Protein 5Z94 (pdb70)

Secondary structure (DSSP, 8-state):
---HHHHHHHHHTTS---EEEEE-GGGTGGGT---TTSTTSHHHHHHHTS--SSGGGGGBHHHHHH--HHHHHHHHHT-TTSS---HHHHHHHHHHHTT-EEEEEE---S-HHHHTT--GGGEEETTEEEEEEEETTT--EEEGGGGHHHHHTT---B-TTT-PBEEEEEPPBTSPPPGGGGGHHHHHHH-SEEEEES----BTTTGGGGGGS-TTS-EEEEESS--THHHHS--TTEEEEES-HHHHHHHHHHHHT-HHHHHHHHHHHHHH-/---HHHHHHHHHTTS---EEEEE-GGGTGGGT---TTSTTSHHHHHHHTS--SSGGGGGBHHHHHH--HHHHHHHHHT-TTSS---HHHHHHHHHHHTT-EEEEEE---S-HHHHTT--GGGEEETTEEEEEEEETTT--EEEGGGGHHHHHTT---B-TTT-PBEEEEE--BTSPPPGGGGGHHHHHHH-SEEEEES----BTTTGGGGGGS-TTS-EEEEESS--THHHHS--TTEEEEES-HHHHHHHHHHHHT-HHHHHHHHHHHHHH-/----B-/----B-

B-factor: mean 34.72, std 18.79, range [11.34, 119.49]

GO terms:
  GO:0008053 mitochondrial fusion (P, IDA)
  GO:0005759 mitochondrial matrix (C, IDA)
  GO:1901671 positive regulation of superoxide dismutase activity (P, IDA)
  GO:1902553 positive regulation of catalase activity (P, IDA)
  GO:0005739 mitochondrion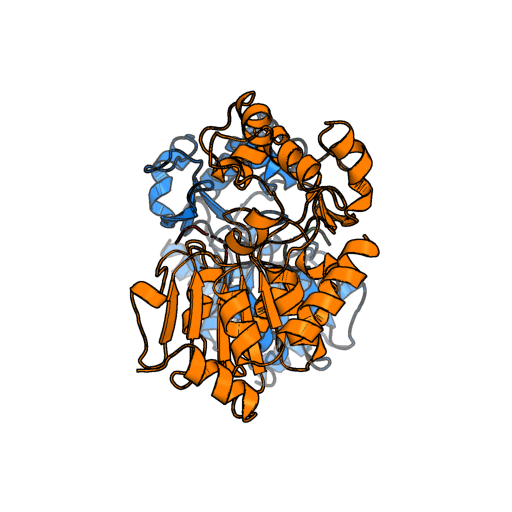 (C, IDA)
  GO:0008270 zinc ion binding (F, IDA)
  GO:0006476 protein deacetylation (P, IDA)
  GO:0141208 NAD-dependent protein lysine delactylase activity (F, IDA)
  GO:0034979 NAD-dependent protein lysine deacetylase activity (F, EXP)
  GO:0034983 peptidyl-lysine deacetylation (P, IMP)
  GO:0009060 aerobic respiration (P, IMP)
  GO:0005515 protein binding (F, IPI)
  GO:0005739 mitochondrion (C, IMP)
  GO:0034979 NAD-dependent protein lysine deacetylase activity (F, IMP)
  GO:1903862 positive regulation of oxidative phosphorylation (P, IMP)
  GO:0005739 mitochondrion (C, HTP)
  GO:0005654 nucleoplasm (C, TAS)
  GO:0005759 mitochondrial matrix (C, TAS)
  GO:0033558 protein lysine deacetylase activity (F, TAS)
  GO:0034979 NAD-dependent protein lysine deacetylase activity (F, TAS)

Solvent-accessible surface area: 24477 Å² total

Radius of gyration: 27.51 Å; Cα contacts (8 Å, |Δi|>4): 1022; chains: 4; bounding box: 69×67×74 Å

InterPro domains:
  IPR003000 Sirtuin family [PF02146] (145-326)
  IPR026590 Sirtuin family, catalytic core domain [PS50305] (118-380)
  IPR026591 Sirtuin, catalytic core small domain superfamily [G3DSA:3.30.1600.10] (151-299)
  IPR029035 DHS-like NAD/FAD-binding domain superfamily [SSF52467] (124-394)
  IPR050134 NAD-dependent sirtuin protein deacylases [PTHR11085] (122-383)

CATH classification: 3.40.50.1220 (+1 more: 3.30.1600.10)

Structure (mmCIF, N/CA/C/O backbone):
data_5Z94
#
_entry.id   5Z94
#
_cell.length_a   75.472
_cell.length_b   76.260
_cell.length_c   75.425
_cell.angle_alpha   90.00
_cell.angle_beta   115.77
_cell.angle_gamma   90.00
#
_symmetry.space_group_name_H-M   'P 1 21 1'
#
loop_
_entity.id
_entity.type
_entity.pdbx_description
1 polymer 'NAD-dependent protein deacetylase sirtuin-3, mitochondrial'
2 polymer 'Gene for histone H3 (germline gene)'
3 non-polymer 'ZINC ION'
4 non-polymer GLYCEROL
5 non-polymer 'SULFATE ION'
6 non-polymer 'CITRIC ACID'
7 water water
#
loop_
_atom_site.group_PDB
_atom_site.id
_atom_site.type_symbol
_atom_site.label_atom_id
_atom_site.label_alt_id
_atom_site.label_comp_id
_atom_site.label_asym_id
_atom_site.label_entity_id
_atom_site.label_seq_id
_atom_site.pdbx_PDB_ins_code
_atom_site.Cartn_x
_atom_site.Cartn_y
_atom_site.Cartn_z
_atom_site.occupancy
_atom_site.B_iso_or_equiv
_atom_site.auth_seq_id
_atom_site.auth_comp_id
_atom_site.auth_asym_id
_atom_site.auth_atom_id
_atom_site.pdbx_PDB_model_num
ATOM 1 N N . LYS A 1 6 ? -13.504 10.786 27.160 1.00 72.34 122 LYS A N 1
ATOM 2 C CA . LYS A 1 6 ? -14.607 10.233 27.938 1.00 77.44 122 LYS A CA 1
ATOM 3 C C . LYS A 1 6 ? -14.742 8.718 27.750 1.00 75.14 122 LYS A C 1
ATOM 4 O O . LYS A 1 6 ? -14.688 7.965 28.722 1.00 78.29 122 LYS A O 1
ATOM 10 N N . LEU A 1 7 ? -14.917 8.273 26.504 1.00 62.48 123 LEU A N 1
ATOM 11 C CA . LEU A 1 7 ? -15.111 6.858 26.215 1.00 43.40 123 LEU A CA 1
ATOM 12 C C . LEU A 1 7 ? -13.780 6.146 26.027 1.00 42.03 123 LEU A C 1
ATOM 13 O O . LEU A 1 7 ? -12.832 6.705 25.466 1.00 41.54 123 LEU A O 1
ATOM 18 N N . SER A 1 8 ? -13.723 4.900 26.489 1.00 39.07 124 SER A N 1
ATOM 19 C CA . SER A 1 8 ? -12.560 4.037 26.345 1.00 38.16 124 SER A CA 1
ATOM 20 C C . SER A 1 8 ? -12.840 2.937 25.329 1.00 35.40 124 SER A C 1
ATOM 21 O O . SER A 1 8 ? -13.983 2.701 24.924 1.00 29.08 124 SER A O 1
ATOM 24 N N . LEU A 1 9 ? -11.769 2.250 24.926 1.00 31.37 125 LEU A N 1
ATOM 25 C CA . LEU A 1 9 ? -11.940 1.042 24.125 1.00 37.25 125 LEU A CA 1
ATOM 26 C C . LEU A 1 9 ? -12.849 0.046 24.833 1.00 32.60 125 LEU A C 1
ATOM 27 O O . LEU A 1 9 ? -13.727 -0.563 24.209 1.00 29.04 125 LEU A O 1
ATOM 32 N N . GLN A 1 10 ? -12.681 -0.110 26.148 1.00 27.53 126 GLN A N 1
ATOM 33 C CA . GLN A 1 10 ? -13.549 -1.029 26.875 1.00 23.07 126 GLN A CA 1
ATOM 34 C C . GLN A 1 10 ? -15.003 -0.560 26.856 1.00 31.01 126 GLN A C 1
ATOM 35 O O . GLN A 1 10 ? -15.922 -1.385 26.779 1.00 29.97 126 GLN A O 1
ATOM 41 N N . ASP A 1 11 ? -15.233 0.753 26.945 1.00 33.61 127 ASP A N 1
ATOM 42 C CA . ASP A 1 11 ? -16.593 1.273 26.822 1.00 33.71 127 ASP A CA 1
ATOM 43 C C . ASP A 1 11 ? -17.231 0.832 25.508 1.00 32.08 127 ASP A C 1
ATOM 44 O O . ASP A 1 11 ? -18.397 0.411 25.477 1.00 32.05 127 ASP A O 1
ATOM 49 N N . VAL A 1 12 ? -16.486 0.948 24.404 1.00 25.91 128 VAL A N 1
ATOM 50 C CA . VAL A 1 12 ? -17.028 0.571 23.098 1.00 26.96 128 VAL A CA 1
ATOM 51 C C . VAL A 1 12 ? -17.322 -0.920 23.061 1.00 28.04 128 VAL A C 1
ATOM 52 O O . VAL A 1 12 ? -18.376 -1.352 22.570 1.00 26.28 128 VAL A O 1
ATOM 56 N N . ALA A 1 13 ? -16.406 -1.733 23.590 1.00 24.04 129 ALA A N 1
ATOM 57 C CA . ALA A 1 13 ? -16.657 -3.170 23.652 1.00 30.73 129 ALA A CA 1
ATOM 58 C C . ALA A 1 13 ? -17.931 -3.486 24.439 1.00 27.45 129 ALA A C 1
ATOM 59 O O . ALA A 1 13 ? -18.707 -4.367 24.046 1.00 25.31 129 ALA A O 1
ATOM 61 N N . GLU A 1 14 ? -18.168 -2.785 25.555 1.00 22.50 130 GLU A N 1
ATOM 62 C CA . GLU A 1 14 ? -19.368 -3.080 26.338 1.00 27.49 130 GLU A CA 1
ATOM 63 C C . GLU A 1 14 ? -20.638 -2.653 25.608 1.00 30.09 130 GLU A C 1
ATOM 64 O O . GLU A 1 14 ? -21.683 -3.299 25.759 1.00 29.57 130 GLU A O 1
ATOM 70 N N . LEU A 1 15 ? -20.578 -1.581 24.811 1.00 26.62 131 LEU A N 1
ATOM 71 C CA . LEU A 1 15 ? -21.732 -1.225 23.985 1.00 23.61 131 LEU A CA 1
ATOM 72 C C . LEU A 1 15 ? -22.110 -2.369 23.050 1.00 30.33 131 LEU A C 1
ATOM 73 O O . LEU A 1 15 ? -23.298 -2.670 22.867 1.00 28.43 131 LEU A O 1
ATOM 78 N N . ILE A 1 16 ? -21.112 -3.025 22.449 1.00 25.76 132 ILE A N 1
ATOM 79 C CA . ILE A 1 16 ? -21.395 -4.153 21.562 1.00 21.12 132 ILE A CA 1
ATOM 80 C C . ILE A 1 16 ? -21.892 -5.350 22.369 1.00 20.30 132 ILE A C 1
ATOM 81 O O . ILE A 1 16 ? -22.890 -5.994 22.017 1.00 27.99 132 ILE A O 1
ATOM 86 N N . ARG A 1 17 ? -21.212 -5.655 23.474 1.00 20.16 133 ARG A N 1
ATOM 87 C CA . ARG A 1 17 ? -21.577 -6.828 24.265 1.00 27.51 133 ARG A CA 1
ATOM 88 C C . ARG A 1 17 ? -22.983 -6.704 24.837 1.00 32.31 133 ARG A C 1
ATOM 89 O O . ARG A 1 17 ? -23.709 -7.703 24.928 1.00 27.20 133 ARG A O 1
ATOM 97 N N . ALA A 1 18 ? -23.388 -5.491 25.222 1.00 26.42 134 ALA A N 1
ATOM 98 C CA . ALA A 1 18 ? -24.736 -5.262 25.743 1.00 23.41 134 ALA A CA 1
ATOM 99 C C . ALA A 1 18 ? -25.779 -5.087 24.642 1.00 26.32 134 ALA A C 1
ATOM 100 O O . ALA A 1 18 ? -26.936 -4.786 24.957 1.00 30.47 134 ALA A O 1
ATOM 102 N N . ARG A 1 19 ? -25.392 -5.264 23.369 1.00 26.03 135 ARG A N 1
ATOM 103 C CA . ARG A 1 19 ? -26.260 -5.035 22.200 1.00 27.68 135 ARG A CA 1
ATOM 104 C C . ARG A 1 19 ? -26.832 -3.619 22.190 1.00 34.71 135 ARG A C 1
ATOM 105 O O . ARG A 1 19 ? -27.959 -3.391 21.745 1.00 31.84 135 ARG A O 1
ATOM 113 N N . ALA A 1 20 ? -26.068 -2.650 22.693 1.00 29.58 136 ALA A N 1
ATOM 114 C CA . ALA A 1 20 ? -26.446 -1.253 22.533 1.00 27.96 136 ALA A CA 1
ATOM 115 C C . ALA A 1 20 ? -26.059 -0.711 21.166 1.00 38.17 136 ALA A C 1
ATOM 116 O O . ALA A 1 20 ? -26.660 0.265 20.708 1.00 40.48 136 ALA A O 1
ATOM 118 N N . CYS A 1 21 ? -25.076 -1.325 20.509 1.00 35.92 137 CYS A N 1
ATOM 119 C CA . CYS A 1 21 ? -24.724 -1.032 19.125 1.00 36.01 137 CYS A CA 1
ATOM 120 C C . CYS A 1 21 ? -25.010 -2.277 18.294 1.00 39.23 137 CYS A C 1
ATOM 121 O O . CYS A 1 21 ? -24.532 -3.369 18.622 1.00 48.38 137 CYS A O 1
ATOM 124 N N . GLN A 1 22 ? -25.803 -2.114 17.232 1.00 32.62 138 GLN A N 1
ATOM 125 C CA . GLN A 1 22 ? -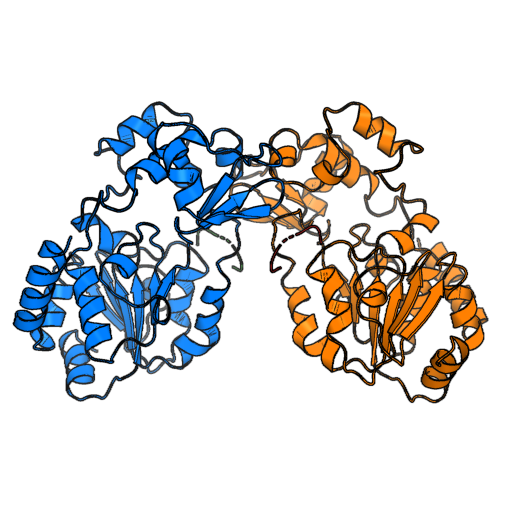26.201 -3.216 16.364 1.00 26.57 138 GLN A CA 1
ATOM 126 C C . GLN A 1 22 ? -25.754 -3.073 14.922 1.00 25.68 138 GLN A C 1
ATOM 127 O O . GLN A 1 22 ? -25.798 -4.066 14.184 1.00 29.89 138 GLN A O 1
ATOM 133 N N . ARG A 1 23 ? -25.371 -1.877 14.485 1.00 25.18 139 ARG A N 1
ATOM 134 C CA . ARG A 1 23 ? -25.176 -1.586 13.059 1.00 26.72 139 ARG A CA 1
ATOM 135 C C . ARG A 1 23 ? -23.849 -0.852 12.922 1.00 25.88 139 ARG A C 1
ATOM 136 O O . ARG A 1 23 ? -23.788 0.375 13.022 1.00 28.99 139 ARG A O 1
ATOM 144 N N . VAL A 1 24 ? -22.784 -1.612 12.685 1.00 22.59 140 VAL A N 1
ATOM 145 C CA . VAL A 1 24 ? -21.434 -1.074 12.638 1.00 21.34 140 VAL A CA 1
ATOM 146 C C . VAL A 1 24 ? -21.078 -0.796 11.185 1.00 21.74 140 VAL A C 1
ATOM 147 O O . VAL A 1 24 ? -21.206 -1.679 10.325 1.00 23.06 140 VAL A O 1
ATOM 151 N N . VAL A 1 25 ? -20.639 0.426 10.908 1.00 17.64 141 VAL A N 1
ATOM 152 C CA . VAL A 1 25 ? -20.033 0.761 9.618 1.00 19.18 141 VAL A CA 1
ATOM 153 C C . VAL A 1 25 ? -18.530 0.864 9.822 1.00 19.86 141 VAL A C 1
ATOM 154 O O . VAL A 1 25 ? -18.066 1.414 10.829 1.00 20.29 141 VAL A O 1
ATOM 158 N N . VAL A 1 26 ? -17.762 0.299 8.891 1.00 17.88 142 VAL A N 1
ATOM 159 C CA . VAL A 1 26 ? -16.310 0.238 9.006 1.00 18.19 142 VAL A CA 1
ATOM 160 C C . VAL A 1 26 ? -15.691 0.930 7.797 1.00 22.73 142 VAL A C 1
ATOM 161 O O . VAL A 1 26 ? -16.176 0.778 6.670 1.00 21.12 142 VAL A O 1
ATOM 165 N N . MET A 1 27 ? -14.620 1.688 8.038 1.00 18.23 143 MET A N 1
ATOM 166 C CA . MET A 1 27 ? -13.798 2.280 6.991 1.00 17.14 143 MET A CA 1
ATOM 167 C C . MET A 1 27 ? -12.366 1.789 7.156 1.00 17.32 143 MET A C 1
ATOM 168 O O . MET A 1 27 ? -11.813 1.858 8.258 1.00 21.75 143 MET A O 1
ATOM 173 N N . VAL A 1 28 ? -11.759 1.288 6.073 1.00 18.98 144 VAL A N 1
ATOM 174 C CA . VAL A 1 28 ? -10.397 0.775 6.171 1.00 19.78 144 VAL A CA 1
ATOM 175 C C . VAL A 1 28 ? -9.544 1.294 5.021 1.00 21.17 144 VAL A C 1
ATOM 176 O O . VAL A 1 28 ? -10.044 1.680 3.959 1.00 20.18 144 VAL A O 1
ATOM 180 N N . GLY A 1 29 ? -8.227 1.261 5.238 1.00 21.65 145 GLY A N 1
ATOM 181 C CA . GLY A 1 29 ? -7.262 1.675 4.234 1.00 21.33 145 GLY A CA 1
ATOM 182 C C . GLY A 1 29 ? -6.000 0.827 4.198 1.00 20.95 145 GLY A C 1
ATOM 183 O O . GLY A 1 29 ? -5.978 -0.290 4.726 1.00 19.99 145 GLY A O 1
ATOM 184 N N . ALA A 1 30 ? -4.933 1.366 3.594 1.00 19.22 146 ALA A N 1
ATOM 185 C CA . ALA A 1 30 ? -3.743 0.568 3.293 1.00 21.31 146 ALA A CA 1
ATOM 186 C C . ALA A 1 30 ? -3.120 -0.019 4.550 1.00 19.66 146 ALA A C 1
ATOM 187 O O . ALA A 1 30 ? -2.478 -1.075 4.488 1.00 22.82 146 ALA A O 1
ATOM 189 N N . GLY A 1 31 ? -3.314 0.633 5.698 1.00 22.32 147 GLY A N 1
ATOM 190 C CA . GLY A 1 31 ? -2.729 0.154 6.938 1.00 25.36 147 GLY A CA 1
ATOM 191 C C . GLY A 1 31 ? -3.198 -1.224 7.365 1.00 29.79 147 GLY A C 1
ATOM 192 O O . GLY A 1 31 ? -2.475 -1.923 8.080 1.00 27.83 147 GLY A O 1
ATOM 193 N N . ILE A 1 32 ? -4.390 -1.650 6.945 1.00 22.63 148 ILE A N 1
ATOM 194 C CA . ILE A 1 32 ? -4.824 -2.972 7.388 1.00 20.73 148 ILE A CA 1
ATOM 195 C C . ILE A 1 32 ? -4.192 -4.094 6.588 1.00 24.44 148 ILE A C 1
ATOM 196 O O . ILE A 1 32 ? -4.314 -5.263 6.984 1.00 20.29 148 ILE A O 1
ATOM 201 N N . SER A 1 33 ? -3.517 -3.785 5.473 1.00 18.96 149 SER A N 1
ATOM 202 C CA . SER A 1 33 ? -2.985 -4.829 4.615 1.00 21.19 149 SER A CA 1
ATOM 203 C C . SER A 1 33 ? -1.474 -4.928 4.645 1.00 22.06 149 SER A C 1
ATOM 204 O O . SER A 1 33 ? -0.927 -5.907 4.130 1.00 21.00 149 SER A O 1
ATOM 207 N N . THR A 1 34 ? -0.789 -3.960 5.244 1.00 21.06 150 THR A N 1
ATOM 208 C CA . THR A 1 34 ? 0.657 -4.088 5.383 1.00 24.69 150 THR A CA 1
ATOM 209 C C . THR A 1 34 ? 1.089 -5.350 6.137 1.00 23.57 150 THR A C 1
ATOM 210 O O . THR A 1 34 ? 2.105 -5.939 5.733 1.00 22.39 150 THR A O 1
ATOM 214 N N . PRO A 1 35 ? 0.364 -5.855 7.152 1.00 26.17 151 PRO A N 1
ATOM 215 C CA . PRO A 1 35 ? 0.780 -7.134 7.752 1.00 26.17 151 PRO A CA 1
ATOM 216 C C . PRO A 1 35 ? 0.696 -8.324 6.802 1.00 24.43 151 PRO A C 1
ATOM 217 O O . PRO A 1 35 ? 1.384 -9.328 7.035 1.00 29.15 151 PRO A O 1
ATOM 221 N N . SER A 1 36 ? -0.116 -8.257 5.745 1.00 20.11 152 SER A N 1
ATOM 222 C CA . SER A 1 36 ? -0.127 -9.349 4.775 1.00 22.76 152 SER A CA 1
ATOM 223 C C . SER A 1 36 ? 1.129 -9.372 3.913 1.00 27.21 152 SER A C 1
ATOM 224 O O . SER A 1 36 ? 1.312 -10.313 3.130 1.00 28.00 152 SER A O 1
ATOM 227 N N . GLY A 1 37 ? 1.998 -8.378 4.050 1.00 33.04 153 GLY A N 1
ATOM 228 C CA . GLY A 1 37 ? 3.202 -8.310 3.256 1.00 34.87 153 GLY A CA 1
ATOM 229 C C . GLY A 1 37 ? 3.071 -7.470 2.016 1.00 38.24 153 GLY A C 1
ATOM 230 O O . GLY A 1 37 ? 4.003 -7.445 1.201 1.00 43.08 153 GLY A O 1
ATOM 231 N N . ILE A 1 38 ? 1.937 -6.804 1.830 1.00 37.33 154 ILE A N 1
ATOM 232 C CA . ILE A 1 38 ? 1.760 -5.905 0.696 1.00 37.37 154 ILE A CA 1
ATOM 233 C C . ILE A 1 38 ? 2.623 -4.682 0.962 1.00 50.60 154 ILE A C 1
ATOM 234 O O . ILE A 1 38 ? 2.335 -3.906 1.885 1.00 51.31 154 ILE A O 1
ATOM 239 N N . PRO A 1 39 ? 3.696 -4.485 0.197 1.00 71.96 155 PRO A N 1
ATOM 240 C CA . PRO A 1 39 ? 4.592 -3.349 0.450 1.00 77.81 155 PRO A CA 1
ATOM 241 C C . PRO A 1 39 ? 3.877 -2.053 0.112 1.00 77.46 155 PRO A C 1
ATOM 242 O O . PRO A 1 39 ? 3.424 -1.864 -1.019 1.00 72.44 155 PRO A O 1
ATOM 246 N N . ASP A 1 40 ? 3.747 -1.176 1.100 1.00 89.47 156 ASP A N 1
ATOM 247 C CA . ASP A 1 40 ? 3.187 0.145 0.838 1.00 100.08 156 ASP A CA 1
ATOM 248 C C . ASP A 1 40 ? 4.197 0.899 -0.020 1.00 107.63 156 ASP A C 1
ATOM 249 O O . ASP A 1 40 ? 5.174 1.460 0.482 1.00 109.25 156 ASP A O 1
ATOM 254 N N . PHE A 1 41 ? 3.940 0.907 -1.331 1.00 107.47 157 PHE A N 1
ATOM 255 C CA . PHE A 1 41 ? 4.926 1.178 -2.375 1.00 109.11 157 PHE A CA 1
ATOM 256 C C . PHE A 1 41 ? 5.564 2.561 -2.295 1.00 108.77 157 PHE A C 1
ATOM 257 O O . PHE A 1 41 ? 6.545 2.805 -3.007 1.00 108.01 157 PHE A O 1
ATOM 265 N N . ARG A 1 42 ? 5.043 3.469 -1.467 1.00 106.49 158 ARG A N 1
ATOM 266 C CA . ARG A 1 42 ? 5.611 4.813 -1.413 1.00 98.23 158 ARG A CA 1
ATOM 267 C C . ARG A 1 42 ? 7.021 4.807 -0.828 1.00 99.44 158 ARG A C 1
ATOM 268 O O . ARG A 1 42 ? 7.820 5.700 -1.136 1.00 95.98 158 ARG A O 1
ATOM 276 N N . SER A 1 43 ? 7.347 3.811 0.002 1.00 102.80 159 SER A N 1
ATOM 277 C CA . SER A 1 43 ? 8.608 3.640 0.717 1.00 105.63 159 SER A CA 1
ATOM 278 C C . SER A 1 43 ? 9.563 2.740 -0.063 1.00 109.70 159 SER A C 1
ATOM 279 O O . SER A 1 43 ? 9.136 1.735 -0.643 1.00 113.69 159 SER A O 1
ATOM 282 N N . PRO A 1 44 ? 10.854 3.076 -0.075 1.00 106.66 160 PRO A N 1
ATOM 283 C CA . PRO A 1 44 ? 11.796 2.452 -1.016 1.00 109.06 160 PRO A CA 1
ATOM 284 C C . PRO A 1 44 ? 12.328 1.084 -0.612 1.00 113.02 160 PRO A C 1
ATOM 285 O O . PRO A 1 44 ? 13.305 0.629 -1.215 1.00 119.49 160 PRO A O 1
ATOM 289 N N . GLY A 1 45 ? 11.733 0.394 0.356 1.00 108.29 161 GLY A N 1
ATOM 290 C CA . GLY A 1 45 ? 12.322 -0.839 0.851 1.00 103.26 161 GLY A CA 1
ATOM 291 C C . GLY A 1 45 ? 12.191 -2.080 -0.020 1.00 97.33 161 GLY A C 1
ATOM 292 O O . GLY A 1 45 ? 13.142 -2.858 -0.134 1.00 95.18 161 GLY A O 1
ATOM 293 N N . SER A 1 46 ? 11.035 -2.274 -0.652 1.00 90.14 162 SER A N 1
ATOM 294 C CA . SER A 1 46 ? 10.647 -3.574 -1.186 1.00 81.87 162 SER A CA 1
ATOM 295 C C . SER A 1 46 ? 11.234 -3.835 -2.573 1.00 84.85 162 SER A C 1
ATOM 296 O O . SER A 1 46 ? 11.904 -2.992 -3.177 1.00 88.92 162 SER A O 1
ATOM 299 N N . GLY A 1 47 ? 10.950 -5.036 -3.090 1.00 80.29 163 GLY A N 1
ATOM 300 C CA . GLY A 1 47 ? 11.344 -5.379 -4.444 1.00 79.96 163 GLY A CA 1
ATOM 301 C C . GLY A 1 47 ? 10.398 -4.858 -5.505 1.00 83.37 163 GLY A C 1
ATOM 302 O O . GLY A 1 47 ? 10.808 -4.654 -6.652 1.00 79.86 163 GLY A O 1
ATOM 303 N N . LEU A 1 48 ? 9.124 -4.650 -5.155 1.00 83.22 164 LEU A N 1
ATOM 304 C CA . LEU A 1 48 ? 8.216 -3.964 -6.070 1.00 77.77 164 LEU A CA 1
ATOM 305 C C . LEU A 1 48 ? 8.693 -2.542 -6.344 1.00 81.26 164 LEU A C 1
ATOM 306 O O . LEU A 1 48 ? 8.591 -2.050 -7.474 1.00 78.92 164 LEU A O 1
ATOM 311 N N . TYR A 1 49 ? 9.225 -1.872 -5.317 1.00 79.60 165 TYR A N 1
ATOM 312 C CA . TYR A 1 49 ? 9.787 -0.538 -5.502 1.00 85.34 165 TYR A CA 1
ATOM 313 C C . TYR A 1 49 ? 10.890 -0.546 -6.555 1.00 92.78 165 TYR A C 1
ATOM 314 O O . TYR A 1 49 ? 10.961 0.358 -7.396 1.00 89.63 165 TYR A O 1
ATOM 323 N N . SER A 1 50 ? 11.752 -1.568 -6.530 1.00 100.05 166 SER A N 1
ATOM 324 C CA . SER A 1 50 ? 12.841 -1.654 -7.500 1.00 100.06 166 SER A CA 1
ATOM 325 C C . SER A 1 50 ? 12.313 -1.884 -8.911 1.00 95.93 166 SER A C 1
ATOM 326 O O . SER A 1 50 ? 12.866 -1.348 -9.880 1.00 92.46 166 SER A O 1
ATOM 329 N N . ASN A 1 51 ? 11.249 -2.682 -9.050 1.00 94.10 167 ASN A N 1
ATOM 330 C CA . ASN A 1 51 ? 10.638 -2.878 -10.361 1.00 89.67 167 ASN A CA 1
ATOM 331 C C . ASN A 1 51 ? 10.041 -1.586 -10.901 1.00 84.26 167 ASN A C 1
ATOM 332 O O . ASN A 1 51 ? 9.973 -1.397 -12.122 1.00 87.66 167 ASN A O 1
ATOM 337 N N . LEU A 1 52 ? 9.605 -0.689 -10.013 1.00 71.06 168 LEU A N 1
ATOM 338 C CA . LEU A 1 52 ? 9.086 0.606 -10.433 1.00 67.42 168 LEU A CA 1
ATOM 339 C C . LEU A 1 52 ? 10.188 1.639 -10.636 1.00 71.72 168 LEU A C 1
ATOM 340 O O . LEU A 1 52 ? 9.991 2.595 -11.395 1.00 68.15 168 LEU A O 1
ATOM 345 N N . GLN A 1 53 ? 11.345 1.459 -9.990 1.00 78.67 169 GLN A N 1
ATOM 346 C CA . GLN A 1 53 ? 12.437 2.417 -10.129 1.00 80.51 169 GLN A CA 1
ATOM 347 C C . GLN A 1 53 ? 13.051 2.409 -11.517 1.00 73.94 169 GLN A C 1
ATOM 348 O O . GLN A 1 53 ? 13.713 3.383 -11.889 1.00 73.40 169 GLN A O 1
ATOM 354 N N . GLN A 1 54 ? 12.855 1.340 -12.287 1.00 52.48 170 GLN A N 1
ATOM 355 C CA . GLN A 1 54 ? 13.324 1.339 -13.665 1.00 62.50 170 GLN A CA 1
ATOM 356 C C . GLN A 1 54 ? 12.513 2.269 -14.558 1.00 67.93 170 GLN A C 1
ATOM 357 O O . GLN A 1 54 ? 12.943 2.550 -15.682 1.00 68.44 170 GLN A O 1
ATOM 363 N N . TYR A 1 55 ? 11.368 2.756 -14.088 1.00 61.29 171 TYR A N 1
ATOM 364 C CA . TYR A 1 55 ? 10.412 3.443 -14.937 1.00 61.92 171 TYR A CA 1
ATOM 365 C C . TYR A 1 55 ? 10.470 4.956 -14.746 1.00 66.01 171 TYR A C 1
ATOM 366 O O . TYR A 1 55 ? 11.309 5.501 -14.025 1.00 57.15 171 TYR A O 1
ATOM 375 N N . ASP A 1 56 ? 9.519 5.627 -15.394 1.00 75.78 172 ASP A N 1
ATOM 376 C CA . ASP A 1 56 ? 9.433 7.074 -15.531 1.00 76.68 172 ASP A CA 1
ATOM 377 C C . ASP A 1 56 ? 8.863 7.769 -14.298 1.00 63.86 172 ASP A C 1
ATOM 378 O O . ASP A 1 56 ? 8.704 8.996 -14.332 1.00 57.87 172 ASP A O 1
ATOM 383 N N . LEU A 1 57 ? 8.563 7.024 -13.211 1.00 55.93 173 LEU A N 1
ATOM 384 C CA . LEU A 1 57 ? 7.759 7.509 -12.083 1.00 51.54 173 LEU A CA 1
ATOM 385 C C . LEU A 1 57 ? 8.344 8.744 -11.405 1.00 46.58 173 LEU A C 1
ATOM 386 O O . LEU A 1 57 ? 9.357 8.651 -10.698 1.00 42.98 173 LEU A O 1
ATOM 391 N N . PRO A 1 58 ? 7.715 9.910 -11.569 1.00 36.93 174 PRO A N 1
ATOM 392 C CA . PRO A 1 58 ? 8.210 11.105 -10.865 1.00 33.83 174 PRO A CA 1
ATOM 393 C C . PRO A 1 58 ? 7.972 11.053 -9.370 1.00 30.10 174 PRO A C 1
ATOM 394 O O . PRO A 1 58 ? 8.734 11.664 -8.613 1.00 31.13 174 PRO A O 1
ATOM 398 N N . TYR A 1 59 ? 6.933 10.347 -8.934 1.00 29.78 175 TYR A N 1
ATOM 399 C CA . TYR A 1 59 ? 6.559 10.189 -7.531 1.00 26.55 175 TYR A CA 1
ATOM 400 C C . TYR A 1 59 ? 5.589 9.018 -7.461 1.00 32.71 175 TYR A C 1
ATOM 401 O O . TYR A 1 59 ? 5.021 8.632 -8.483 1.00 26.84 175 TYR A O 1
ATOM 410 N N . PRO A 1 60 ? 5.389 8.434 -6.266 1.00 36.89 176 PRO A N 1
ATOM 411 C CA . PRO A 1 60 ? 4.577 7.201 -6.191 1.00 41.62 176 PRO A CA 1
ATOM 412 C C . PRO A 1 60 ? 3.138 7.344 -6.662 1.00 33.35 176 PRO A C 1
ATOM 413 O O . PRO A 1 60 ? 2.642 6.449 -7.355 1.00 28.97 176 PRO A O 1
ATOM 417 N N . GLU A 1 61 ? 2.444 8.423 -6.295 1.00 24.61 177 GLU A N 1
ATOM 418 C CA . GLU A 1 61 ? 1.026 8.562 -6.618 1.00 30.06 177 GLU A CA 1
ATOM 419 C C . GLU A 1 61 ? 0.761 8.699 -8.113 1.00 28.25 177 GLU A C 1
ATOM 420 O O . GLU A 1 61 ? -0.403 8.615 -8.529 1.00 20.76 177 GLU A O 1
ATOM 426 N N . ALA A 1 62 ? 1.798 8.922 -8.924 1.00 22.45 178 ALA A N 1
ATOM 427 C CA . ALA A 1 62 ? 1.609 8.980 -10.368 1.00 17.91 178 ALA A CA 1
ATOM 428 C C . ALA A 1 62 ? 1.099 7.661 -10.923 1.00 19.34 178 ALA A C 1
ATOM 429 O O . ALA A 1 62 ? 0.508 7.637 -12.004 1.00 16.70 178 ALA A O 1
ATOM 431 N N . ILE A 1 63 ? 1.301 6.560 -10.195 1.00 19.60 179 ILE A N 1
ATOM 432 C CA . ILE A 1 63 ? 0.790 5.276 -10.649 1.00 15.50 179 ILE A CA 1
ATOM 433 C C . ILE A 1 63 ? -0.733 5.269 -10.698 1.00 19.26 179 ILE A C 1
ATOM 434 O O . ILE A 1 63 ? -1.326 4.453 -11.421 1.00 18.49 179 ILE A O 1
ATOM 439 N N . PHE A 1 64 ? -1.386 6.173 -9.953 1.00 18.44 180 PHE A N 1
ATOM 440 C CA . PHE A 1 64 ? -2.840 6.315 -9.946 1.00 17.90 180 PHE A CA 1
ATOM 441 C C . PHE A 1 64 ? -3.315 7.624 -10.577 1.00 19.29 180 PHE A C 1
ATOM 442 O O . PHE A 1 64 ? -4.383 8.133 -10.228 1.00 20.38 180 PHE A O 1
ATOM 450 N N . GLU A 1 65 ? -2.535 8.197 -11.485 1.00 18.96 181 GLU A N 1
ATOM 451 C CA . GLU A 1 65 ? -2.922 9.419 -12.184 1.00 18.34 181 GLU A CA 1
ATOM 452 C C . GLU A 1 65 ? -3.052 9.125 -13.666 1.00 21.38 181 GLU A C 1
ATOM 453 O O . GLU A 1 65 ? -2.212 8.429 -14.243 1.00 16.51 181 GLU A O 1
ATOM 459 N N . LEU A 1 66 ? -4.107 9.654 -14.280 1.00 14.79 182 LEU A N 1
ATOM 460 C CA . LEU A 1 66 ? -4.388 9.329 -15.672 1.00 18.61 182 LEU A CA 1
ATOM 461 C C . LEU A 1 66 ? -3.361 9.891 -16.658 1.00 17.77 182 LEU A C 1
ATOM 462 O O . LEU A 1 66 ? -2.993 9.186 -17.609 1.00 17.07 182 LEU A O 1
ATOM 467 N N . PRO A 1 67 ? -2.895 11.144 -16.528 1.00 17.49 183 PRO A N 1
ATOM 468 C CA . PRO A 1 67 ? -1.921 11.614 -17.528 1.00 16.84 183 PRO A CA 1
ATOM 469 C C . PRO A 1 67 ? -0.649 10.780 -17.521 1.00 18.47 183 PRO A C 1
ATOM 470 O O . PRO A 1 67 ? -0.124 10.443 -18.596 1.00 15.84 183 PRO A O 1
ATOM 474 N N . PHE A 1 68 ? -0.154 10.401 -16.344 1.00 17.89 184 PHE A N 1
ATOM 475 C CA . PHE A 1 68 ? 1.018 9.536 -16.324 1.00 16.73 184 PHE A CA 1
ATOM 476 C C . PHE A 1 68 ? 0.695 8.161 -16.903 1.00 20.42 184 PHE A C 1
ATOM 477 O O . PHE A 1 68 ? 1.506 7.580 -17.645 1.00 18.33 184 PHE A O 1
ATOM 485 N N . PHE A 1 69 ? -0.476 7.624 -16.562 1.00 17.04 185 PHE A N 1
ATOM 486 C CA . PHE A 1 69 ? -0.880 6.310 -17.060 1.00 16.85 185 PHE A CA 1
ATOM 487 C C . PHE A 1 69 ? -0.832 6.251 -18.582 1.00 18.07 185 PHE A C 1
ATOM 488 O O . PHE A 1 69 ? -0.312 5.287 -19.162 1.00 17.93 185 PHE A O 1
ATOM 496 N N . PHE A 1 70 ? -1.415 7.252 -19.257 1.00 15.69 186 PHE A N 1
ATOM 497 C CA . PHE A 1 70 ? -1.432 7.195 -20.716 1.00 20.00 186 PHE A CA 1
ATOM 498 C C . PHE A 1 70 ? -0.053 7.460 -21.300 1.00 22.54 186 PHE A C 1
ATOM 499 O O . PHE A 1 70 ? 0.279 6.926 -22.365 1.00 20.12 186 PHE A O 1
ATOM 507 N N . HIS A 1 71 ? 0.772 8.243 -20.604 1.00 14.65 187 HIS A N 1
ATOM 508 C CA . HIS A 1 71 ? 2.177 8.398 -21.002 1.00 15.84 187 HIS A CA 1
ATOM 509 C C . HIS A 1 71 ? 2.937 7.082 -20.892 1.00 22.19 187 HIS A C 1
ATOM 510 O O . HIS A 1 71 ? 3.715 6.720 -21.788 1.00 18.16 187 HIS A O 1
ATOM 517 N N . ASN A 1 72 ? 2.728 6.349 -19.808 1.00 15.87 188 ASN A N 1
ATOM 518 C CA . ASN A 1 72 ? 3.432 5.094 -19.579 1.00 18.72 188 ASN A CA 1
ATOM 519 C C . ASN A 1 72 ? 2.633 4.193 -18.640 1.00 18.92 188 ASN A C 1
ATOM 520 O O . ASN A 1 72 ? 2.703 4.354 -17.415 1.00 20.47 188 ASN A O 1
ATOM 525 N N . PRO A 1 73 ? 1.862 3.239 -19.169 1.00 20.87 189 PRO A N 1
ATOM 526 C CA . PRO A 1 73 ? 1.042 2.390 -18.293 1.00 21.22 189 PRO A CA 1
ATOM 527 C C . PRO A 1 73 ? 1.822 1.287 -17.599 1.00 20.83 189 PRO A C 1
ATOM 528 O O . PRO A 1 73 ? 1.254 0.620 -16.729 1.00 16.90 189 PRO A O 1
ATOM 532 N N . LYS A 1 74 ? 3.086 1.059 -17.957 1.00 19.99 190 LYS A N 1
ATOM 533 C CA . LYS A 1 74 ? 3.800 -0.091 -17.405 1.00 18.51 190 LYS A CA 1
ATOM 534 C C . LYS A 1 74 ? 3.986 -0.054 -15.889 1.00 19.63 190 LYS A C 1
ATOM 535 O O . LYS A 1 74 ? 3.860 -1.120 -15.264 1.00 19.76 190 LYS A O 1
ATOM 541 N N . PRO A 1 75 ? 4.267 1.081 -15.238 1.00 19.69 191 PRO A N 1
ATOM 542 C CA . PRO A 1 75 ? 4.323 1.049 -13.762 1.00 18.28 191 PRO A CA 1
ATOM 543 C C . PRO A 1 75 ? 3.026 0.584 -13.113 1.00 20.92 191 PRO A C 1
ATOM 544 O O . PRO A 1 75 ? 3.059 -0.269 -12.212 1.00 19.73 191 PRO A O 1
ATOM 548 N N . PHE A 1 76 ? 1.874 1.099 -13.557 1.00 18.33 192 PHE A N 1
ATOM 549 C CA . PHE A 1 76 ? 0.618 0.633 -12.985 1.00 15.70 192 PHE A CA 1
ATOM 550 C C . PHE A 1 76 ? 0.435 -0.865 -13.182 1.00 15.30 192 PHE A C 1
ATOM 551 O O . PHE A 1 76 ? -0.014 -1.562 -12.269 1.00 17.51 192 PHE A O 1
ATOM 559 N N . PHE A 1 77 ? 0.730 -1.382 -14.378 1.00 17.11 193 PHE A N 1
ATOM 560 C CA . PHE A 1 77 ? 0.500 -2.809 -14.583 1.00 17.15 193 PHE A CA 1
ATOM 561 C C . PHE A 1 77 ? 1.537 -3.669 -13.869 1.00 18.95 193 PHE A C 1
ATOM 562 O O . PHE A 1 77 ? 1.274 -4.854 -13.631 1.00 20.44 193 PHE A O 1
ATOM 570 N N . THR A 1 78 ? 2.695 -3.106 -13.507 1.00 20.07 194 THR A N 1
ATOM 571 C CA . THR A 1 78 ? 3.605 -3.804 -12.603 1.00 20.00 194 THR A CA 1
ATOM 572 C C . THR A 1 78 ? 2.963 -4.010 -11.236 1.00 20.37 194 THR A C 1
ATOM 573 O O . THR A 1 78 ? 3.060 -5.099 -10.655 1.00 20.17 194 THR A O 1
ATOM 577 N N . LEU A 1 79 ? 2.302 -2.972 -10.710 1.00 18.94 195 LEU A N 1
ATOM 578 C CA . LEU A 1 79 ? 1.548 -3.112 -9.466 1.00 20.89 195 LEU A CA 1
ATOM 579 C C . LEU A 1 79 ? 0.386 -4.085 -9.629 1.00 21.52 195 LEU A C 1
ATOM 580 O O . LEU A 1 79 ? 0.138 -4.919 -8.748 1.00 23.49 195 LEU A O 1
ATOM 585 N N . ALA A 1 80 ? -0.346 -3.988 -10.745 1.00 18.63 196 ALA A N 1
ATOM 586 C CA . ALA A 1 80 ? -1.446 -4.918 -10.990 1.00 22.47 196 ALA A CA 1
ATOM 587 C C . ALA A 1 80 ? -0.962 -6.355 -10.963 1.00 23.27 196 ALA A C 1
ATOM 588 O O . ALA A 1 80 ? -1.624 -7.234 -10.398 1.00 20.14 196 ALA A O 1
ATOM 590 N N . LYS A 1 81 ? 0.186 -6.619 -11.591 1.00 18.08 197 LYS A N 1
ATOM 591 C CA . LYS A 1 81 ? 0.739 -7.967 -11.581 1.00 19.72 197 LYS A CA 1
ATOM 592 C C . LYS A 1 81 ? 1.073 -8.417 -10.159 1.00 25.00 197 LYS A C 1
ATOM 593 O O . LYS A 1 81 ? 0.853 -9.581 -9.796 1.00 25.34 197 LYS A O 1
ATOM 599 N N . GLU A 1 82 ? 1.597 -7.510 -9.335 1.00 21.74 198 GLU A N 1
ATOM 600 C CA . GLU A 1 82 ? 1.960 -7.887 -7.970 1.00 23.21 198 GLU A CA 1
ATOM 601 C C . GLU A 1 82 ? 0.729 -8.193 -7.113 1.00 26.75 198 GLU A C 1
ATOM 602 O O . GLU A 1 82 ? 0.794 -9.058 -6.231 1.00 25.49 198 GLU A O 1
ATOM 608 N N . LEU A 1 83 ? -0.389 -7.497 -7.335 1.00 19.63 199 LEU A N 1
ATOM 609 C CA . LEU A 1 83 ? -1.595 -7.721 -6.534 1.00 21.48 199 LEU A CA 1
ATOM 610 C C . LEU A 1 83 ? -2.467 -8.850 -7.068 1.00 37.05 199 LEU A C 1
ATOM 611 O O . LEU A 1 83 ? -3.618 -8.982 -6.639 1.00 33.35 199 LEU A O 1
ATOM 616 N N . TYR A 1 84 ? -1.934 -9.678 -7.958 1.00 39.41 200 TYR A N 1
ATOM 617 C CA . TYR A 1 84 ? -2.701 -10.762 -8.555 1.00 43.96 200 TYR A CA 1
ATOM 618 C C . TYR A 1 84 ? -3.261 -11.688 -7.476 1.00 35.19 200 TYR A C 1
ATOM 619 O O . TYR A 1 84 ? -2.541 -12.049 -6.534 1.00 33.98 200 TYR A O 1
ATOM 628 N N . PRO A 1 85 ? -4.527 -12.107 -7.587 1.00 39.81 201 PRO A N 1
ATOM 629 C CA . PRO A 1 85 ? -5.130 -12.942 -6.538 1.00 37.57 201 PRO A CA 1
ATOM 630 C C . PRO A 1 85 ? -4.310 -14.196 -6.275 1.00 41.57 201 PRO A C 1
ATOM 631 O O . PRO A 1 85 ? -3.882 -14.892 -7.199 1.00 46.39 201 PRO A O 1
ATOM 635 N N 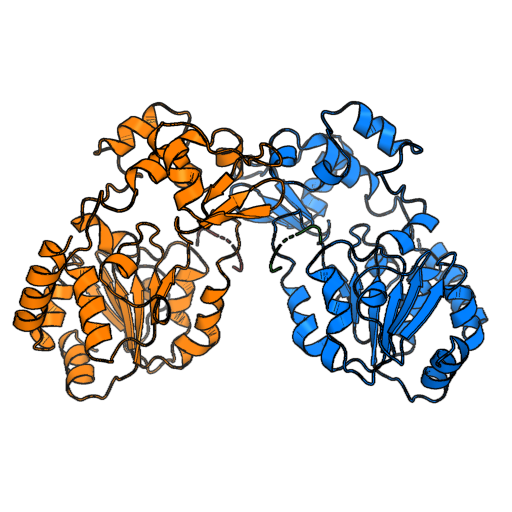. GLY A 1 86 ? -4.081 -14.468 -5.000 1.00 40.14 202 GLY A N 1
ATOM 636 C CA . GLY A 1 86 ? -3.277 -15.584 -4.566 1.00 44.62 202 GLY A CA 1
ATOM 637 C C . GLY A 1 86 ? -1.895 -15.193 -4.111 1.00 43.47 202 GLY A C 1
ATOM 638 O O . GLY A 1 86 ? -1.290 -15.927 -3.314 1.00 41.82 202 GLY A O 1
ATOM 639 N N . ASN A 1 87 ? -1.373 -14.059 -4.588 1.00 28.90 203 ASN A N 1
ATOM 640 C CA . ASN A 1 87 ? -0.059 -13.620 -4.132 1.00 32.33 203 ASN A CA 1
ATOM 641 C C . ASN A 1 87 ? -0.080 -13.286 -2.649 1.00 32.92 203 ASN A C 1
ATOM 642 O O . ASN A 1 87 ? 0.903 -13.518 -1.936 1.00 28.26 203 ASN A O 1
ATOM 647 N N . TYR A 1 88 ? -1.188 -12.732 -2.173 1.00 25.54 204 TYR A N 1
ATOM 648 C CA . TYR A 1 88 ? -1.318 -12.271 -0.797 1.00 26.95 204 TYR A CA 1
ATOM 649 C C . TYR A 1 88 ? -2.590 -12.836 -0.194 1.00 29.06 204 TYR A C 1
ATOM 650 O O . TYR A 1 88 ? -3.557 -13.130 -0.905 1.00 27.73 204 TYR A O 1
ATOM 659 N N . LYS A 1 89 ? -2.584 -12.967 1.133 1.00 24.40 205 LYS A N 1
ATOM 660 C CA . LYS A 1 89 ? -3.676 -13.522 1.902 1.00 21.18 205 LYS A CA 1
ATOM 661 C C . LYS A 1 89 ? -4.170 -12.497 2.918 1.00 16.98 205 LYS A C 1
ATOM 662 O O . LYS A 1 89 ? -3.408 -11.622 3.330 1.00 21.82 205 LYS A O 1
ATOM 668 N N . PRO A 1 90 ? -5.439 -12.567 3.329 1.00 18.03 206 PRO A N 1
ATOM 669 C CA . PRO A 1 90 ? -5.926 -11.655 4.378 1.00 16.32 206 PRO A CA 1
ATOM 670 C C . PRO A 1 90 ? -5.201 -11.927 5.688 1.00 21.08 206 PRO A C 1
ATOM 671 O O . PRO A 1 90 ? -4.660 -13.011 5.904 1.00 23.12 206 PRO A O 1
ATOM 675 N N . ASN A 1 91 ? -5.197 -10.938 6.578 1.00 18.60 207 ASN A N 1
ATOM 676 C CA . ASN A 1 91 ? -4.551 -11.116 7.879 1.00 20.64 207 ASN A CA 1
ATOM 677 C C . ASN A 1 91 ? -5.600 -10.974 8.988 1.00 23.05 207 ASN A C 1
ATOM 678 O O . ASN A 1 91 ? -6.807 -10.921 8.729 1.00 18.69 207 ASN A O 1
ATOM 683 N N . VAL A 1 92 ? -5.132 -10.930 10.239 1.00 19.40 208 VAL A N 1
ATOM 684 C CA . VAL A 1 92 ? -6.051 -10.961 11.382 1.00 18.48 208 VAL A CA 1
ATOM 685 C C . VAL A 1 92 ? -7.059 -9.815 11.322 1.00 21.56 208 VAL A C 1
ATOM 686 O O . VAL A 1 92 ? -8.235 -9.981 11.683 1.00 23.28 208 VAL A O 1
ATOM 690 N N . THR A 1 93 ? -6.630 -8.638 10.863 1.00 20.55 209 THR A N 1
ATOM 691 C CA . THR A 1 93 ? -7.570 -7.523 10.760 1.00 18.13 209 THR A CA 1
ATOM 692 C C . THR A 1 93 ? -8.712 -7.841 9.797 1.00 17.11 209 THR A C 1
ATOM 693 O O . THR A 1 93 ? -9.877 -7.556 10.098 1.00 16.84 209 THR A O 1
ATOM 697 N N . HIS A 1 94 ? -8.405 -8.418 8.624 1.00 19.61 210 HIS A N 1
ATOM 698 C CA . HIS A 1 94 ? -9.480 -8.827 7.716 1.00 20.98 210 HIS A CA 1
ATOM 699 C C . HIS A 1 94 ? -10.416 -9.840 8.366 1.00 22.21 210 HIS A C 1
ATOM 700 O O . HIS A 1 94 ? -11.641 -9.760 8.197 1.00 18.41 210 HIS A O 1
ATOM 707 N N . TYR A 1 95 ? -9.863 -10.841 9.064 1.00 16.47 211 TYR A N 1
ATOM 708 C CA . TYR A 1 95 ? -10.739 -11.864 9.641 1.00 18.03 211 TYR A CA 1
ATOM 709 C C . TYR A 1 95 ? -11.511 -11.344 10.840 1.00 17.05 211 TYR A C 1
ATOM 710 O O . TYR A 1 95 ? -12.599 -11.859 11.139 1.00 17.69 211 TYR A O 1
ATOM 719 N N . PHE A 1 96 ? -10.984 -10.341 11.545 1.00 18.61 212 PHE A N 1
ATOM 720 C CA . PHE A 1 96 ? -11.809 -9.663 12.543 1.00 21.84 212 PHE A CA 1
ATOM 721 C C . PHE A 1 96 ? -13.052 -9.070 11.892 1.00 21.34 212 PHE A C 1
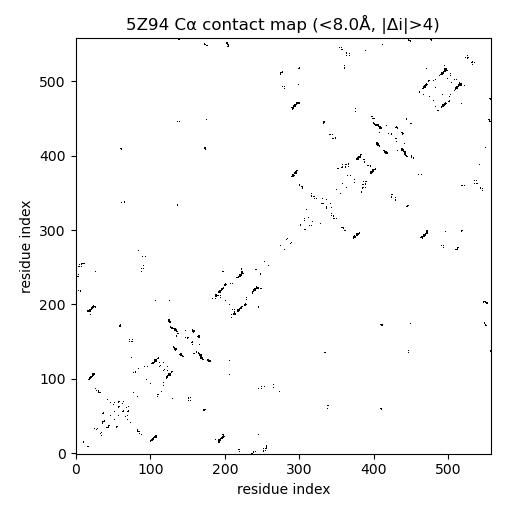ATOM 722 O O . PHE A 1 96 ? -14.157 -9.185 12.429 1.00 18.72 212 PHE A O 1
ATOM 730 N N . LEU A 1 97 ? -12.895 -8.442 10.720 1.00 19.07 213 LEU A N 1
ATOM 731 C CA . LEU A 1 97 ? -14.057 -7.876 10.038 1.00 18.74 213 LEU A CA 1
ATOM 732 C C . LEU A 1 97 ? -14.980 -8.974 9.514 1.00 19.16 213 LEU A C 1
ATOM 733 O O . LEU A 1 97 ? -16.208 -8.818 9.511 1.00 20.09 213 LEU A O 1
ATOM 738 N N . ARG A 1 98 ? -14.409 -10.090 9.065 1.00 19.06 214 ARG A N 1
ATOM 739 C CA . ARG A 1 98 ? -15.229 -11.228 8.657 1.00 18.02 214 ARG A CA 1
ATOM 740 C C . ARG A 1 98 ? -16.056 -11.752 9.832 1.00 21.64 214 ARG A C 1
ATOM 741 O O . ARG A 1 98 ? -17.260 -12.014 9.702 1.00 22.41 214 ARG A O 1
ATOM 749 N N . LEU A 1 99 ? -15.426 -11.890 10.996 1.00 18.75 215 LEU A N 1
ATOM 750 C CA . LEU A 1 99 ? -16.135 -12.394 12.173 1.00 21.31 215 LEU A CA 1
ATOM 751 C C . LEU A 1 99 ? -17.196 -11.400 12.634 1.00 25.85 215 LEU A C 1
ATOM 752 O O . LEU A 1 99 ? -18.286 -11.788 13.075 1.00 23.58 215 LEU A O 1
ATOM 757 N N . LEU A 1 100 ? -16.887 -10.111 12.526 1.00 21.77 216 LEU A N 1
ATOM 758 C CA . LEU A 1 100 ? -17.865 -9.056 12.753 1.00 23.47 216 LEU A CA 1
ATOM 759 C C . LEU A 1 100 ? -19.096 -9.251 11.866 1.00 25.12 216 LEU A C 1
ATOM 760 O O . LEU A 1 100 ? -20.239 -9.165 12.335 1.00 26.00 216 LEU A O 1
ATOM 765 N N . HIS A 1 101 ? -18.882 -9.573 10.587 1.00 20.22 217 HIS A N 1
ATOM 766 C CA . HIS A 1 101 ? -20.005 -9.877 9.708 1.00 18.28 217 HIS A CA 1
ATOM 767 C C . HIS A 1 101 ? -20.713 -11.170 10.110 1.00 23.17 217 HIS A C 1
ATOM 768 O O . HIS A 1 101 ? -21.951 -11.229 10.114 1.00 24.98 217 HIS A O 1
ATOM 775 N N . ASP A 1 102 ? -19.955 -12.230 10.417 1.00 16.87 218 ASP A N 1
ATOM 776 C CA . ASP A 1 102 ? -20.592 -13.494 10.796 1.00 22.60 218 ASP A CA 1
ATOM 777 C C . ASP A 1 102 ? -21.456 -13.339 12.043 1.00 24.22 218 ASP A C 1
ATOM 778 O O . ASP A 1 102 ? -22.455 -14.053 12.206 1.00 27.00 218 ASP A O 1
ATOM 783 N N . LYS A 1 103 ? -21.091 -12.429 12.936 1.00 20.45 219 LYS A N 1
ATOM 784 C CA . LYS A 1 103 ? -21.847 -12.217 14.165 1.00 20.64 219 LYS A CA 1
ATOM 785 C C . LYS A 1 103 ? -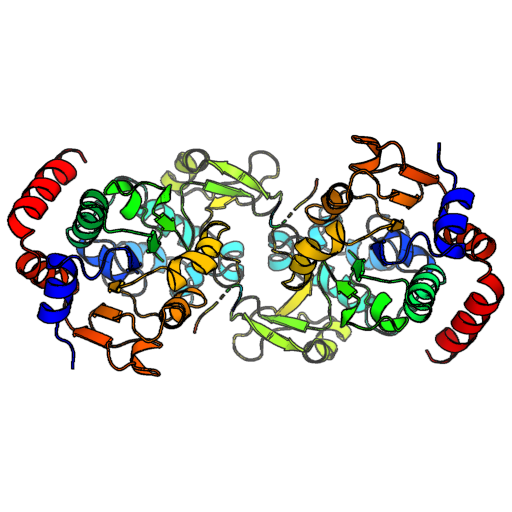23.001 -11.235 13.994 1.00 31.22 219 LYS A C 1
ATOM 786 O O . LYS A 1 103 ? -23.629 -10.854 14.991 1.00 30.86 219 LYS A O 1
ATOM 792 N N . GLY A 1 104 ? -23.300 -10.832 12.761 1.00 22.93 220 GLY A N 1
ATOM 793 C CA . GLY A 1 104 ? -24.466 -10.017 12.488 1.00 28.45 220 GLY A CA 1
ATOM 794 C C . GLY A 1 104 ? -24.306 -8.548 12.789 1.00 27.85 220 GLY A C 1
ATOM 795 O O . GLY A 1 104 ? -25.309 -7.832 12.853 1.00 28.60 220 GLY A O 1
ATOM 796 N N . LEU A 1 105 ? -23.074 -8.065 12.961 1.00 21.93 221 LEU A N 1
ATOM 797 C CA . LEU A 1 105 ? -22.828 -6.681 13.345 1.00 20.14 221 LEU A CA 1
ATOM 798 C C . LEU A 1 105 ? -22.496 -5.743 12.190 1.00 28.00 221 LEU A C 1
ATOM 799 O O . LEU A 1 105 ? -22.513 -4.526 12.390 1.00 23.30 221 LEU A O 1
ATOM 804 N N . LEU A 1 106 ? -22.160 -6.254 11.008 1.00 23.66 222 LEU A N 1
ATOM 805 C CA . LEU A 1 106 ? -21.609 -5.409 9.945 1.00 21.53 222 LEU A CA 1
ATOM 806 C C . LEU A 1 106 ? -22.738 -4.852 9.087 1.00 23.69 222 LEU A C 1
ATOM 807 O O . LEU A 1 106 ? -23.399 -5.594 8.350 1.00 24.76 222 LEU A O 1
ATOM 812 N N . LEU A 1 107 ? -22.942 -3.538 9.156 1.00 19.28 223 LEU A N 1
ATOM 813 C CA . LEU A 1 107 ? -23.847 -2.907 8.203 1.00 21.24 223 LEU A CA 1
ATOM 814 C C . LEU A 1 107 ? -23.189 -2.792 6.834 1.00 23.67 223 LEU A C 1
ATOM 815 O O . LEU A 1 107 ? -23.790 -3.159 5.816 1.00 20.72 223 LEU A O 1
ATOM 820 N N . ARG A 1 108 ? -21.939 -2.322 6.796 1.00 21.04 224 ARG A N 1
ATOM 821 C CA . ARG A 1 108 ? -21.216 -2.171 5.538 1.00 21.40 224 ARG A CA 1
ATOM 822 C C . ARG A 1 108 ? -19.752 -1.898 5.843 1.00 21.11 224 ARG A C 1
ATOM 823 O O . ARG A 1 108 ? -19.433 -1.202 6.817 1.00 20.48 224 ARG A O 1
ATOM 831 N N . LEU A 1 109 ? -18.871 -2.462 5.019 1.00 17.78 225 LEU A N 1
ATOM 832 C CA . LEU A 1 109 ? -17.434 -2.211 5.091 1.00 16.36 225 LEU A CA 1
ATOM 833 C C . LEU A 1 109 ? -17.025 -1.398 3.867 1.00 20.68 225 LEU A C 1
ATOM 834 O O . LEU A 1 109 ? -17.209 -1.849 2.732 1.00 20.56 225 LEU A O 1
ATOM 839 N N . TYR A 1 110 ? -16.502 -0.192 4.098 1.00 16.54 226 TYR A N 1
ATOM 840 C CA . TYR A 1 110 ? -16.001 0.676 3.041 1.00 19.00 226 TYR A CA 1
ATOM 841 C C . TYR A 1 110 ? -14.481 0.583 3.005 1.00 16.26 226 TYR A C 1
ATOM 842 O O . TYR A 1 110 ? -13.825 0.808 4.025 1.00 18.62 226 TYR A O 1
ATOM 851 N N . THR A 1 111 ? -13.914 0.270 1.838 1.00 16.86 227 THR A N 1
ATOM 852 C CA . THR A 1 111 ? -12.468 0.103 1.778 1.00 20.14 227 THR A CA 1
ATOM 853 C C . THR A 1 111 ? -11.865 0.957 0.669 1.00 17.99 227 THR A C 1
ATOM 854 O O . THR A 1 111 ? -12.446 1.100 -0.406 1.00 20.13 227 THR A O 1
ATOM 858 N N . GLN A 1 112 ? -10.699 1.539 0.953 1.00 17.41 228 GLN A N 1
ATOM 859 C CA . GLN A 1 112 ? -9.887 2.179 -0.079 1.00 20.71 228 GLN A CA 1
ATOM 860 C C . GLN A 1 112 ? -8.927 1.218 -0.769 1.00 20.31 228 GLN A C 1
ATOM 861 O O . GLN A 1 112 ? -8.264 1.620 -1.736 1.00 21.49 228 GLN A O 1
ATOM 867 N N . ASN A 1 113 ? -8.805 -0.013 -0.277 1.00 19.08 229 ASN A N 1
ATOM 868 C CA . ASN A 1 113 ? -7.796 -0.929 -0.785 1.00 19.05 229 ASN A CA 1
ATOM 869 C C . ASN A 1 113 ? -8.272 -1.575 -2.071 1.00 23.86 229 ASN A C 1
ATOM 870 O O . ASN A 1 113 ? -9.477 -1.708 -2.321 1.00 18.48 229 ASN A O 1
ATOM 875 N N . ILE A 1 114 ? -7.308 -1.963 -2.900 1.00 19.69 230 ILE A N 1
ATOM 876 C CA . ILE A 1 114 ? -7.604 -2.636 -4.152 1.00 17.86 230 ILE A CA 1
ATOM 877 C C . ILE A 1 114 ? -6.970 -4.026 -4.196 1.00 20.94 230 ILE A C 1
ATOM 878 O O . ILE A 1 114 ? -6.873 -4.619 -5.262 1.00 20.12 230 ILE A O 1
ATOM 883 N N . ASP A 1 115 ? -6.563 -4.563 -3.034 1.00 19.49 231 ASP A N 1
ATOM 884 C CA . ASP A 1 115 ? -5.950 -5.891 -2.973 1.00 21.55 231 ASP A CA 1
ATOM 885 C C . ASP A 1 115 ? -6.969 -7.030 -2.952 1.00 21.33 231 ASP A C 1
ATOM 886 O O . ASP A 1 115 ? -6.564 -8.200 -2.985 1.00 21.49 231 ASP A O 1
ATOM 891 N N . GLY A 1 116 ? -8.268 -6.725 -2.907 1.00 18.41 232 GLY A N 1
ATOM 892 C CA . GLY A 1 116 ? -9.308 -7.740 -2.917 1.00 21.54 232 GLY A CA 1
ATOM 893 C C . GLY A 1 116 ? -9.373 -8.620 -1.686 1.00 20.00 232 GLY A C 1
ATOM 894 O O . GLY A 1 116 ? -10.091 -9.622 -1.695 1.00 20.23 232 GLY A O 1
ATOM 895 N N . LEU A 1 117 ? -8.659 -8.276 -0.615 1.00 18.64 233 LEU A N 1
ATOM 896 C CA . LEU A 1 117 ? -8.560 -9.201 0.511 1.00 19.91 233 LEU A CA 1
ATOM 897 C C . LEU A 1 117 ? -9.826 -9.230 1.358 1.00 18.80 233 LEU A C 1
ATOM 898 O O . LEU A 1 117 ? -10.064 -10.224 2.060 1.00 18.10 233 LEU A O 1
ATOM 903 N N . GLU A 1 118 ? -10.647 -8.173 1.319 1.00 19.72 234 GLU A N 1
ATOM 904 C CA . GLU A 1 118 ? -11.927 -8.223 2.029 1.00 20.37 234 GLU A CA 1
ATOM 905 C C . GLU A 1 118 ? -12.817 -9.333 1.469 1.00 23.51 234 GLU A C 1
ATOM 906 O O . GLU A 1 118 ? -13.383 -10.131 2.227 1.00 20.79 234 GLU A O 1
ATOM 912 N N . ARG A 1 119 ? -12.933 -9.416 0.138 1.00 20.67 235 ARG A N 1
ATOM 913 C CA . ARG A 1 119 ? -13.693 -10.507 -0.476 1.00 20.76 235 ARG A CA 1
ATOM 914 C C . ARG A 1 119 ? -13.046 -11.863 -0.211 1.00 20.17 235 ARG A C 1
ATOM 915 O O . ARG A 1 119 ? -13.749 -12.845 0.055 1.00 24.64 235 ARG A O 1
ATOM 923 N N . VAL A 1 120 ? -11.712 -11.937 -0.285 1.00 17.70 236 VAL A N 1
ATOM 924 C CA . VAL A 1 120 ? -11.008 -13.201 -0.038 1.00 18.59 236 VAL A CA 1
ATOM 925 C C . VAL A 1 120 ? -11.271 -13.696 1.378 1.00 21.43 236 VAL A C 1
ATOM 926 O O . VAL A 1 120 ? -11.366 -14.907 1.621 1.00 21.26 236 VAL A O 1
ATOM 930 N N . SER A 1 121 ? -11.389 -12.777 2.338 1.00 18.61 237 SER A N 1
ATOM 931 C CA . SER A 1 121 ? -11.636 -13.196 3.709 1.00 17.58 237 SER A CA 1
ATOM 932 C C . SER A 1 121 ? -13.048 -13.734 3.912 1.00 22.62 237 SER A C 1
ATOM 933 O O . SER A 1 121 ? -13.353 -14.227 5.002 1.00 22.83 237 SER A O 1
ATOM 936 N N . GLY A 1 122 ? -13.911 -13.640 2.909 1.00 22.09 238 GLY A N 1
ATOM 937 C CA . GLY A 1 122 ? -15.250 -14.179 3.001 1.00 23.78 238 GLY A CA 1
ATOM 938 C C . GLY A 1 122 ? -16.346 -13.176 3.275 1.00 28.16 238 GLY A C 1
ATOM 939 O O . GLY A 1 122 ? -17.492 -13.586 3.480 1.00 27.06 238 GLY A O 1
ATOM 940 N N . ILE A 1 123 ? -16.044 -11.884 3.295 1.00 25.32 239 ILE A N 1
ATOM 941 C CA . ILE A 1 123 ? -17.107 -10.892 3.447 1.00 24.06 239 ILE A CA 1
ATOM 942 C C . ILE A 1 123 ? -17.912 -10.853 2.154 1.00 20.95 239 ILE A C 1
ATOM 943 O O . ILE A 1 123 ? -17.335 -10.660 1.072 1.00 22.76 239 ILE A O 1
ATOM 948 N N . PRO A 1 124 ? -19.225 -11.060 2.205 1.00 24.08 240 PRO A N 1
ATOM 949 C CA . PRO A 1 124 ? -20.027 -11.043 0.971 1.00 24.43 240 PRO A CA 1
ATOM 950 C C . PRO A 1 124 ? -19.956 -9.695 0.266 1.00 26.04 240 PRO A C 1
ATOM 951 O O . PRO A 1 124 ? -19.848 -8.643 0.896 1.00 22.86 240 PRO A O 1
ATOM 955 N N . ALA A 1 125 ? -20.040 -9.738 -1.070 1.00 21.64 241 ALA A N 1
ATOM 956 C CA . ALA A 1 125 ? -19.970 -8.514 -1.863 1.00 22.12 241 ALA A CA 1
ATOM 957 C C . ALA A 1 125 ? -21.035 -7.504 -1.449 1.00 24.35 241 ALA A C 1
ATOM 958 O O . ALA A 1 125 ? -20.792 -6.292 -1.492 1.00 24.04 241 ALA A O 1
ATOM 960 N N . SER A 1 126 ? -22.218 -7.975 -1.058 1.00 24.58 242 SER A N 1
ATOM 961 C CA . SER A 1 126 ? -23.283 -7.045 -0.705 1.00 24.98 242 SER A CA 1
ATOM 962 C C . SER A 1 126 ? -22.967 -6.239 0.548 1.00 24.73 242 SER A C 1
ATOM 963 O O . SER A 1 126 ? -23.551 -5.167 0.739 1.00 27.25 242 SER A O 1
ATOM 966 N N . LYS A 1 127 ? -22.069 -6.724 1.405 1.00 21.07 243 LYS A N 1
ATOM 967 C CA . LYS A 1 127 ? -21.668 -6.002 2.608 1.00 21.14 243 LYS A CA 1
ATOM 968 C C . LYS A 1 127 ? -20.488 -5.070 2.369 1.00 23.81 243 LYS A C 1
ATOM 969 O O . LYS A 1 127 ? -20.072 -4.362 3.293 1.00 21.83 243 LYS A O 1
ATOM 975 N N . LEU A 1 128 ? -19.961 -5.038 1.150 1.00 21.49 244 LEU A N 1
ATOM 976 C CA . LEU A 1 128 ? -18.696 -4.392 0.839 1.00 20.78 244 LEU A CA 1
ATOM 977 C C . LEU A 1 128 ? -18.907 -3.246 -0.142 1.00 25.59 244 LEU A C 1
ATOM 978 O O . LEU A 1 128 ? -19.679 -3.367 -1.095 1.00 21.31 244 LEU A O 1
ATOM 983 N N . VAL A 1 129 ? -18.212 -2.139 0.084 1.00 17.49 245 VAL A N 1
ATOM 984 C CA . VAL A 1 129 ? -18.122 -1.063 -0.896 1.00 18.43 245 VAL A CA 1
ATOM 985 C C . VAL A 1 129 ? -16.637 -0.870 -1.176 1.00 22.82 245 VAL A C 1
ATOM 986 O O . VAL A 1 129 ? -15.914 -0.276 -0.364 1.00 19.85 245 VAL A O 1
ATOM 990 N N . GLU A 1 130 ? -16.171 -1.388 -2.311 1.00 19.33 246 GLU A N 1
ATOM 991 C CA . GLU A 1 130 ? -14.781 -1.220 -2.740 1.00 18.84 246 GLU A CA 1
ATOM 992 C C . GLU A 1 130 ? -14.691 0.155 -3.388 1.00 19.63 246 GLU A C 1
ATOM 993 O O . GLU A 1 130 ? -14.838 0.320 -4.604 1.00 17.30 246 GLU A O 1
ATOM 999 N N . ALA A 1 131 ? -14.461 1.154 -2.532 1.00 17.62 247 ALA A N 1
ATOM 1000 C CA . ALA A 1 131 ? -14.685 2.547 -2.886 1.00 20.03 247 ALA A CA 1
ATOM 1001 C C . ALA A 1 131 ? -13.662 3.076 -3.880 1.00 19.54 247 ALA A C 1
ATOM 1002 O O . ALA A 1 131 ? -13.953 4.039 -4.594 1.00 19.78 247 ALA A O 1
ATOM 1004 N N . HIS A 1 132 ? -12.456 2.504 -3.926 1.00 18.00 248 HIS A N 1
ATOM 1005 C CA . HIS A 1 132 ? -11.488 2.915 -4.936 1.00 16.78 248 HIS A CA 1
ATOM 1006 C C . HIS A 1 132 ? -11.317 1.862 -6.016 1.00 18.39 248 HIS A C 1
ATOM 1007 O O . HIS A 1 132 ? -10.286 1.836 -6.700 1.00 19.72 248 HIS A O 1
ATOM 1014 N N . GLY A 1 133 ? -12.322 1.023 -6.207 1.00 17.62 249 GLY A N 1
ATOM 1015 C CA . GLY A 1 133 ? -12.376 0.159 -7.375 1.00 17.35 249 GLY A CA 1
ATOM 1016 C C . GLY A 1 133 ? -11.859 -1.237 -7.092 1.00 20.05 249 GLY A C 1
ATOM 1017 O O . GLY A 1 133 ? -11.602 -1.629 -5.947 1.00 18.56 249 GLY A O 1
ATOM 1018 N N . THR A 1 134 ? -11.683 -1.989 -8.184 1.00 18.03 250 THR A N 1
ATOM 1019 C CA . THR A 1 134 ? -11.362 -3.411 -8.109 1.00 17.50 250 THR A CA 1
ATOM 1020 C C . THR A 1 134 ? -10.721 -3.876 -9.417 1.00 17.83 250 THR A C 1
ATOM 1021 O O . THR A 1 134 ? -10.983 -3.321 -10.488 1.00 19.53 250 THR A O 1
ATOM 1025 N N . PHE A 1 135 ? -9.884 -4.908 -9.309 1.00 21.33 251 PHE A N 1
ATOM 1026 C CA . PHE A 1 135 ? -9.338 -5.599 -10.477 1.00 26.23 251 PHE A CA 1
ATOM 1027 C C . PHE A 1 135 ? -10.299 -6.639 -11.044 1.00 24.17 251 PHE A C 1
ATOM 1028 O O . PHE A 1 135 ? -9.978 -7.275 -12.055 1.00 23.21 251 PHE A O 1
ATOM 1036 N N . ALA A 1 136 ? -11.470 -6.819 -10.425 1.00 18.79 252 ALA A N 1
ATOM 1037 C CA . ALA A 1 136 ? -12.434 -7.813 -10.897 1.00 22.57 252 ALA A CA 1
ATOM 1038 C C . ALA A 1 136 ? -13.003 -7.467 -12.266 1.00 23.56 252 ALA A C 1
ATOM 1039 O O . ALA A 1 136 ? -13.542 -8.351 -12.939 1.00 22.21 252 ALA A O 1
ATOM 1041 N N . SER A 1 137 ? -12.896 -6.210 -12.693 1.00 20.90 253 SER A N 1
ATOM 1042 C CA . SER A 1 137 ? -13.417 -5.777 -13.982 1.00 19.94 253 SER A CA 1
ATOM 1043 C C . SER A 1 137 ? -12.492 -4.710 -14.553 1.00 19.10 253 SER A C 1
ATOM 1044 O O . SER A 1 137 ? -11.710 -4.091 -13.830 1.00 18.48 253 SER A O 1
ATOM 1047 N N . ALA A 1 138 ? -12.589 -4.503 -15.868 1.00 21.46 254 ALA A N 1
ATOM 1048 C CA . ALA A 1 138 ? -11.757 -3.536 -16.571 1.00 19.22 254 ALA A CA 1
ATOM 1049 C C . ALA A 1 138 ? -12.574 -2.886 -17.684 1.00 21.04 254 ALA A C 1
ATOM 1050 O O . ALA A 1 138 ? -13.639 -3.382 -18.079 1.00 21.13 254 ALA A O 1
ATOM 1052 N N . THR A 1 139 ? -12.074 -1.755 -18.181 1.00 19.14 255 THR A N 1
ATOM 1053 C CA . THR A 1 139 ? -12.788 -0.953 -19.167 1.00 17.16 255 THR A CA 1
ATOM 1054 C C . THR A 1 139 ? -11.816 -0.448 -20.224 1.00 15.57 255 THR A C 1
ATOM 1055 O O . THR A 1 139 ? -10.753 0.083 -19.888 1.00 16.47 255 THR A O 1
ATOM 1059 N N . CYS A 1 140 ? -12.178 -0.589 -21.497 1.00 17.43 256 CYS A N 1
ATOM 1060 C CA . CYS A 1 140 ? -11.334 -0.004 -22.539 1.00 17.93 256 CYS A CA 1
ATOM 1061 C C . CYS A 1 140 ? -11.332 1.515 -22.419 1.00 15.31 256 CYS A C 1
ATOM 1062 O O . CYS A 1 140 ? -12.389 2.152 -22.387 1.00 17.69 256 CYS A O 1
ATOM 1065 N N . THR A 1 141 ? -10.137 2.101 -22.373 1.00 14.92 257 THR A N 1
ATOM 1066 C CA . THR A 1 141 ? -10.034 3.548 -22.216 1.00 17.97 257 THR A CA 1
ATOM 1067 C C . THR A 1 141 ? -10.551 4.311 -23.430 1.00 17.14 257 THR A C 1
ATOM 1068 O O . THR A 1 141 ? -10.798 5.515 -23.320 1.00 15.74 257 THR A O 1
ATOM 1072 N N . VAL A 1 142 ? -10.699 3.650 -24.579 1.00 15.89 258 VAL A N 1
ATOM 1073 C CA . VAL A 1 142 ? -11.148 4.312 -25.800 1.00 18.31 258 VAL A CA 1
ATOM 1074 C C . VAL A 1 142 ? -12.631 4.040 -26.053 1.00 24.39 258 VAL A C 1
ATOM 1075 O O . VAL A 1 142 ? -13.444 4.975 -26.085 1.00 22.04 258 VAL A O 1
ATOM 1079 N N . CYS A 1 143 ? -13.017 2.774 -26.223 1.00 19.15 259 CYS A N 1
ATOM 1080 C CA . CYS A 1 143 ? -14.403 2.517 -26.636 1.00 26.65 259 CYS A CA 1
ATOM 1081 C C . CYS A 1 143 ? -15.351 2.240 -25.473 1.00 24.12 259 CYS A C 1
ATOM 1082 O O . CYS A 1 143 ? -16.564 2.084 -25.695 1.00 22.90 259 CYS A O 1
ATOM 1085 N N . GLN A 1 144 ? -14.835 2.166 -24.248 1.00 18.75 260 GLN A N 1
ATOM 1086 C CA . GLN A 1 144 ? -15.594 1.961 -23.011 1.00 21.16 260 GLN A CA 1
ATOM 1087 C C . GLN A 1 144 ? -16.217 0.575 -22.888 1.00 24.39 260 GLN A C 1
ATOM 1088 O O . GLN A 1 144 ? -17.061 0.361 -22.009 1.00 22.57 260 GLN A O 1
ATOM 1094 N N . ARG A 1 145 ? -15.802 -0.386 -23.703 1.00 19.56 261 ARG A N 1
ATOM 1095 C CA . ARG A 1 145 ? -16.250 -1.760 -23.514 1.00 25.10 261 ARG A CA 1
ATOM 1096 C C . ARG A 1 145 ? -15.809 -2.307 -22.160 1.00 25.55 261 ARG A C 1
ATOM 1097 O O . ARG A 1 145 ? -14.632 -2.166 -21.790 1.00 21.82 261 ARG A O 1
ATOM 1105 N N . PRO A 1 146 ? -16.694 -2.962 -21.415 1.00 24.97 262 PRO A N 1
ATOM 1106 C CA . PRO A 1 146 ? -16.289 -3.609 -20.164 1.00 23.83 262 PRO A CA 1
ATOM 1107 C C . PRO A 1 146 ? -15.755 -5.009 -20.416 1.00 22.56 262 PRO A C 1
ATOM 1108 O O . PRO A 1 146 ? -16.159 -5.691 -21.360 1.00 24.13 262 PRO A O 1
ATOM 1112 N N . PHE A 1 147 ? -14.859 -5.448 -19.536 1.00 20.78 263 PHE A N 1
ATOM 1113 C CA . PHE A 1 147 ? -14.312 -6.799 -19.588 1.00 20.31 263 PHE A CA 1
ATOM 1114 C C . PHE A 1 147 ? -14.196 -7.377 -18.180 1.00 26.44 263 PHE A C 1
ATOM 1115 O O . PHE A 1 147 ? -13.913 -6.639 -17.230 1.00 24.65 263 PHE A O 1
ATOM 1123 N N . PRO A 1 148 ? -14.373 -8.692 -18.033 1.00 26.00 264 PRO A N 1
ATOM 1124 C CA . PRO A 1 148 ? -14.010 -9.333 -16.764 1.00 29.52 264 PRO A CA 1
ATOM 1125 C C . PRO A 1 148 ? -12.511 -9.260 -16.545 1.00 29.59 264 PRO A C 1
ATOM 1126 O O . PRO A 1 148 ? -11.715 -9.350 -17.485 1.00 24.04 264 PRO A O 1
ATOM 1130 N N . GLY A 1 149 ? -12.129 -9.106 -15.279 1.00 25.05 265 GLY A N 1
ATOM 1131 C CA . GLY A 1 149 ? -10.719 -9.016 -14.950 1.00 25.44 265 GLY A CA 1
ATOM 1132 C C . GLY A 1 149 ? -9.917 -10.208 -15.427 1.00 32.62 265 GLY A C 1
ATOM 1133 O O . GLY A 1 149 ? -8.737 -10.073 -15.764 1.00 29.78 265 GLY A O 1
ATOM 1134 N N . GLU A 1 150 ? -10.547 -11.384 -15.499 1.00 25.65 266 GLU A N 1
ATOM 1135 C CA . GLU A 1 150 ? -9.840 -12.558 -16.009 1.00 28.56 266 GLU A CA 1
ATOM 1136 C C . GLU A 1 150 ? -9.384 -12.370 -17.458 1.00 30.61 266 GLU A C 1
ATOM 1137 O O . GLU A 1 150 ? -8.399 -12.985 -17.879 1.00 29.36 266 GLU A O 1
ATOM 1143 N N . ASP A 1 151 ? -10.078 -11.531 -18.232 1.00 25.68 267 ASP A N 1
ATOM 1144 C CA . ASP A 1 151 ? -9.748 -11.360 -19.651 1.00 27.41 267 ASP A CA 1
ATOM 1145 C C . ASP A 1 151 ? -8.398 -10.691 -19.882 1.00 31.93 267 ASP A C 1
ATOM 1146 O O . ASP A 1 151 ? -7.821 -10.850 -20.966 1.00 27.76 267 ASP A O 1
ATOM 1151 N N . ILE A 1 152 ? -7.891 -9.909 -18.927 1.00 20.60 268 ILE A N 1
ATOM 1152 C CA . ILE A 1 152 ? -6.585 -9.286 -19.109 1.00 20.93 268 ILE A CA 1
ATOM 1153 C C . ILE A 1 152 ? -5.483 -10.004 -18.351 1.00 24.90 268 ILE A C 1
ATOM 1154 O O . ILE A 1 152 ? -4.322 -9.571 -18.410 1.00 19.31 268 ILE A O 1
ATOM 1159 N N . ARG A 1 153 ? -5.799 -11.104 -17.666 1.00 25.93 269 ARG A N 1
ATOM 1160 C CA . ARG A 1 153 ? -4.828 -11.735 -16.776 1.00 27.94 269 ARG A CA 1
ATOM 1161 C C . ARG A 1 153 ? -3.572 -12.172 -17.520 1.00 26.62 269 ARG A C 1
ATOM 1162 O O . ARG A 1 153 ? -2.449 -11.906 -17.072 1.00 24.14 269 ARG A O 1
ATOM 1170 N N . ALA A 1 154 ? -3.738 -12.852 -18.658 1.00 28.95 270 ALA A N 1
ATOM 1171 C CA . ALA A 1 154 ? -2.581 -13.403 -19.355 1.00 32.70 270 ALA A CA 1
ATOM 1172 C C . ALA A 1 154 ? -1.608 -12.301 -19.757 1.00 36.24 270 ALA A C 1
ATOM 1173 O O . ALA A 1 154 ? -0.394 -12.426 -19.548 1.00 26.14 270 ALA A O 1
ATOM 1175 N N . ASP A 1 155 ? -2.127 -11.200 -20.316 1.00 24.55 271 ASP A N 1
ATOM 1176 C CA . ASP A 1 155 ? -1.269 -10.071 -20.668 1.00 20.50 271 ASP A CA 1
ATOM 1177 C C . ASP A 1 155 ? -0.536 -9.536 -19.444 1.00 23.82 271 ASP A C 1
ATOM 1178 O O . ASP A 1 155 ? 0.692 -9.402 -19.453 1.00 24.38 271 ASP A O 1
ATOM 1183 N N . VAL A 1 156 ? -1.282 -9.229 -18.381 1.00 22.20 272 VAL A N 1
ATOM 1184 C CA . VAL A 1 156 ? -0.690 -8.667 -17.168 1.00 25.30 272 VAL A CA 1
ATOM 1185 C C . VAL A 1 156 ? 0.423 -9.572 -16.640 1.00 30.45 272 VAL A C 1
ATOM 1186 O O . VAL A 1 156 ? 1.515 -9.107 -16.295 1.00 28.73 272 VAL A O 1
ATOM 1190 N N . MET A 1 157 ? 0.172 -10.880 -16.583 1.00 27.58 273 MET A N 1
ATOM 1191 C CA . MET A 1 157 ? 1.191 -11.781 -16.053 1.00 32.37 273 MET A CA 1
ATOM 1192 C C . MET A 1 157 ? 2.377 -11.935 -16.994 1.00 36.90 273 MET A C 1
ATOM 1193 O O . MET A 1 157 ? 3.445 -12.369 -16.554 1.00 39.44 273 MET A O 1
ATOM 1198 N N . ALA A 1 158 ? 2.231 -11.568 -18.267 1.00 30.73 274 ALA A N 1
ATOM 1199 C CA . ALA A 1 158 ? 3.331 -11.618 -19.220 1.00 33.11 274 ALA A CA 1
ATOM 1200 C C . ALA A 1 158 ? 3.985 -10.260 -19.442 1.00 29.67 274 ALA A C 1
ATOM 1201 O O . ALA A 1 158 ? 4.751 -10.101 -20.396 1.00 29.73 274 ALA A O 1
ATOM 1203 N N . ASP A 1 159 ? 3.698 -9.280 -18.589 1.00 26.18 275 ASP A N 1
ATOM 1204 C CA . ASP A 1 159 ? 4.258 -7.937 -18.713 1.00 28.41 275 ASP A CA 1
ATOM 1205 C C . ASP A 1 159 ? 3.927 -7.302 -20.063 1.00 28.69 275 ASP A C 1
ATOM 1206 O O . ASP A 1 159 ? 4.734 -6.562 -20.619 1.00 26.30 275 ASP A O 1
ATOM 1211 N N . ARG A 1 160 ? 2.744 -7.581 -20.611 1.00 23.48 276 ARG A N 1
ATOM 1212 C CA . ARG A 1 160 ? 2.244 -6.891 -21.793 1.00 24.42 276 ARG A CA 1
ATOM 1213 C C . ARG A 1 160 ? 1.094 -5.984 -21.378 1.00 20.36 276 ARG A C 1
ATOM 1214 O O . ARG A 1 160 ? 0.254 -6.379 -20.570 1.00 21.25 276 ARG A O 1
ATOM 1222 N N . VAL A 1 161 ? 1.057 -4.766 -21.912 1.00 17.46 277 VAL A N 1
ATOM 1223 C CA . VAL A 1 161 ? -0.068 -3.872 -21.622 1.00 23.81 277 VAL A CA 1
ATOM 1224 C C . VAL A 1 161 ? -1.320 -4.428 -22.296 1.00 23.31 277 VAL A C 1
ATOM 1225 O O . VAL A 1 161 ? -1.299 -4.662 -23.509 1.00 19.90 277 VAL A O 1
ATOM 1229 N N . PRO A 1 162 ? -2.418 -4.679 -21.578 1.00 17.16 278 PRO A N 1
ATOM 1230 C CA . PRO A 1 162 ? -3.595 -5.262 -22.240 1.00 20.60 278 PRO A CA 1
ATOM 1231 C C . PRO A 1 162 ? -4.262 -4.255 -23.171 1.00 19.52 278 PRO A C 1
ATOM 1232 O O . PRO A 1 162 ? -4.428 -3.080 -22.828 1.00 16.58 278 PRO A O 1
ATOM 1236 N N . ARG A 1 163 ? -4.601 -4.717 -24.376 1.00 16.94 279 ARG A N 1
ATOM 1237 C CA . ARG A 1 163 ? -5.253 -3.891 -25.384 1.00 16.74 279 ARG A CA 1
ATOM 1238 C C . ARG A 1 163 ? -6.633 -4.452 -25.707 1.00 15.05 279 ARG A C 1
ATOM 1239 O O . ARG A 1 163 ? -6.889 -5.653 -25.570 1.00 18.67 279 ARG A O 1
ATOM 1247 N N . CYS A 1 164 ? -7.487 -3.567 -26.194 1.00 17.07 280 CYS A N 1
ATOM 1248 C CA . CYS A 1 164 ? -8.858 -3.925 -26.536 1.00 17.65 280 CYS A CA 1
ATOM 1249 C C . CYS A 1 164 ? -8.885 -4.768 -27.807 1.00 18.92 280 CYS A C 1
ATOM 1250 O O . CYS A 1 164 ? -8.267 -4.388 -28.808 1.00 18.60 280 CYS A O 1
ATOM 1253 N N . PRO A 1 165 ? -9.593 -5.901 -27.818 1.00 17.71 281 PRO A N 1
ATOM 1254 C CA . PRO A 1 165 ? -9.665 -6.710 -29.044 1.00 17.70 281 PRO A CA 1
ATOM 1255 C C . PRO A 1 165 ? -10.517 -6.091 -30.134 1.00 21.20 281 PRO A C 1
ATOM 1256 O O . PRO A 1 165 ? -10.481 -6.580 -31.269 1.00 23.20 281 PRO A O 1
ATOM 1260 N N . VAL A 1 166 ? -11.277 -5.043 -29.840 1.00 20.00 282 VAL A N 1
ATOM 1261 C CA . VAL A 1 166 ? -12.091 -4.373 -30.844 1.00 25.20 282 VAL A CA 1
ATOM 1262 C C . VAL A 1 166 ? -11.404 -3.122 -31.387 1.00 26.59 282 VAL A C 1
ATOM 1263 O O . VAL A 1 166 ? -11.349 -2.923 -32.598 1.00 28.96 282 VAL A O 1
ATOM 1267 N N . CYS A 1 167 ? -10.856 -2.258 -30.522 1.00 20.71 283 CYS A N 1
ATOM 1268 C CA . CYS A 1 167 ? -10.325 -0.985 -31.013 1.00 19.64 283 CYS A CA 1
ATOM 1269 C C . CYS A 1 167 ? -8.842 -0.763 -30.745 1.00 17.59 283 CYS A C 1
ATOM 1270 O O . CYS A 1 167 ? -8.303 0.258 -31.186 1.00 19.20 283 CYS A O 1
ATOM 1273 N N . THR A 1 168 ? -8.171 -1.699 -30.072 1.00 16.35 284 THR A N 1
ATOM 1274 C CA . THR A 1 168 ? -6.771 -1.695 -29.643 1.00 14.51 284 THR A CA 1
ATOM 1275 C C . THR A 1 168 ? -6.460 -0.671 -28.562 1.00 16.71 284 THR A C 1
ATOM 1276 O O . THR A 1 168 ? -5.296 -0.516 -28.227 1.00 18.00 284 THR A O 1
ATOM 1280 N N . GLY A 1 169 ? -7.454 0.014 -27.994 1.00 16.43 285 GLY A N 1
ATOM 1281 C CA . GLY A 1 169 ? -7.175 0.910 -26.877 1.00 20.56 285 GLY A CA 1
ATOM 1282 C C . GLY A 1 169 ? -6.615 0.172 -25.672 1.00 18.17 285 GLY A C 1
ATOM 1283 O O . GLY A 1 169 ? -6.806 -1.036 -25.506 1.00 15.77 285 GLY A O 1
ATOM 1284 N N . VAL A 1 170 ? -5.889 0.906 -24.815 1.00 15.83 286 VAL A N 1
ATOM 1285 C CA . VAL A 1 170 ? -5.426 0.309 -23.556 1.00 16.04 286 VAL A CA 1
ATOM 1286 C C . VAL A 1 170 ? -6.638 -0.044 -22.704 1.00 14.98 286 VAL A C 1
ATOM 1287 O O . VAL A 1 170 ? -7.570 0.753 -22.579 1.00 14.83 286 VAL A O 1
ATOM 1291 N N . VAL A 1 171 ? -6.647 -1.251 -22.138 1.00 15.50 287 VAL A N 1
ATOM 1292 C CA . VAL A 1 171 ? -7.737 -1.696 -21.268 1.00 13.31 287 VAL A CA 1
ATOM 1293 C C . VAL A 1 171 ? -7.288 -1.492 -19.831 1.00 15.93 287 VAL A C 1
ATOM 1294 O O . VAL A 1 171 ? -6.270 -2.052 -19.411 1.00 20.76 287 VAL A O 1
ATOM 1298 N N . LYS A 1 172 ? -8.040 -0.676 -19.084 1.00 17.50 288 LYS A N 1
ATOM 1299 C CA . LYS A 1 172 ? -7.639 -0.245 -17.758 1.00 16.28 288 LYS A CA 1
ATOM 1300 C C . LYS A 1 172 ? -8.539 -0.904 -16.724 1.00 14.90 288 LYS A C 1
ATOM 1301 O O . LYS A 1 172 ? -9.773 -0.775 -16.802 1.00 15.84 288 LYS A O 1
ATOM 1307 N N . PRO A 1 173 ? -7.964 -1.640 -15.781 1.00 15.47 289 PRO A N 1
ATOM 1308 C CA . PRO A 1 173 ? -8.744 -2.162 -14.652 1.00 17.79 289 PRO A CA 1
ATOM 1309 C C . PRO A 1 173 ? -9.556 -1.070 -13.964 1.00 19.24 289 PRO A C 1
ATOM 1310 O O . PRO A 1 173 ? -9.166 0.099 -13.938 1.00 18.53 289 PRO A O 1
ATOM 1314 N N . ASP A 1 174 ? -10.685 -1.470 -13.371 1.00 17.82 290 ASP A N 1
ATOM 1315 C CA . ASP A 1 174 ? -11.609 -0.496 -12.800 1.00 18.94 290 ASP A CA 1
ATOM 1316 C C . ASP A 1 174 ? -11.138 -0.017 -11.435 1.00 19.58 290 ASP A C 1
ATOM 1317 O O . ASP A 1 174 ? -11.902 -0.021 -10.459 1.00 19.90 290 ASP A O 1
ATOM 1322 N N . ILE A 1 175 ? -9.872 0.362 -11.365 1.00 18.88 291 ILE A N 1
ATOM 1323 C CA . ILE A 1 175 ? -9.308 1.065 -10.222 1.00 17.27 291 ILE A CA 1
ATOM 1324 C C . ILE A 1 175 ? -9.654 2.544 -10.354 1.00 22.02 291 ILE A C 1
ATOM 1325 O O . ILE A 1 175 ? -9.544 3.118 -11.441 1.00 19.99 291 ILE A O 1
ATOM 1330 N N . VAL A 1 176 ? -10.082 3.173 -9.261 1.00 16.40 292 VAL A N 1
ATOM 1331 C CA . VAL A 1 176 ? -10.369 4.607 -9.279 1.00 17.09 292 VAL A CA 1
ATOM 1332 C C . VAL A 1 176 ? -9.054 5.375 -9.216 1.00 16.00 292 VAL A C 1
ATOM 1333 O O . VAL A 1 176 ? -8.339 5.300 -8.217 1.00 17.42 292 VAL A O 1
ATOM 1337 N N . PHE A 1 177 ? -8.748 6.139 -10.270 1.00 15.95 293 PHE A N 1
ATOM 1338 C CA . PHE A 1 177 ? -7.587 7.017 -10.274 1.00 20.76 293 PHE A CA 1
ATOM 1339 C C . PHE A 1 177 ? -7.985 8.399 -9.768 1.00 19.27 293 PHE A C 1
ATOM 1340 O O . PHE A 1 177 ? -9.165 8.750 -9.723 1.00 19.31 293 PHE A O 1
ATOM 1348 N N . PHE A 1 178 ? -6.977 9.186 -9.386 1.00 18.04 294 PHE A N 1
ATOM 1349 C CA . PHE A 1 178 ? -7.225 10.581 -9.044 1.00 21.72 294 PHE A CA 1
ATOM 1350 C C . PHE A 1 178 ? -7.940 11.284 -10.190 1.00 25.00 294 PHE A C 1
ATOM 1351 O O . PHE A 1 178 ? -7.564 11.140 -11.360 1.00 22.85 294 PHE A O 1
ATOM 1359 N N . GLY A 1 179 ? -8.989 12.030 -9.851 1.00 21.84 295 GLY A N 1
ATOM 1360 C CA . GLY A 1 179 ? -9.800 12.685 -10.849 1.00 26.26 295 GLY A CA 1
ATOM 1361 C C . GLY A 1 179 ? -10.942 11.862 -11.402 1.00 26.90 295 GLY A C 1
ATOM 1362 O O . GLY A 1 179 ? -11.743 12.396 -12.183 1.00 23.42 295 GLY A O 1
ATOM 1363 N N . GLU A 1 180 ? -11.059 10.580 -11.021 1.00 20.18 296 GLU A N 1
ATOM 1364 C CA . GLU A 1 180 ? -12.139 9.740 -11.522 1.00 21.02 296 GLU A CA 1
ATOM 1365 C C . GLU A 1 180 ? -13.271 9.635 -10.504 1.00 19.79 296 GLU A C 1
ATOM 1366 O O . GLU A 1 180 ? -13.060 9.811 -9.301 1.00 20.17 296 GLU A O 1
ATOM 1372 N N . PRO A 1 181 ? -14.491 9.352 -10.961 1.00 24.92 297 PRO A N 1
ATOM 1373 C CA . PRO A 1 181 ? -15.602 9.160 -10.031 1.00 27.89 297 PRO A CA 1
ATOM 1374 C C . PRO A 1 181 ? -15.451 7.859 -9.266 1.00 25.15 297 PRO A C 1
ATOM 1375 O O . PRO A 1 181 ? -14.849 6.898 -9.745 1.00 24.45 297 PRO A O 1
ATOM 1379 N N . LEU A 1 182 ? -16.031 7.826 -8.070 1.00 27.88 298 LEU A N 1
ATOM 1380 C CA . LEU A 1 182 ? -16.036 6.586 -7.318 1.00 26.13 298 LEU A CA 1
ATOM 1381 C C . LEU A 1 182 ? -17.137 5.680 -7.868 1.00 25.59 298 LEU A C 1
ATOM 1382 O O . LEU A 1 182 ? -18.011 6.141 -8.606 1.00 27.22 298 LEU A O 1
ATOM 1387 N N . PRO A 1 183 ? -17.105 4.384 -7.546 1.00 27.38 299 PRO A N 1
ATOM 1388 C CA . PRO A 1 183 ? -18.091 3.455 -8.114 1.00 30.59 299 PRO A CA 1
ATOM 1389 C C . PRO A 1 183 ? -19.511 3.760 -7.654 1.00 31.18 299 PRO A C 1
ATOM 1390 O O . PRO A 1 183 ? -19.746 4.440 -6.651 1.00 24.62 299 PRO A O 1
ATOM 1394 N N . GLN A 1 184 ? -20.471 3.212 -8.404 1.00 30.96 300 GLN A N 1
ATOM 1395 C CA . GLN A 1 184 ? -21.880 3.469 -8.111 1.00 33.55 300 GLN A CA 1
ATOM 1396 C C . GLN A 1 184 ? -22.252 3.011 -6.704 1.00 22.62 300 GLN A C 1
ATOM 1397 O O . GLN A 1 184 ? -23.042 3.673 -6.023 1.00 30.64 300 GLN A O 1
ATOM 1403 N N . ARG A 1 185 ? -21.686 1.890 -6.244 1.00 26.80 301 ARG A N 1
ATOM 1404 C CA . ARG A 1 185 ? -21.990 1.414 -4.896 1.00 27.62 301 ARG A CA 1
ATOM 1405 C C . ARG A 1 185 ? -21.569 2.399 -3.813 1.00 30.11 301 ARG A C 1
ATOM 1406 O O . ARG A 1 185 ? -22.062 2.301 -2.684 1.00 32.84 301 ARG A O 1
ATOM 1414 N N . PHE A 1 186 ? -20.669 3.341 -4.116 1.00 25.91 302 PHE A N 1
ATOM 1415 C CA . PHE A 1 186 ? -20.294 4.335 -3.115 1.00 25.65 302 PHE A CA 1
ATOM 1416 C C . PHE A 1 186 ? -21.506 5.116 -2.630 1.00 29.89 302 PHE A C 1
ATOM 1417 O O . PHE A 1 186 ? -21.516 5.606 -1.493 1.00 25.36 302 PHE A O 1
ATOM 1425 N N . LEU A 1 187 ? -22.546 5.213 -3.468 1.00 27.38 303 LEU A N 1
ATOM 1426 C CA . LEU A 1 187 ? -23.765 5.939 -3.125 1.00 27.23 303 LEU A CA 1
ATOM 1427 C C . LEU A 1 187 ? -24.466 5.377 -1.896 1.00 26.66 303 LEU A C 1
ATOM 1428 O O . LEU A 1 187 ? -25.243 6.095 -1.257 1.00 28.71 303 LEU A O 1
ATOM 1433 N N . LEU A 1 188 ? -24.229 4.108 -1.564 1.00 26.59 304 LEU A N 1
ATOM 1434 C CA . LEU A 1 188 ? -24.836 3.534 -0.369 1.00 28.38 304 LEU A CA 1
ATOM 1435 C C . LEU A 1 188 ? -24.497 4.321 0.891 1.00 28.31 304 LEU A C 1
ATOM 1436 O O . LEU A 1 188 ? -25.192 4.173 1.903 1.00 29.86 304 LEU A O 1
ATOM 1441 N N . HIS A 1 189 ? -23.462 5.168 0.853 1.00 26.30 305 HIS A N 1
ATOM 1442 C CA . HIS A 1 189 ? -23.086 5.911 2.053 1.00 28.81 305 HIS A CA 1
ATOM 1443 C C . HIS A 1 189 ? -24.176 6.877 2.491 1.00 32.72 305 HIS A C 1
ATOM 1444 O O . HIS A 1 189 ? -24.256 7.207 3.681 1.00 30.94 305 HIS A O 1
ATOM 1451 N N . VAL A 1 190 ? -25.032 7.304 1.558 1.00 28.84 306 VAL A N 1
ATOM 1452 C CA . VAL A 1 190 ? -26.110 8.233 1.873 1.00 30.26 306 VAL A CA 1
ATOM 1453 C C . VAL A 1 190 ? -27.080 7.636 2.884 1.00 30.54 306 VAL A C 1
ATOM 1454 O O . VAL A 1 190 ? -27.660 8.364 3.699 1.00 37.64 306 VAL A O 1
ATOM 1458 N N . VAL A 1 191 ? -27.283 6.319 2.859 1.00 31.96 307 VAL A N 1
ATOM 1459 C CA . VAL A 1 191 ? -28.153 5.685 3.833 1.00 33.32 307 VAL A CA 1
ATOM 1460 C C . VAL A 1 191 ? -27.384 4.918 4.903 1.00 33.03 307 VAL A C 1
ATOM 1461 O O . VAL A 1 191 ? -27.860 4.834 6.040 1.00 30.62 307 VAL A O 1
ATOM 1465 N N . ASP A 1 192 ? -26.200 4.385 4.588 1.00 32.12 308 ASP A N 1
ATOM 1466 C CA . ASP A 1 192 ? -25.464 3.571 5.554 1.00 29.25 308 ASP A CA 1
ATOM 1467 C C . ASP A 1 192 ? -25.023 4.401 6.750 1.00 32.58 308 ASP A C 1
ATOM 1468 O O . ASP A 1 192 ? -25.163 3.979 7.903 1.00 32.41 308 ASP A O 1
ATOM 1473 N N . PHE A 1 193 ? -24.468 5.577 6.495 1.00 24.93 309 PHE A N 1
ATOM 1474 C CA . PHE A 1 193 ? -23.833 6.308 7.581 1.00 32.35 309 PHE A CA 1
ATOM 1475 C C . PHE A 1 193 ? -24.854 6.936 8.527 1.00 36.76 309 PHE A C 1
ATOM 1476 O O . PHE A 1 193 ? -24.618 6.936 9.740 1.00 33.54 309 PHE A O 1
ATOM 1484 N N . PRO A 1 194 ? -25.986 7.474 8.047 1.00 37.46 310 PRO A N 1
ATOM 1485 C CA . PRO A 1 194 ? -27.047 7.848 9.000 1.00 32.29 310 PRO A CA 1
ATOM 1486 C C . PRO A 1 194 ? -27.579 6.670 9.791 1.00 35.75 310 PRO A C 1
ATOM 1487 O O . PRO A 1 194 ? -28.029 6.848 10.929 1.00 36.33 310 PRO A O 1
ATOM 1491 N N . MET A 1 195 ? -27.544 5.465 9.223 1.00 34.10 311 MET A N 1
ATOM 1492 C CA . MET A 1 195 ? -28.095 4.304 9.908 1.00 31.46 311 MET A CA 1
ATOM 1493 C C . MET A 1 195 ? -27.130 3.675 10.907 1.00 34.92 311 MET A C 1
ATOM 1494 O O . MET A 1 195 ? -27.579 2.915 11.769 1.00 31.22 311 MET A O 1
ATOM 1499 N N . ALA A 1 196 ? -25.832 3.968 10.826 1.00 30.56 312 ALA A N 1
ATOM 1500 C CA . ALA A 1 196 ? -24.876 3.338 11.729 1.00 27.59 312 ALA A CA 1
ATOM 1501 C C . ALA A 1 196 ? -25.092 3.789 13.168 1.00 26.83 312 ALA A C 1
ATOM 1502 O O . ALA A 1 196 ? -25.422 4.948 13.427 1.00 30.28 312 ALA A O 1
ATOM 1504 N N . ASP A 1 197 ? -24.863 2.878 14.116 1.00 28.03 313 ASP A N 1
ATOM 1505 C CA . ASP A 1 197 ? -24.763 3.275 15.519 1.00 32.88 313 ASP A CA 1
ATOM 1506 C C . ASP A 1 197 ? -23.350 3.093 16.070 1.00 25.65 313 ASP A C 1
ATOM 1507 O O . ASP A 1 197 ? -23.116 3.343 17.256 1.00 24.44 313 ASP A O 1
ATOM 1512 N N . LEU A 1 198 ? -22.390 2.722 15.215 1.00 22.31 314 LEU A N 1
ATOM 1513 C CA . LEU A 1 198 ? -20.976 2.675 15.565 1.00 24.07 314 LEU A CA 1
ATOM 1514 C C . LEU A 1 198 ? -20.170 2.824 14.279 1.00 22.63 314 LEU A C 1
ATOM 1515 O O . LEU A 1 198 ? -20.505 2.208 13.268 1.00 29.47 314 LEU A O 1
ATOM 1520 N N . LEU A 1 199 ? -19.124 3.646 14.319 1.00 25.47 315 LEU A N 1
ATOM 1521 C CA . LEU A 1 199 ? -18.184 3.780 13.214 1.00 23.32 315 LEU A CA 1
ATOM 1522 C C . LEU A 1 199 ? -16.805 3.291 13.653 1.00 28.82 315 LEU A C 1
ATOM 1523 O O . LEU A 1 199 ? -16.269 3.753 14.664 1.00 29.81 315 LEU A O 1
ATOM 1528 N N . LEU A 1 200 ? -16.239 2.356 12.894 1.00 22.61 316 LEU A N 1
ATOM 1529 C CA . LEU A 1 200 ? -14.877 1.876 13.095 1.00 21.59 316 LEU A CA 1
ATOM 1530 C C . LEU A 1 200 ? -14.018 2.349 11.929 1.00 23.95 316 LEU A C 1
ATOM 1531 O O . LEU A 1 200 ? -14.401 2.168 10.773 1.00 23.12 316 LEU A O 1
ATOM 1536 N N . ILE A 1 201 ? -12.854 2.920 12.231 1.00 22.50 317 ILE A N 1
ATOM 1537 C CA . ILE A 1 201 ? -11.889 3.357 11.221 1.00 22.64 317 ILE A CA 1
ATOM 1538 C C . ILE A 1 201 ? -10.570 2.650 11.514 1.00 26.60 317 ILE A C 1
ATOM 1539 O O . ILE A 1 201 ? -10.009 2.810 12.602 1.00 24.20 317 ILE A O 1
ATOM 1544 N N . LEU A 1 202 ? -10.078 1.862 10.555 1.00 20.37 318 LEU A N 1
ATOM 1545 C CA . LEU A 1 202 ? -8.882 1.050 10.756 1.00 22.81 318 LEU A CA 1
ATOM 1546 C C . LEU A 1 202 ? -7.846 1.350 9.683 1.00 23.39 318 LEU A C 1
ATOM 1547 O O . LEU A 1 202 ? -8.149 1.284 8.487 1.00 21.45 318 LEU A O 1
ATOM 1552 N N . GLY A 1 203 ? -6.624 1.649 10.110 1.00 22.75 319 GLY A N 1
ATOM 1553 C CA . GLY A 1 203 ? -5.489 1.653 9.199 1.00 21.04 319 GLY A CA 1
ATOM 1554 C C . GLY A 1 203 ? -5.629 2.518 7.959 1.00 32.05 319 GLY A C 1
ATOM 1555 O O . GLY A 1 203 ? -5.469 2.037 6.831 1.00 25.63 319 GLY A O 1
ATOM 1556 N N . THR A 1 204 ? -5.952 3.793 8.145 1.00 26.10 320 THR A N 1
ATOM 1557 C CA . THR A 1 204 ? -5.989 4.729 7.030 1.00 36.31 320 THR A CA 1
ATOM 1558 C C . THR A 1 204 ? -5.545 6.097 7.520 1.00 27.58 320 THR A C 1
ATOM 1559 O O . THR A 1 204 ? -5.825 6.478 8.662 1.00 29.57 320 THR A O 1
ATOM 1563 N N . SER A 1 205 ? -4.844 6.827 6.657 1.00 28.19 321 SER A N 1
ATOM 1564 C CA . SER A 1 205 ? -4.451 8.190 6.981 1.00 37.10 321 SER A CA 1
ATOM 1565 C C . SER A 1 205 ? -5.542 9.207 6.672 1.00 32.89 321 SER A C 1
ATOM 1566 O O . SER A 1 205 ? -5.393 10.376 7.041 1.00 34.61 321 SER A O 1
ATOM 1569 N N . LEU A 1 206 ? -6.637 8.786 6.033 1.00 29.80 322 LEU A N 1
ATOM 1570 C CA . LEU A 1 206 ? -7.759 9.667 5.701 1.00 29.40 322 LEU A CA 1
ATOM 1571 C C . LEU A 1 206 ? -7.287 10.898 4.929 1.00 34.75 322 LEU A C 1
ATOM 1572 O O . LEU A 1 206 ? -7.682 12.030 5.210 1.00 32.20 322 LEU A O 1
ATOM 1577 N N . GLU A 1 207 ? -6.428 10.673 3.942 1.00 26.51 323 GLU A N 1
ATOM 1578 C CA . GLU A 1 207 ? -5.896 11.765 3.139 1.00 33.16 323 GLU A CA 1
ATOM 1579 C C . GLU A 1 207 ? -6.513 11.862 1.749 1.00 31.67 323 GLU A C 1
ATOM 1580 O O . GLU A 1 207 ? -6.100 12.720 0.963 1.00 35.70 323 GLU A O 1
ATOM 1586 N N . VAL A 1 208 ? -7.497 11.033 1.423 1.00 24.24 324 VAL A N 1
ATOM 1587 C CA . VAL A 1 208 ? -8.128 11.057 0.109 1.00 24.87 324 VAL A CA 1
ATOM 1588 C C . VAL A 1 208 ? -9.628 11.273 0.271 1.00 23.53 324 VAL A C 1
ATOM 1589 O O . VAL A 1 208 ? -10.284 10.568 1.047 1.00 27.41 324 VAL A O 1
ATOM 1593 N N . GLU A 1 209 ? -10.176 12.253 -0.484 1.00 21.50 325 GLU A N 1
ATOM 1594 C CA . GLU A 1 209 ? -11.586 12.584 -0.560 1.00 24.37 325 GLU A CA 1
ATOM 1595 C C . GLU A 1 209 ? -12.204 11.953 -1.801 1.00 25.57 325 GLU A C 1
ATOM 1596 O O . GLU A 1 209 ? -11.505 11.707 -2.783 1.00 27.31 325 GLU A O 1
ATOM 1602 N N . PRO A 1 210 ? -13.516 11.689 -1.807 1.00 26.52 326 PRO A N 1
ATOM 1603 C CA . PRO A 1 210 ? -14.483 11.956 -0.735 1.00 26.16 326 PRO A CA 1
ATOM 1604 C C . PRO A 1 210 ? -14.521 10.899 0.372 1.00 27.83 326 PRO A C 1
ATOM 1605 O O . PRO A 1 210 ? -15.362 10.992 1.279 1.00 27.23 326 PRO A O 1
ATOM 1609 N N . PHE A 1 211 ? -13.634 9.905 0.302 1.00 21.35 327 PHE A N 1
ATOM 1610 C CA . PHE A 1 211 ? -13.659 8.834 1.301 1.00 24.15 327 PHE A CA 1
ATOM 1611 C C . PHE A 1 211 ? -13.458 9.370 2.718 1.00 25.48 327 PHE A C 1
ATOM 1612 O O . PHE A 1 211 ? -14.163 8.960 3.649 1.00 23.49 327 PHE A O 1
ATOM 1620 N N . ALA A 1 212 ? -12.505 10.286 2.905 1.00 22.95 328 ALA A N 1
ATOM 1621 C CA . ALA A 1 212 ? -12.144 10.705 4.260 1.00 28.36 328 ALA A CA 1
ATOM 1622 C C . ALA A 1 212 ? -13.303 11.402 4.966 1.00 34.72 328 ALA A C 1
ATOM 1623 O O . ALA A 1 212 ? -13.509 11.212 6.171 1.00 31.57 328 ALA A O 1
ATOM 1625 N N . SER A 1 213 ? -14.084 12.199 4.235 1.00 29.86 329 SER A N 1
ATOM 1626 C CA . SER A 1 213 ? -15.163 12.946 4.870 1.00 36.14 329 SER A CA 1
ATOM 1627 C C . SER A 1 213 ? -16.333 12.071 5.303 1.00 29.01 329 SER A C 1
ATOM 1628 O O . SER A 1 213 ? -17.225 12.572 5.991 1.00 30.18 329 SER A O 1
ATOM 1631 N N . LEU A 1 214 ? -16.358 10.786 4.934 1.00 26.17 330 LEU A N 1
ATOM 1632 C CA . LEU A 1 214 ? -17.415 9.916 5.443 1.00 27.71 330 LEU A CA 1
ATOM 1633 C C . LEU A 1 214 ? -17.411 9.856 6.969 1.00 29.32 330 LEU A C 1
ATOM 1634 O O . LEU A 1 214 ? -18.454 9.587 7.578 1.00 29.19 330 LEU A O 1
ATOM 1639 N N . THR A 1 215 ? -16.258 10.113 7.600 1.00 29.15 331 THR A N 1
ATOM 1640 C CA . THR A 1 215 ? -16.180 10.102 9.060 1.00 36.06 331 THR A CA 1
ATOM 1641 C C . THR A 1 215 ? -17.146 11.099 9.692 1.00 36.53 331 THR A C 1
ATOM 1642 O O . THR A 1 215 ? -17.595 10.889 10.827 1.00 33.71 331 THR A O 1
ATOM 1646 N N . GLU A 1 216 ? -17.468 12.187 8.989 1.00 36.14 332 GLU A N 1
ATOM 1647 C CA . GLU A 1 216 ? -18.350 13.225 9.505 1.00 37.77 332 GLU A CA 1
ATOM 1648 C C . GLU A 1 216 ? -19.826 12.923 9.284 1.00 38.97 332 GLU A C 1
ATOM 1649 O O . GLU A 1 216 ? -20.676 13.656 9.799 1.00 34.20 332 GLU A O 1
ATOM 1655 N N . ALA A 1 217 ? -20.148 11.863 8.547 1.00 33.04 333 ALA A N 1
ATOM 1656 C CA . ALA A 1 217 ? -21.513 11.572 8.124 1.00 29.66 333 ALA A CA 1
ATOM 1657 C C . ALA A 1 217 ? -22.308 10.737 9.121 1.00 35.20 333 ALA A C 1
ATOM 1658 O O . ALA A 1 217 ? -23.507 10.539 8.905 1.00 33.39 333 ALA A O 1
ATOM 1660 N N . VAL A 1 218 ? -21.688 10.210 10.183 1.00 30.28 334 VAL A N 1
ATOM 1661 C CA . VAL A 1 218 ? -22.479 9.573 11.235 1.00 32.68 334 VAL A CA 1
ATOM 1662 C C . VAL A 1 218 ? -23.054 10.641 12.162 1.00 36.41 334 VAL A C 1
ATOM 1663 O O . VAL A 1 218 ? -22.570 11.777 12.237 1.00 36.48 334 VAL A O 1
ATOM 1667 N N . ARG A 1 219 ? -24.098 10.255 12.889 1.00 32.24 335 ARG A N 1
ATOM 1668 C CA . ARG A 1 219 ? -24.788 11.155 13.799 1.00 37.05 335 ARG A CA 1
ATOM 1669 C C . ARG A 1 219 ? -23.901 11.520 14.985 1.00 38.52 335 ARG A C 1
ATOM 1670 O O . ARG A 1 219 ? -22.945 10.819 15.331 1.00 36.44 335 ARG A O 1
ATOM 1678 N N . SER A 1 220 ? -24.239 12.645 15.619 1.00 36.93 336 SER A N 1
ATOM 1679 C CA . SER A 1 220 ? -23.412 13.174 16.697 1.00 43.72 336 SER A CA 1
ATOM 1680 C C . SER A 1 220 ? -23.311 12.206 17.868 1.00 42.79 336 SER A C 1
ATOM 1681 O O . SER A 1 220 ? -22.285 12.169 18.554 1.00 45.68 336 SER A O 1
ATOM 1684 N N . SER A 1 221 ? -24.346 11.406 18.103 1.00 43.84 337 SER A N 1
ATOM 1685 C CA . SER A 1 221 ? -24.341 10.475 19.225 1.00 42.92 337 SER A CA 1
ATOM 1686 C C . SER A 1 221 ? -23.568 9.191 18.942 1.00 42.26 337 SER A C 1
ATOM 1687 O O . SER A 1 221 ? -23.408 8.370 19.855 1.00 38.30 337 SER A O 1
ATOM 1690 N N . VAL A 1 222 ? -23.091 8.992 17.717 1.00 40.88 338 VAL A N 1
ATOM 1691 C CA . VAL A 1 222 ? -22.471 7.724 17.334 1.00 36.12 338 VAL A CA 1
ATOM 1692 C C . VAL A 1 222 ? -20.984 7.744 17.670 1.00 32.58 338 VAL A C 1
ATOM 1693 O O . VAL A 1 222 ? -20.255 8.642 17.220 1.00 35.84 338 VAL A O 1
ATOM 1697 N N . PRO A 1 223 ? -20.494 6.775 18.445 1.00 29.42 339 PRO A N 1
ATOM 1698 C CA . PRO A 1 223 ? -19.052 6.695 18.706 1.00 25.28 339 PRO A CA 1
ATOM 1699 C C . PRO A 1 223 ? -18.260 6.422 17.432 1.00 28.47 339 PRO A C 1
ATOM 1700 O O . PRO A 1 223 ? -18.699 5.679 16.551 1.00 31.42 339 PRO A O 1
ATOM 1704 N N . ARG A 1 224 ? -17.078 7.030 17.348 1.00 25.48 340 ARG A N 1
ATOM 1705 C CA . ARG A 1 224 ? -16.143 6.811 16.243 1.00 25.42 340 ARG A CA 1
ATOM 1706 C C . ARG A 1 224 ? -14.843 6.273 16.830 1.00 27.56 340 ARG A C 1
ATOM 1707 O O . ARG A 1 224 ? -14.124 6.994 17.529 1.00 32.13 340 ARG A O 1
ATOM 1715 N N . LEU A 1 225 ? -14.545 5.010 16.548 1.00 24.97 341 LEU A N 1
ATOM 1716 C CA . LEU A 1 225 ? -13.382 4.333 17.105 1.00 26.60 341 LEU A CA 1
ATOM 1717 C C . LEU A 1 225 ? -12.319 4.204 16.024 1.00 27.86 341 LEU A C 1
ATOM 1718 O O . LEU A 1 225 ? -12.539 3.542 15.001 1.00 27.24 341 LEU A O 1
ATOM 1723 N N . LEU A 1 226 ? -11.168 4.828 16.257 1.00 25.93 342 LEU A N 1
ATOM 1724 C CA . LEU A 1 226 ? -10.059 4.828 15.313 1.00 26.37 342 LEU A CA 1
ATOM 1725 C C . LEU A 1 226 ? -8.977 3.898 15.840 1.00 28.50 342 LEU A C 1
ATOM 1726 O O . LEU A 1 226 ? -8.513 4.062 16.972 1.00 32.94 342 LEU A O 1
ATOM 1731 N N . ILE A 1 227 ? -8.592 2.918 15.032 1.00 22.62 343 ILE A N 1
ATOM 1732 C CA . ILE A 1 227 ? -7.477 2.031 15.340 1.00 23.93 343 ILE A CA 1
ATOM 1733 C C . ILE A 1 227 ? -6.433 2.279 14.261 1.00 26.42 343 ILE A C 1
ATOM 1734 O O . ILE A 1 227 ? -6.621 1.887 13.101 1.00 23.25 343 ILE A O 1
ATOM 1739 N N . ASN A 1 228 ? -5.340 2.935 14.636 1.00 28.51 344 ASN A N 1
ATOM 1740 C CA . ASN A 1 228 ? -4.427 3.502 13.656 1.00 27.71 344 ASN A CA 1
ATOM 1741 C C . ASN A 1 228 ? -3.168 3.954 14.383 1.00 29.93 344 ASN A C 1
ATOM 1742 O O . ASN A 1 228 ? -3.183 4.166 15.596 1.00 32.25 344 ASN A O 1
ATOM 1747 N N . ARG A 1 229 ? -2.085 4.123 13.622 1.00 31.14 345 ARG A N 1
ATOM 1748 C CA . ARG A 1 229 ? -0.849 4.627 14.219 1.00 39.23 345 ARG A CA 1
ATOM 1749 C C . ARG A 1 229 ? -1.056 6.003 14.850 1.00 42.67 345 ARG A C 1
ATOM 1750 O O . ARG A 1 229 ? -0.705 6.220 16.014 1.00 38.80 345 ARG A O 1
ATOM 1758 N N . ASP A 1 230 ? -1.648 6.941 14.111 1.00 36.24 346 ASP A N 1
ATOM 1759 C CA . ASP A 1 230 ? -1.832 8.293 14.625 1.00 43.32 346 ASP A CA 1
ATOM 1760 C C . ASP A 1 230 ? -3.253 8.785 14.377 1.00 40.32 346 ASP A C 1
ATOM 1761 O O . ASP A 1 230 ? -4.017 8.206 13.602 1.00 31.47 346 ASP A O 1
ATOM 1766 N N . LEU A 1 231 ? -3.587 9.877 15.065 1.00 37.35 347 LEU A N 1
ATOM 1767 C CA . LEU A 1 231 ? -4.858 10.568 14.887 1.00 41.58 347 LEU A CA 1
ATOM 1768 C C . LEU A 1 231 ? -4.821 11.364 13.587 1.00 39.78 347 LEU A C 1
ATOM 1769 O O . LEU A 1 231 ? -3.936 12.202 13.393 1.00 37.23 347 LEU A O 1
ATOM 1774 N N . VAL A 1 232 ? -5.775 11.104 12.689 1.00 40.02 348 VAL A N 1
ATOM 1775 C CA . VAL A 1 232 ? -5.703 11.598 11.319 1.00 41.17 348 VAL A CA 1
ATOM 1776 C C . VAL A 1 232 ? -7.058 12.111 10.853 1.00 43.29 348 VAL A C 1
ATOM 1777 O O . VAL A 1 232 ? -8.110 11.761 11.398 1.00 42.84 348 VAL A O 1
ATOM 1781 N N . GLY A 1 233 ? -7.008 12.943 9.812 1.00 45.11 349 GLY A N 1
ATOM 1782 C CA . GLY A 1 233 ? -8.181 13.377 9.091 1.00 41.20 349 GLY A CA 1
ATOM 1783 C C . GLY A 1 233 ? -9.123 14.223 9.917 1.00 39.90 349 GLY A C 1
ATOM 1784 O O . GLY A 1 233 ? -8.719 14.916 10.858 1.00 39.64 349 GLY A O 1
ATOM 1785 N N . PRO A 1 234 ? -10.411 14.184 9.569 1.00 49.90 350 PRO A N 1
ATOM 1786 C CA . PRO A 1 234 ? -11.405 14.950 10.337 1.00 50.76 350 PRO A CA 1
ATOM 1787 C C . PRO A 1 234 ? -11.473 14.563 11.799 1.00 50.35 350 PRO A C 1
ATOM 1788 O O . PRO A 1 234 ? -11.997 15.341 12.603 1.00 47.84 350 PRO A O 1
ATOM 1792 N N . LEU A 1 235 ? -10.965 13.389 12.178 1.00 49.44 351 LEU A N 1
ATOM 1793 C CA . LEU A 1 235 ? -10.927 13.039 13.592 1.00 53.20 351 LEU A CA 1
ATOM 1794 C C . LEU A 1 235 ? -9.891 13.859 14.353 1.00 53.39 351 LEU A C 1
ATOM 1795 O O . LEU A 1 235 ? -10.034 14.046 15.568 1.00 48.70 351 LEU A O 1
ATOM 1800 N N . ALA A 1 236 ? -8.865 14.365 13.664 1.00 45.02 352 ALA A N 1
ATOM 1801 C CA . ALA A 1 236 ? -7.915 15.274 14.298 1.00 47.94 352 ALA A CA 1
ATOM 1802 C C . ALA A 1 236 ? -8.426 16.714 14.309 1.00 50.89 352 ALA A C 1
ATOM 1803 O O . ALA A 1 236 ? -8.274 17.417 15.312 1.00 53.69 352 ALA A O 1
ATOM 1805 N N . TRP A 1 237 ? -9.039 17.166 13.213 1.00 60.37 353 TRP A N 1
ATOM 1806 C CA . TRP A 1 237 ? -9.419 18.568 13.074 1.00 65.03 353 TRP A CA 1
ATOM 1807 C C . TRP A 1 237 ? -10.806 18.882 13.616 1.00 63.98 353 TRP A C 1
ATOM 1808 O O . TRP A 1 237 ? -11.069 20.035 13.978 1.00 68.06 353 TRP A O 1
ATOM 1819 N N . HIS A 1 238 ? -11.706 17.903 13.665 1.00 55.49 354 HIS A N 1
ATOM 1820 C CA . HIS A 1 238 ? -13.068 18.105 14.162 1.00 58.33 354 HIS A CA 1
ATOM 1821 C C . HIS A 1 238 ? -13.432 16.964 15.102 1.00 53.91 354 HIS A C 1
ATOM 1822 O O . HIS A 1 238 ? -14.305 16.144 14.797 1.00 49.05 354 HIS A O 1
ATOM 1829 N N . PRO A 1 239 ? -12.779 16.885 16.261 1.00 53.98 355 PRO A N 1
ATOM 1830 C CA . PRO A 1 239 ? -13.056 15.776 17.180 1.00 49.84 355 PRO A CA 1
ATOM 1831 C C . PRO A 1 239 ? -14.416 15.926 17.830 1.00 49.55 355 PRO A C 1
ATOM 1832 O O . PRO A 1 239 ? -14.894 17.036 18.070 1.00 50.66 355 PRO A O 1
ATOM 1836 N N . ARG A 1 240 ? -15.041 14.786 18.116 1.00 44.05 356 ARG A N 1
ATOM 1837 C CA . ARG A 1 240 ? -16.346 14.741 18.756 1.00 44.19 356 ARG A CA 1
ATOM 1838 C C . ARG A 1 240 ? -16.225 14.072 20.120 1.00 45.19 356 ARG A C 1
ATOM 1839 O O . ARG A 1 240 ? -15.233 13.401 20.421 1.00 35.40 356 ARG A O 1
ATOM 1847 N N . SER A 1 241 ? -17.245 14.274 20.960 1.00 41.94 357 SER A N 1
ATOM 1848 C CA . SER A 1 241 ? -17.108 13.892 22.363 1.00 45.25 357 SER A CA 1
ATOM 1849 C C . SER A 1 241 ? -17.025 12.379 22.543 1.00 50.71 357 SER A C 1
ATOM 1850 O O . SER A 1 241 ? -16.415 11.910 23.510 1.00 50.78 357 SER A O 1
ATOM 1853 N N . ARG A 1 242 ? -17.599 11.600 21.624 1.00 51.13 358 ARG A N 1
ATOM 1854 C CA . ARG A 1 242 ? -17.610 10.145 21.741 1.00 45.03 358 ARG A CA 1
ATOM 1855 C C . ARG A 1 242 ? -16.591 9.473 20.821 1.00 39.19 358 ARG A C 1
ATOM 1856 O O . ARG A 1 242 ? -16.750 8.300 20.462 1.00 37.69 358 ARG A O 1
ATOM 1864 N N . ASP A 1 243 ? -15.536 10.193 20.444 1.00 34.61 359 ASP A N 1
ATOM 1865 C CA . ASP A 1 243 ? -14.442 9.612 19.680 1.00 35.65 359 ASP A CA 1
ATOM 1866 C C . ASP A 1 243 ? -13.534 8.805 20.597 1.00 37.81 359 ASP A C 1
ATOM 1867 O O . ASP A 1 243 ? -13.263 9.202 21.733 1.00 36.25 359 ASP A O 1
ATOM 1872 N N . VAL A 1 244 ? -13.059 7.668 20.099 1.00 31.95 360 VAL A N 1
ATOM 1873 C CA . VAL A 1 244 ? -12.097 6.842 20.818 1.00 34.64 360 VAL A CA 1
ATOM 1874 C C . VAL A 1 244 ? -10.921 6.584 19.890 1.00 36.91 360 VAL A C 1
ATOM 1875 O O . VAL A 1 244 ? -11.106 6.124 18.758 1.00 31.57 360 VAL A O 1
ATOM 1879 N N . ALA A 1 245 ? -9.718 6.896 20.358 1.00 35.71 361 ALA A N 1
ATOM 1880 C CA . ALA A 1 245 ? -8.505 6.691 19.580 1.00 35.74 361 ALA A CA 1
ATOM 1881 C C . ALA A 1 245 ? -7.695 5.584 20.233 1.00 34.77 361 ALA A C 1
ATOM 1882 O O . ALA A 1 245 ? -7.267 5.721 21.381 1.00 39.37 361 ALA A O 1
ATOM 1884 N N . GLN A 1 246 ? -7.497 4.491 19.511 1.00 29.68 362 GLN A N 1
ATOM 1885 C CA . GLN A 1 246 ? -6.621 3.413 19.956 1.00 31.51 362 GLN A CA 1
ATOM 1886 C C . GLN A 1 246 ? -5.375 3.493 19.072 1.00 37.48 362 GLN A C 1
ATOM 1887 O O . GLN A 1 246 ? -5.299 2.869 18.009 1.00 28.80 362 GLN A O 1
ATOM 1893 N N . LEU A 1 247 ? -4.404 4.296 19.505 1.00 35.90 363 LEU A N 1
ATOM 1894 C CA . LEU A 1 247 ? -3.257 4.614 18.667 1.00 38.86 363 LEU A CA 1
ATOM 1895 C C . LEU A 1 247 ? -2.149 3.592 18.874 1.00 35.69 363 LEU A C 1
ATOM 1896 O O . LEU A 1 247 ? -1.779 3.281 20.011 1.00 36.87 363 LEU A O 1
ATOM 1901 N N . GLY A 1 248 ? -1.631 3.072 17.778 1.00 35.82 364 GLY A N 1
ATOM 1902 C CA . GLY A 1 248 ? -0.592 2.069 17.828 1.00 34.19 364 GLY A CA 1
ATOM 1903 C C . GLY A 1 248 ? -0.688 1.170 16.615 1.00 36.66 364 GLY A C 1
ATOM 1904 O O . GLY A 1 248 ? -1.348 1.492 15.633 1.00 36.40 364 GLY A O 1
ATOM 1905 N N . ASP A 1 249 ? 0.003 0.040 16.706 1.00 28.30 365 ASP A N 1
ATOM 1906 C CA . ASP A 1 249 ? -0.084 -0.977 15.668 1.00 30.05 365 ASP A CA 1
ATOM 1907 C C . ASP A 1 249 ? -1.541 -1.394 15.469 1.00 26.20 365 ASP A C 1
ATOM 1908 O O . ASP A 1 249 ? -2.271 -1.612 16.440 1.00 24.65 365 ASP A O 1
ATOM 1913 N N . VAL A 1 250 ? -1.974 -1.469 14.205 1.00 24.43 366 VAL A N 1
ATOM 1914 C CA . VAL A 1 250 ? -3.381 -1.758 13.916 1.00 23.70 366 VAL A CA 1
ATOM 1915 C C . VAL A 1 250 ? -3.758 -3.151 14.410 1.00 21.85 366 VAL A C 1
ATOM 1916 O O . VAL A 1 250 ? -4.815 -3.345 15.030 1.00 20.34 366 VAL A O 1
ATOM 1920 N N . VAL A 1 251 ? -2.912 -4.146 14.134 1.00 19.45 367 VAL A N 1
ATOM 1921 C CA . VAL A 1 251 ? -3.265 -5.507 14.546 1.00 21.87 367 VAL A CA 1
ATOM 1922 C C . VAL A 1 251 ? -3.315 -5.617 16.068 1.00 23.73 367 VAL A C 1
ATOM 1923 O O . VAL A 1 251 ? -4.146 -6.348 16.620 1.00 21.70 367 VAL A O 1
ATOM 1927 N N A HIS A 1 252 ? -2.431 -4.896 16.770 0.43 21.93 368 HIS A N 1
ATOM 1928 N N B HIS A 1 252 ? -2.461 -4.876 16.780 0.57 21.94 368 HIS A N 1
ATOM 1929 C CA A HIS A 1 252 ? -2.468 -4.884 18.231 0.43 24.00 368 HIS A CA 1
ATOM 1930 C CA B HIS A 1 252 ? -2.499 -4.943 18.240 0.57 23.32 368 HIS A CA 1
ATOM 1931 C C A HIS A 1 252 ? -3.795 -4.333 18.738 0.43 26.79 368 HIS A C 1
ATOM 1932 C C B HIS A 1 252 ? -3.770 -4.298 18.793 0.57 27.66 368 HIS A C 1
ATOM 1933 O O A HIS A 1 252 ? -4.436 -4.924 19.617 0.43 23.61 368 HIS A O 1
ATOM 1934 O O B HIS A 1 252 ? -4.356 -4.800 19.761 0.57 23.92 368 HIS A O 1
ATOM 1947 N N . GLY A 1 253 ? -4.223 -3.195 18.187 1.00 22.59 369 GLY A N 1
ATOM 1948 C CA . GLY A 1 253 ? -5.496 -2.618 18.595 1.00 23.38 369 GLY A CA 1
ATOM 1949 C C . GLY A 1 253 ? -6.668 -3.540 18.310 1.00 22.66 369 GLY A C 1
ATOM 1950 O O . GLY A 1 253 ? -7.585 -3.665 19.125 1.00 19.90 369 GLY A O 1
ATOM 1951 N N . VAL A 1 254 ? -6.642 -4.218 17.162 1.00 18.85 370 VAL A N 1
ATOM 1952 C CA . VAL A 1 254 ? -7.686 -5.192 16.850 1.00 16.19 370 VAL A CA 1
ATOM 1953 C C . VAL A 1 254 ? -7.662 -6.345 17.847 1.00 16.43 370 VAL A C 1
ATOM 1954 O O . VAL A 1 254 ? -8.713 -6.778 18.343 1.00 19.23 370 VAL A O 1
ATOM 1958 N N . GLU A 1 255 ? -6.468 -6.866 18.154 1.00 16.98 371 GLU A N 1
ATOM 1959 C CA . GLU A 1 255 ? -6.366 -7.967 19.114 1.00 18.76 371 GLU A CA 1
ATOM 1960 C C . GLU A 1 255 ? -6.914 -7.557 20.482 1.00 23.50 371 GLU A C 1
ATOM 1961 O O . GLU A 1 255 ? -7.581 -8.351 21.163 1.00 20.80 371 GLU A O 1
ATOM 1967 N N . SER A 1 256 ? -6.636 -6.321 20.897 1.00 19.75 372 SER A N 1
ATOM 1968 C CA . SER A 1 256 ? -7.153 -5.826 22.171 1.00 21.88 372 SER A CA 1
ATOM 1969 C C . SER A 1 256 ? -8.674 -5.762 22.170 1.00 21.34 372 SER A C 1
ATOM 1970 O O . SER A 1 256 ? -9.318 -6.172 23.145 1.00 22.58 372 SER A O 1
ATOM 1973 N N . LEU A 1 257 ? -9.265 -5.242 21.088 1.00 19.93 373 LEU A N 1
ATOM 1974 C CA . LEU A 1 257 ? -10.721 -5.155 20.998 1.00 22.01 373 LEU A CA 1
ATOM 1975 C C . LEU A 1 257 ? -11.359 -6.540 20.947 1.00 22.82 373 LEU A C 1
ATOM 1976 O O . LEU A 1 257 ? -12.350 -6.798 21.639 1.00 21.81 373 LEU A O 1
ATOM 1981 N N . VAL A 1 258 ? -10.793 -7.445 20.144 1.00 20.24 374 VAL A N 1
ATOM 1982 C CA . VAL A 1 258 ? -11.304 -8.809 20.053 1.00 18.20 374 VAL A CA 1
ATOM 1983 C C . VAL A 1 258 ? -11.357 -9.461 21.436 1.00 18.28 374 VAL A C 1
ATOM 1984 O O . VAL A 1 258 ? -12.340 -10.122 21.788 1.00 21.11 374 VAL A O 1
ATOM 1988 N N . GLU A 1 259 ? -10.301 -9.286 22.240 1.00 18.61 375 GLU A N 1
ATOM 1989 C CA . GLU A 1 259 ? -10.294 -9.883 23.577 1.00 25.00 375 GLU A CA 1
ATOM 1990 C C . GLU A 1 259 ? -11.367 -9.266 24.475 1.00 26.79 375 GLU A C 1
ATOM 1991 O O . GLU A 1 259 ? -12.068 -9.988 25.201 1.00 23.26 375 GLU A O 1
ATOM 1997 N N . LEU A 1 260 ? -11.521 -7.937 24.430 1.00 24.67 376 LEU A N 1
ATOM 1998 C CA . LEU A 1 260 ? -12.552 -7.275 25.234 1.00 33.19 376 LEU A CA 1
ATOM 1999 C C . LEU A 1 260 ? -13.955 -7.699 24.815 1.00 29.96 376 LEU A C 1
ATOM 2000 O O . LEU A 1 260 ? -14.855 -7.791 25.657 1.00 29.79 376 LEU A O 1
ATOM 2005 N N . LEU A 1 261 ? -14.162 -7.967 23.526 1.00 22.69 377 LEU A N 1
ATOM 2006 C CA . LEU A 1 261 ? -15.447 -8.465 23.047 1.00 24.75 377 LEU A CA 1
ATOM 2007 C C . LEU A 1 261 ? -15.691 -9.919 23.424 1.00 22.55 377 LEU A C 1
ATOM 2008 O O . LEU A 1 261 ? -16.833 -10.380 23.333 1.00 28.22 377 LEU A O 1
ATOM 2013 N N . GLY A 1 262 ? -14.657 -10.649 23.838 1.00 25.39 378 GLY A N 1
ATOM 2014 C CA . GLY A 1 262 ? -14.812 -12.061 24.137 1.00 23.82 378 GLY A CA 1
ATOM 2015 C C . GLY A 1 262 ? -14.697 -12.981 22.945 1.00 26.43 378 GLY A C 1
ATOM 2016 O O . GLY A 1 262 ? -15.179 -14.117 23.007 1.00 24.02 378 GLY A O 1
ATOM 2017 N N . TRP A 1 263 ? -14.053 -12.535 21.865 1.00 22.44 379 TRP A N 1
ATOM 2018 C CA . TRP A 1 263 ? -14.018 -13.257 20.602 1.00 17.95 379 TRP A CA 1
ATOM 2019 C C . TRP A 1 263 ? -12.689 -13.941 20.297 1.00 17.06 379 TRP A C 1
ATOM 2020 O O . TRP A 1 263 ? -12.530 -14.438 19.176 1.00 22.50 379 TRP A O 1
ATOM 2031 N N . THR A 1 264 ? -11.715 -13.942 21.216 1.00 18.95 380 THR A N 1
ATOM 2032 C CA . THR A 1 264 ? -10.352 -14.307 20.814 1.00 22.08 380 THR A CA 1
ATOM 2033 C C . THR A 1 264 ? -10.269 -15.740 20.288 1.00 22.93 380 THR A C 1
ATOM 2034 O O . THR A 1 264 ? -9.717 -15.980 19.210 1.00 18.71 380 THR A O 1
ATOM 2038 N N . GLU A 1 265 ? -10.811 -16.711 21.031 1.00 23.07 381 GLU A N 1
ATOM 2039 C CA . GLU A 1 265 ? -10.683 -18.098 20.585 1.00 29.03 381 GLU A CA 1
ATOM 2040 C C . GLU A 1 265 ? -11.458 -18.340 19.298 1.00 26.21 381 GLU A C 1
ATOM 2041 O O . GLU A 1 265 ? -11.010 -19.092 18.424 1.00 24.64 381 GLU A O 1
ATOM 2047 N N . GLU A 1 266 ? -12.618 -17.707 19.159 1.00 22.99 382 GLU A N 1
ATOM 2048 C CA . GLU A 1 266 ? -13.379 -17.850 17.928 1.00 19.27 382 GLU A CA 1
ATOM 2049 C C . GLU A 1 266 ? -12.627 -17.250 16.744 1.00 22.79 382 GLU A C 1
ATOM 2050 O O . GLU A 1 266 ? -12.601 -17.826 15.648 1.00 19.89 382 GLU A O 1
ATOM 2056 N N . MET A 1 267 ? -11.993 -16.100 16.949 1.00 21.26 383 MET A N 1
ATOM 2057 C CA . MET A 1 267 ? -11.234 -15.486 15.867 1.00 24.19 383 MET A CA 1
ATOM 2058 C C . MET A 1 267 ? -10.058 -16.368 15.443 1.00 20.05 383 MET A C 1
ATOM 2059 O O . MET A 1 267 ? -9.800 -16.532 14.247 1.00 20.33 383 MET A O 1
ATOM 2064 N N . ARG A 1 268 ? -9.341 -16.961 16.402 1.00 19.77 384 ARG A N 1
ATOM 2065 C CA . ARG A 1 268 ? -8.200 -17.799 16.025 1.00 18.74 384 ARG A CA 1
ATOM 2066 C C . ARG A 1 268 ? -8.649 -19.055 15.286 1.00 23.03 384 ARG A C 1
ATOM 2067 O O . ARG A 1 268 ? -8.006 -19.469 14.314 1.00 20.77 384 ARG A O 1
ATOM 2075 N N . ASP A 1 269 ? -9.757 -19.665 15.717 1.00 21.36 385 ASP A N 1
ATOM 2076 C CA . ASP A 1 269 ? -10.289 -20.817 14.990 1.00 24.89 385 ASP A CA 1
ATOM 2077 C C . ASP A 1 269 ? -10.613 -20.451 13.550 1.00 23.55 385 ASP A C 1
ATOM 2078 O O . ASP A 1 269 ? -10.315 -21.215 12.624 1.00 23.78 385 ASP A O 1
ATOM 2083 N N . LEU A 1 270 ? -11.236 -19.290 13.351 1.00 21.15 386 LEU A N 1
ATOM 2084 C CA . LEU A 1 270 ? -11.605 -18.838 12.013 1.00 21.09 386 LEU A CA 1
ATOM 2085 C C . LEU A 1 270 ? -10.373 -18.608 11.148 1.00 24.40 386 LEU A C 1
ATOM 2086 O O . LEU A 1 270 ? -10.323 -19.033 9.984 1.00 20.69 386 LEU A O 1
ATOM 2091 N N . VAL A 1 271 ? -9.373 -17.909 11.693 1.00 21.29 387 VAL A N 1
ATOM 2092 C CA . VAL A 1 271 ? -8.148 -17.656 10.932 1.00 20.37 387 VAL A CA 1
ATOM 2093 C C . VAL A 1 271 ? -7.477 -18.968 10.545 1.00 27.10 387 VAL A C 1
ATOM 2094 O O . VAL A 1 271 ? -7.069 -19.159 9.393 1.00 25.86 387 VAL A O 1
ATOM 2098 N N . GLN A 1 272 ? -7.359 -19.900 11.495 1.00 23.50 388 GLN A N 1
ATOM 2099 C CA . GLN A 1 272 ? -6.742 -21.188 11.188 1.00 24.87 388 GLN A CA 1
ATOM 2100 C C . GLN A 1 272 ? -7.432 -21.868 10.012 1.00 34.11 388 GLN A C 1
ATOM 2101 O O . GLN A 1 272 ? -6.781 -22.313 9.060 1.00 34.97 388 GLN A O 1
ATOM 2107 N N . ARG A 1 273 ? -8.760 -21.948 10.055 1.00 27.94 389 ARG A N 1
ATOM 2108 C CA . ARG A 1 273 ? -9.463 -22.664 8.999 1.00 33.79 389 ARG A CA 1
ATOM 2109 C C . ARG A 1 273 ? -9.424 -21.899 7.682 1.00 32.24 389 ARG A C 1
ATOM 2110 O O . ARG A 1 273 ? -9.236 -22.503 6.619 1.00 37.05 389 ARG A O 1
ATOM 2118 N N . GLU A 1 274 ? -9.571 -20.573 7.723 1.00 24.41 390 GLU A N 1
ATOM 2119 C CA . GLU A 1 274 ? -9.582 -19.817 6.471 1.00 26.75 390 GLU A CA 1
ATOM 2120 C C . GLU A 1 274 ? -8.208 -19.822 5.795 1.00 35.86 390 GLU A C 1
ATOM 2121 O O . GLU A 1 274 ? -8.106 -20.058 4.583 1.00 31.75 390 GLU A O 1
ATOM 2127 N N . THR A 1 275 ? -7.134 -19.564 6.553 1.00 36.45 391 THR A N 1
ATOM 2128 C CA . THR A 1 275 ? -5.802 -19.576 5.946 1.00 46.92 391 THR A CA 1
ATOM 2129 C C . THR A 1 275 ? -5.501 -20.924 5.303 1.00 49.06 391 THR A C 1
ATOM 2130 O O . THR A 1 275 ? -4.851 -20.989 4.252 1.00 47.45 391 THR A O 1
ATOM 2134 N N . GLY A 1 276 ? -5.966 -22.011 5.921 1.00 43.45 392 GLY A N 1
ATOM 2135 C CA . GLY A 1 276 ? -5.729 -23.329 5.358 1.00 53.40 392 GLY A CA 1
ATOM 2136 C C . GLY A 1 276 ? -6.493 -23.561 4.069 1.00 59.97 392 GLY A C 1
ATOM 2137 O O . GLY A 1 276 ? -5.998 -24.229 3.158 1.00 66.95 392 GLY A O 1
ATOM 2138 N N . LYS A 1 277 ? -7.712 -23.021 3.975 1.00 58.42 393 LYS A N 1
ATOM 213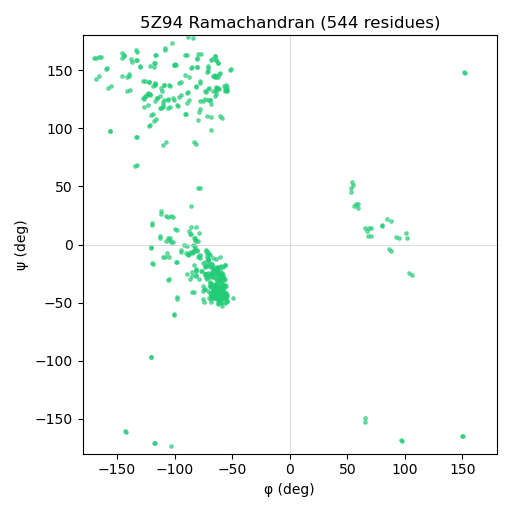9 C CA . LYS A 1 277 ? -8.466 -23.120 2.730 1.00 63.53 393 LYS A CA 1
ATOM 2140 C C . LYS A 1 277 ? -7.727 -22.462 1.572 1.00 69.49 393 LYS A C 1
ATOM 2141 O O . LYS A 1 277 ? -7.907 -22.859 0.416 1.00 71.00 393 LYS A O 1
ATOM 2147 N N . LEU A 1 278 ? -6.901 -21.460 1.857 1.00 70.36 394 LEU A N 1
ATOM 2148 C CA . LEU A 1 278 ? -6.178 -20.736 0.818 1.00 67.17 394 LEU A CA 1
ATOM 2149 C C . LEU A 1 278 ? -4.840 -21.406 0.527 1.00 72.13 394 LEU A C 1
ATOM 2150 O O . LEU A 1 278 ? -4.414 -21.479 -0.624 1.00 72.83 394 LEU A O 1
ATOM 2155 N N . LYS B 1 6 ? -51.608 9.643 -33.877 1.00 72.75 122 LYS B N 1
ATOM 2156 C CA . LYS B 1 6 ? -52.723 10.056 -33.032 1.00 77.82 122 LYS B CA 1
ATOM 2157 C C . LYS B 1 6 ? -52.696 11.567 -32.755 1.00 77.11 122 LYS B C 1
ATOM 2158 O O . LYS B 1 6 ? -53.623 12.282 -33.137 1.00 80.31 122 LYS B O 1
ATOM 2164 N N . LEU B 1 7 ? -51.642 12.050 -32.095 1.00 61.04 123 LEU B N 1
ATOM 2165 C CA . LEU B 1 7 ? -51.513 13.470 -31.799 1.00 40.60 123 LEU B CA 1
ATOM 2166 C C . LEU B 1 7 ? -50.755 14.190 -32.906 1.00 40.30 123 LEU B C 1
ATOM 2167 O O . LEU B 1 7 ? -49.833 13.641 -33.516 1.00 42.97 123 LEU B O 1
ATOM 2172 N N . SER B 1 8 ? -51.151 15.436 -33.152 1.00 39.08 124 SER B N 1
ATOM 2173 C CA . SER B 1 8 ? -50.511 16.304 -34.127 1.00 38.83 124 SER B CA 1
ATOM 2174 C C . SER B 1 8 ? -49.727 17.409 -33.428 1.00 36.67 124 SER B C 1
ATOM 2175 O O . SER B 1 8 ? -49.850 17.631 -32.218 1.00 30.27 124 SER B O 1
ATOM 2178 N N . LEU B 1 9 ? -48.917 18.118 -34.218 1.00 33.59 125 LEU B N 1
ATOM 2179 C CA . LEU B 1 9 ? -48.273 19.320 -33.700 1.00 34.19 125 LEU B CA 1
ATOM 2180 C C . LEU B 1 9 ? -49.308 20.301 -33.168 1.00 31.62 125 LEU B C 1
ATOM 2181 O O . LEU B 1 9 ? -49.127 20.888 -32.093 1.00 27.02 125 LEU B O 1
ATOM 2186 N N . GLN B 1 10 ? -50.419 20.472 -33.890 1.00 25.62 126 GLN B N 1
ATOM 2187 C CA . GLN B 1 10 ? -51.454 21.389 -33.424 1.00 24.70 126 GLN B CA 1
ATOM 2188 C C . GLN B 1 10 ? -52.087 20.916 -32.117 1.00 30.18 126 GLN B C 1
ATOM 2189 O O . GLN B 1 10 ? -52.454 21.741 -31.271 1.00 29.65 126 GLN B O 1
ATOM 2195 N N . ASP B 1 11 ? -52.247 19.601 -31.938 1.00 30.43 127 ASP B N 1
ATOM 2196 C CA . ASP B 1 11 ? -52.741 19.099 -30.657 1.00 30.12 127 ASP B CA 1
ATOM 2197 C C . ASP B 1 11 ? -51.825 19.529 -29.514 1.00 29.51 127 ASP B C 1
ATOM 2198 O O . ASP B 1 11 ? -52.296 19.961 -28.451 1.00 31.31 127 ASP B O 1
ATOM 2203 N N . VAL B 1 12 ? -50.509 19.383 -29.702 1.00 25.92 128 VAL B N 1
ATOM 2204 C CA . VAL B 1 12 ? -49.558 19.770 -28.658 1.00 27.00 128 VAL B CA 1
ATOM 2205 C C . VAL B 1 12 ? -49.643 21.266 -28.388 1.00 28.04 128 VAL B C 1
ATOM 2206 O O . VAL B 1 12 ? -49.619 21.706 -27.231 1.00 24.72 128 VAL B O 1
ATOM 2210 N N . ALA B 1 13 ? -49.732 22.072 -29.448 1.00 25.93 129 ALA B N 1
ATOM 2211 C CA . ALA B 1 13 ? -49.889 23.511 -29.263 1.00 29.51 129 ALA B CA 1
ATOM 2212 C C . ALA B 1 13 ? -51.145 23.834 -28.457 1.00 27.22 129 ALA B C 1
ATOM 2213 O O . ALA B 1 13 ? -51.124 24.710 -27.584 1.00 25.52 129 ALA B O 1
ATOM 2215 N N . GLU B 1 14 ? -52.253 23.138 -28.731 1.00 23.16 130 GLU B N 1
ATOM 2216 C CA . GLU B 1 14 ? -53.479 23.418 -27.986 1.00 29.91 130 GLU B CA 1
ATOM 2217 C C . GLU B 1 14 ? -53.371 22.982 -26.525 1.00 29.42 130 GLU B C 1
ATOM 2218 O O . GLU B 1 14 ? -53.942 23.636 -25.645 1.00 28.76 130 GLU B O 1
ATOM 2224 N N . LEU B 1 15 ? -52.631 21.906 -26.237 1.00 27.14 131 LEU B N 1
ATOM 2225 C CA . LEU B 1 15 ? -52.387 21.550 -24.840 1.00 26.58 131 LEU B CA 1
ATOM 2226 C C . LEU B 1 15 ? -51.701 22.689 -24.094 1.00 29.13 131 LEU B C 1
ATOM 2227 O O . LEU B 1 15 ? -52.050 22.993 -22.943 1.00 29.14 131 LEU B O 1
ATOM 2232 N N . ILE B 1 16 ? -50.711 23.322 -24.728 1.00 24.18 132 ILE B N 1
ATOM 2233 C CA . ILE B 1 16 ? -50.043 24.457 -24.102 1.00 22.14 132 ILE B CA 1
ATOM 2234 C C . ILE B 1 16 ? -51.000 25.640 -24.001 1.00 22.60 132 ILE B C 1
ATOM 2235 O O . ILE B 1 16 ? -51.107 26.291 -22.953 1.00 26.76 132 ILE B O 1
ATOM 2240 N N . ARG B 1 17 ? -51.730 25.919 -25.085 1.00 19.58 133 ARG B N 1
ATOM 2241 C CA . ARG B 1 17 ? -52.596 27.092 -25.099 1.00 24.65 133 ARG B CA 1
ATOM 2242 C C . ARG B 1 17 ? -53.721 26.970 -24.077 1.00 29.61 133 ARG B C 1
ATOM 2243 O O . ARG B 1 17 ? -54.098 27.968 -23.452 1.00 29.57 133 ARG B O 1
ATOM 2251 N N . ALA B 1 18 ? -54.262 25.761 -23.887 1.00 25.32 134 ALA B N 1
ATOM 2252 C CA . ALA B 1 18 ? -55.310 25.533 -22.886 1.00 22.55 134 ALA B CA 1
ATOM 2253 C C . ALA B 1 18 ? -54.762 25.367 -21.474 1.00 25.18 134 ALA B C 1
ATOM 2254 O O . ALA B 1 18 ? -55.542 25.094 -20.554 1.00 29.96 134 ALA B O 1
ATOM 2256 N N . ARG B 1 19 ? -53.445 25.509 -21.286 1.00 26.59 135 ARG B N 1
ATOM 2257 C CA . ARG B 1 19 ? -52.787 25.302 -19.993 1.00 27.69 135 ARG B CA 1
ATOM 2258 C C . ARG B 1 19 ? -53.008 23.892 -19.454 1.00 33.62 135 ARG B C 1
ATOM 2259 O O . ARG B 1 19 ? -53.089 23.687 -18.240 1.00 33.25 135 ARG B O 1
ATOM 2267 N N . ALA B 1 20 ? -53.135 22.912 -20.348 1.00 29.32 136 ALA B N 1
ATOM 2268 C CA . ALA B 1 20 ? -53.136 21.518 -19.930 1.00 33.23 136 ALA B CA 1
ATOM 2269 C C . ALA B 1 20 ? -51.726 20.995 -19.706 1.00 36.77 136 ALA B C 1
ATOM 2270 O O . ALA B 1 20 ? -51.549 20.009 -18.985 1.00 33.27 136 ALA B O 1
ATOM 2272 N N . CYS B 1 21 ? -50.723 21.638 -20.301 1.00 32.82 137 CYS B N 1
ATOM 2273 C CA . CYS B 1 21 ? -49.317 21.340 -20.055 1.00 37.47 137 CYS B CA 1
ATOM 2274 C C . CYS B 1 21 ? -48.684 22.579 -19.438 1.00 38.41 137 CYS B C 1
ATOM 2275 O O . CYS B 1 21 ? -48.754 23.666 -20.022 1.00 49.29 137 CYS B O 1
ATOM 2278 N N . GLN B 1 22 ? -48.082 22.420 -18.257 1.00 32.01 138 GLN B N 1
ATOM 2279 C CA . GLN B 1 22 ? -47.480 23.532 -17.534 1.00 24.67 138 GLN B CA 1
ATOM 2280 C C . GLN B 1 22 ? -45.991 23.395 -17.284 1.00 24.44 138 GLN B C 1
ATOM 2281 O O . GLN B 1 22 ? -45.361 24.389 -16.909 1.00 30.56 138 GLN B O 1
ATOM 2287 N N . ARG B 1 23 ? -45.419 22.201 -17.425 1.00 25.56 139 ARG B N 1
ATOM 2288 C CA . ARG B 1 23 ? -44.042 21.928 -16.995 1.00 27.91 139 ARG B CA 1
ATOM 2289 C C . ARG B 1 23 ? -43.339 21.196 -18.131 1.00 24.87 139 ARG B C 1
ATOM 2290 O O . ARG B 1 23 ? -43.394 19.967 -18.220 1.00 28.29 139 ARG B O 1
ATOM 2298 N N . VAL B 1 24 ? -42.678 21.954 -19.001 1.00 22.88 140 VAL B N 1
ATOM 2299 C CA . VAL B 1 24 ? -42.040 21.404 -20.188 1.00 19.84 140 VAL B CA 1
ATOM 2300 C C . VAL B 1 24 ? -40.577 21.126 -19.865 1.00 21.61 140 VAL B C 1
ATOM 2301 O O . VAL B 1 24 ? -39.872 21.997 -19.341 1.00 23.10 140 VAL B O 1
ATOM 2305 N N . VAL B 1 25 ? -40.126 19.911 -20.155 1.00 17.00 141 VAL B N 1
ATOM 2306 C CA . VAL B 1 25 ? -38.703 19.583 -20.137 1.00 19.01 141 VAL B CA 1
ATOM 2307 C C . VAL B 1 25 ? -38.237 19.481 -21.579 1.00 18.09 141 VAL B C 1
ATOM 2308 O O . VAL B 1 25 ? -38.942 18.927 -22.431 1.00 21.18 141 VAL B O 1
ATOM 2312 N N . VAL B 1 26 ? -37.065 20.041 -21.863 1.00 18.73 142 VAL B N 1
ATOM 2313 C CA . VAL B 1 26 ? -36.548 20.089 -23.224 1.00 17.88 142 VAL B CA 1
ATOM 2314 C C . VAL B 1 26 ? -35.198 19.390 -23.258 1.00 20.38 142 VAL B C 1
ATOM 2315 O O . VAL B 1 26 ? -34.391 19.545 -22.336 1.00 19.56 142 VAL B O 1
ATOM 2319 N N . MET B 1 27 ? -34.952 18.626 -24.325 1.00 18.38 143 MET B N 1
ATOM 2320 C CA . MET B 1 27 ? -33.648 18.039 -24.596 1.00 17.63 143 MET B CA 1
ATOM 2321 C C . MET B 1 27 ? -33.167 18.533 -25.956 1.00 16.91 143 MET B C 1
ATOM 2322 O O . MET B 1 27 ? -33.906 18.445 -26.942 1.00 21.48 143 MET B O 1
ATOM 2327 N N . VAL B 1 28 ? -31.937 19.055 -26.022 1.00 16.79 144 VAL B N 1
ATOM 2328 C CA . VAL B 1 28 ? -31.429 19.568 -27.290 1.00 18.46 144 VAL B CA 1
ATOM 2329 C C . VAL B 1 28 ? -30.022 19.044 -27.552 1.00 21.20 144 VAL B C 1
ATOM 2330 O O . VAL B 1 28 ? -29.299 18.632 -26.641 1.00 20.99 144 VAL B O 1
ATOM 2334 N N . GLY B 1 29 ? -29.638 19.074 -28.830 1.00 19.15 145 GLY B N 1
ATOM 2335 C CA . GLY B 1 29 ? -28.304 18.676 -29.239 1.00 19.03 145 GLY B CA 1
ATOM 2336 C C . GLY B 1 29 ? -27.743 19.512 -30.375 1.00 22.94 145 GLY B C 1
ATOM 2337 O O . GLY B 1 29 ? -28.228 20.615 -30.638 1.00 22.00 145 GLY B O 1
ATOM 2338 N N . ALA B 1 30 ? -26.735 18.977 -31.074 1.00 18.10 146 ALA B N 1
ATOM 2339 C CA . ALA B 1 30 ? -25.945 19.779 -32.010 1.00 21.86 146 ALA B CA 1
ATOM 2340 C C . ALA B 1 30 ? -26.792 20.362 -33.130 1.00 20.54 146 ALA B C 1
ATOM 2341 O O . ALA B 1 30 ? -26.444 21.412 -33.688 1.00 22.60 146 ALA B O 1
ATOM 2343 N N . GLY B 1 31 ? -27.909 19.714 -33.465 1.00 22.58 147 GLY B N 1
ATOM 2344 C CA . GLY B 1 31 ? -28.760 20.194 -34.537 1.00 23.86 147 GLY B CA 1
ATOM 2345 C C . GLY B 1 31 ? -29.380 21.559 -34.297 1.00 31.53 147 GLY B C 1
ATOM 2346 O O . GLY B 1 31 ? -29.730 22.244 -35.261 1.00 28.11 147 GLY B O 1
ATOM 2347 N N . ILE B 1 32 ? -29.533 21.982 -33.040 1.00 22.63 148 ILE B N 1
ATOM 2348 C CA . ILE B 1 32 ? -30.111 23.310 -32.843 1.00 19.56 148 ILE B CA 1
ATOM 2349 C C . ILE B 1 32 ? -29.112 24.431 -33.075 1.00 25.41 148 ILE B C 1
ATOM 2350 O O . ILE B 1 32 ? -29.520 25.600 -33.156 1.00 21.43 148 ILE B O 1
ATOM 2355 N N . SER B 1 33 ? -27.817 24.123 -33.180 1.00 20.36 149 SER B N 1
ATOM 2356 C CA . SER B 1 33 ? -26.814 25.169 -33.291 1.00 20.89 149 SER B CA 1
ATOM 2357 C C . SER B 1 33 ? -26.188 25.265 -34.667 1.00 19.95 149 SER B C 1
ATOM 2358 O O . SER B 1 33 ? -25.490 26.244 -34.939 1.00 21.85 149 SER B O 1
ATOM 2361 N N . THR B 1 34 ? -26.424 24.295 -35.542 1.00 20.09 150 THR B N 1
ATOM 2362 C CA . THR B 1 34 ? -25.909 24.433 -36.900 1.00 22.78 150 THR B CA 1
ATOM 2363 C C . THR B 1 34 ? -26.415 25.692 -37.608 1.00 23.18 150 THR B C 1
ATOM 2364 O O . THR B 1 34 ? -25.621 26.292 -38.354 1.00 19.87 150 THR B O 1
ATOM 2368 N N . PRO B 1 35 ? -27.651 26.178 -37.397 1.00 26.80 151 PRO B N 1
ATOM 2369 C CA . PRO B 1 35 ? -28.027 27.454 -38.028 1.00 24.82 151 PRO B CA 1
ATOM 2370 C C . PRO B 1 35 ? -27.213 28.639 -37.537 1.00 29.10 151 PRO B C 1
ATOM 2371 O O . PRO B 1 35 ? -27.132 29.644 -38.254 1.00 28.16 151 PRO B O 1
ATOM 2375 N N . SER B 1 36 ? -26.596 28.559 -36.352 1.00 22.11 152 SER B N 1
ATOM 2376 C CA . SER B 1 36 ? -25.716 29.646 -35.929 1.00 27.97 152 SER B CA 1
ATOM 2377 C C . SER B 1 36 ? -24.405 29.665 -36.695 1.00 27.31 152 SER B C 1
ATOM 2378 O O . SER B 1 36 ? -23.612 30.600 -36.518 1.00 26.26 152 SER B O 1
ATOM 2381 N N . GLY B 1 37 ? -24.173 28.677 -37.551 1.00 35.97 153 GLY B N 1
ATOM 2382 C CA . GLY B 1 37 ? -22.945 28.597 -38.306 1.00 37.92 153 GLY B CA 1
ATOM 2383 C C . GLY B 1 37 ? -21.873 27.784 -37.634 1.00 38.77 153 GLY B C 1
ATOM 2384 O O . GLY B 1 37 ? -20.734 27.760 -38.121 1.00 41.41 153 GLY B O 1
ATOM 2385 N N . ILE B 1 38 ? -22.192 27.129 -36.525 1.00 33.10 154 ILE B N 1
ATOM 2386 C CA . ILE B 1 38 ? -21.217 26.295 -35.838 1.00 39.45 154 ILE B CA 1
ATOM 2387 C C . ILE B 1 38 ? -20.940 25.104 -36.742 1.00 53.15 154 ILE B C 1
ATOM 2388 O O . ILE B 1 38 ? -21.820 24.252 -36.939 1.00 48.98 154 ILE B O 1
ATOM 2393 N N . PRO B 1 39 ? -19.749 25.032 -37.338 1.00 63.27 155 PRO B N 1
ATOM 2394 C CA . PRO B 1 39 ? -19.461 23.953 -38.289 1.00 66.90 155 PRO B CA 1
ATOM 2395 C C . PRO B 1 39 ? -19.433 22.626 -37.557 1.00 62.93 155 PRO B C 1
ATOM 2396 O O . PRO B 1 39 ? -18.813 22.504 -36.499 1.00 58.11 155 PRO B O 1
ATOM 2400 N N . ASP B 1 40 ? -20.125 21.636 -38.109 1.00 70.01 156 ASP B N 1
ATOM 2401 C CA . ASP B 1 40 ? -20.118 20.316 -37.496 1.00 88.45 156 ASP B CA 1
ATOM 2402 C C . ASP B 1 40 ? -18.822 19.617 -37.887 1.00 99.44 156 ASP B C 1
ATOM 2403 O O . ASP B 1 40 ? -18.653 19.188 -39.034 1.00 101.46 156 ASP B O 1
ATOM 2408 N N . PHE B 1 41 ? -17.910 19.510 -36.915 1.00 103.48 157 PHE B N 1
ATOM 2409 C CA . PHE B 1 41 ? -16.517 19.146 -37.164 1.00 106.02 157 PHE B CA 1
ATOM 2410 C C . PHE B 1 41 ? -16.362 17.798 -37.858 1.00 106.44 157 PHE B C 1
ATOM 2411 O O . PHE B 1 41 ? -15.302 17.533 -38.436 1.00 109.73 157 PHE B O 1
ATOM 2419 N N . ARG B 1 42 ? -17.386 16.943 -37.818 1.00 101.45 158 ARG B N 1
ATOM 2420 C CA . ARG B 1 42 ? -17.282 15.637 -38.455 1.00 94.16 158 ARG B CA 1
ATOM 2421 C C . ARG B 1 42 ? -17.327 15.727 -39.976 1.00 94.82 158 ARG B C 1
ATOM 2422 O O . ARG B 1 42 ? -16.796 14.838 -40.651 1.00 92.30 158 ARG B O 1
ATOM 2430 N N . SER B 1 43 ? -17.937 16.781 -40.531 1.00 98.19 159 SER B N 1
ATOM 2431 C CA . SER B 1 43 ? -18.099 16.924 -41.975 1.00 102.08 159 SER B CA 1
ATOM 2432 C C . SER B 1 43 ? -16.999 17.800 -42.566 1.00 107.09 159 SER B C 1
ATOM 2433 O O . SER B 1 43 ? -16.642 18.831 -41.986 1.00 109.77 159 SER B O 1
ATOM 2436 N N . PRO B 1 44 ? -16.469 17.410 -43.729 1.00 107.58 160 PRO B N 1
ATOM 2437 C CA . PRO B 1 44 ? -15.224 18.002 -44.237 1.00 109.37 160 PRO B CA 1
ATOM 2438 C C . PRO B 1 44 ? -15.356 19.374 -44.884 1.00 112.96 160 PRO B C 1
ATOM 2439 O O . PRO B 1 44 ? -14.380 19.846 -45.474 1.00 118.09 160 PRO B O 1
ATOM 2443 N N . GLY B 1 45 ? -16.498 20.049 -44.794 1.00 109.67 161 GLY B N 1
ATOM 2444 C CA . GLY B 1 45 ? -16.685 21.282 -45.541 1.00 106.14 161 GLY B CA 1
ATOM 2445 C C . GLY B 1 45 ? -15.979 22.526 -45.026 1.00 101.17 161 GLY B C 1
ATOM 2446 O O . GLY B 1 45 ? -15.515 23.347 -45.821 1.00 99.91 161 GLY B O 1
ATOM 2447 N N . SER B 1 46 ? -15.868 22.674 -43.707 1.00 94.66 162 SER B N 1
ATOM 2448 C CA . SER B 1 46 ? -15.593 23.963 -43.086 1.00 85.94 162 SER B CA 1
ATOM 2449 C C . SER B 1 46 ? -14.098 24.253 -42.948 1.00 86.15 162 SER B C 1
ATOM 2450 O O . SER B 1 46 ? -13.234 23.441 -43.289 1.00 90.74 162 SER B O 1
ATOM 2453 N N . GLY B 1 47 ? -13.799 25.440 -42.410 1.00 78.43 163 GLY B N 1
ATOM 2454 C CA . GLY B 1 47 ? -12.424 25.801 -42.119 1.00 76.59 163 GLY B CA 1
ATOM 2455 C C . GLY B 1 47 ? -11.907 25.225 -40.818 1.00 78.75 163 GLY B C 1
ATOM 2456 O O . GLY B 1 47 ? -10.697 25.027 -40.669 1.00 79.57 163 GLY B O 1
ATOM 2457 N N . LEU B 1 48 ? -12.797 24.962 -39.856 1.00 77.49 164 LEU B N 1
ATOM 2458 C CA . LEU B 1 48 ? -12.382 24.242 -38.656 1.00 73.31 164 LEU B CA 1
ATOM 2459 C C . LEU B 1 48 ? -11.908 22.836 -39.003 1.00 74.23 164 LEU B C 1
ATOM 2460 O O . LEU B 1 48 ? -10.910 22.354 -38.454 1.00 71.50 164 LEU B O 1
ATOM 2465 N N . TYR B 1 49 ? -12.609 22.168 -39.925 1.00 73.86 165 TYR B N 1
ATOM 2466 C CA . TYR B 1 49 ? -12.199 20.837 -40.362 1.00 81.55 165 TYR B CA 1
ATOM 2467 C C . TYR B 1 49 ? -10.776 20.848 -40.910 1.00 84.26 165 TYR B C 1
ATOM 2468 O O . TYR B 1 49 ? -9.991 19.933 -40.636 1.00 78.47 165 TYR B O 1
ATOM 2477 N N . SER B 1 50 ? -10.424 21.880 -41.684 1.00 94.50 166 SER B N 1
ATOM 2478 C CA . SER B 1 50 ? -9.081 21.961 -42.252 1.00 98.93 166 SER B CA 1
ATOM 2479 C C . SER B 1 50 ? -8.033 22.191 -41.170 1.00 99.15 166 SER B C 1
ATOM 2480 O O . SER B 1 50 ? -6.921 21.656 -41.253 1.00 98.95 166 SER B O 1
ATOM 2483 N N . ASN B 1 51 ? -8.367 22.989 -40.150 1.00 94.81 167 ASN B N 1
ATOM 2484 C CA . ASN B 1 51 ? -7.446 23.183 -39.033 1.00 88.03 167 ASN B CA 1
ATOM 2485 C C . ASN B 1 51 ? -7.232 21.892 -38.253 1.00 84.42 167 ASN B C 1
ATOM 2486 O O . ASN B 1 51 ? -6.170 21.702 -37.649 1.00 89.12 167 ASN B O 1
ATOM 2491 N N . LEU B 1 52 ? -8.224 20.998 -38.252 1.00 71.34 168 LEU B N 1
ATOM 2492 C CA . LEU B 1 52 ? -8.080 19.724 -37.556 1.00 69.13 168 LEU B CA 1
ATOM 2493 C C . LEU B 1 52 ? -7.385 18.679 -38.421 1.00 72.23 168 LEU B C 1
ATOM 2494 O O . LEU B 1 52 ? -6.734 17.772 -37.888 1.00 68.93 168 LEU B O 1
ATOM 2499 N N . GLN B 1 53 ? -7.496 18.794 -39.748 1.00 77.23 169 GLN B N 1
ATOM 2500 C CA . GLN B 1 53 ? -6.870 17.824 -40.638 1.00 80.90 169 GLN B CA 1
ATOM 2501 C C . GLN B 1 53 ? -5.355 17.939 -40.669 1.00 72.45 169 GLN B C 1
ATOM 2502 O O . GLN B 1 53 ? -4.697 17.034 -41.193 1.00 67.50 169 GLN B O 1
ATOM 2508 N N . GLN B 1 54 ? -4.788 19.017 -40.128 1.00 48.69 170 GLN B N 1
ATOM 2509 C CA . GLN B 1 54 ? -3.341 19.096 -39.993 1.00 55.00 170 GLN B CA 1
ATOM 2510 C C . GLN B 1 54 ? -2.805 18.142 -38.933 1.00 61.64 170 GLN B C 1
ATOM 2511 O O . GLN B 1 54 ? -1.593 17.903 -38.896 1.00 56.97 170 GLN B O 1
ATOM 2517 N N . TYR B 1 55 ? -3.668 17.602 -38.077 1.00 58.18 171 TYR B N 1
ATOM 2518 C CA . TYR B 1 55 ? -3.258 16.756 -36.967 1.00 57.82 171 TYR B CA 1
ATOM 2519 C C . TYR B 1 55 ? -3.508 15.284 -37.285 1.00 60.25 171 TYR B C 1
ATOM 2520 O O . TYR B 1 55 ? -4.117 14.928 -38.296 1.00 58.33 171 TYR B O 1
ATOM 2529 N N . ASP B 1 56 ? -3.041 14.422 -36.377 1.00 61.24 172 ASP B N 1
ATOM 2530 C CA . ASP B 1 56 ? -3.156 12.976 -36.520 1.00 63.47 172 ASP B CA 1
ATOM 2531 C C . ASP B 1 56 ? -4.485 12.431 -35.998 1.00 54.35 172 ASP B C 1
ATOM 2532 O O . ASP B 1 56 ? -4.527 11.301 -35.485 1.00 46.92 172 ASP B O 1
ATOM 2537 N N . LEU B 1 57 ? -5.573 13.206 -36.130 1.00 53.81 173 LEU B N 1
ATOM 2538 C CA . LEU B 1 57 ? -6.928 12.835 -35.727 1.00 53.68 173 LEU B CA 1
ATOM 2539 C C . LEU B 1 57 ? -7.397 11.602 -36.496 1.00 48.51 173 LEU B C 1
ATOM 2540 O O . LEU B 1 57 ? -7.621 11.681 -37.709 1.00 44.02 173 LEU B O 1
ATOM 2545 N N . PRO B 1 58 ? -7.550 10.447 -35.839 1.00 38.10 174 PRO B N 1
ATOM 2546 C CA . PRO B 1 58 ? -7.973 9.246 -36.582 1.00 33.65 174 PRO B CA 1
ATOM 2547 C C . PRO B 1 58 ? -9.425 9.289 -37.017 1.00 32.96 174 PRO B C 1
ATOM 2548 O O . PRO B 1 58 ? -9.777 8.653 -38.016 1.00 29.98 174 PRO B O 1
ATOM 2552 N N . TYR B 1 59 ? -10.269 10.007 -36.289 1.00 30.60 175 TYR B N 1
ATOM 2553 C CA . TYR B 1 59 ? -11.692 10.159 -36.568 1.00 25.14 175 TYR B CA 1
ATOM 2554 C C . TYR B 1 59 ? -12.193 11.324 -35.724 1.00 30.73 175 TYR B C 1
ATOM 2555 O O . TYR B 1 59 ? -11.523 11.715 -34.767 1.00 29.58 175 TYR B O 1
ATOM 2564 N N . PRO B 1 60 ? -13.349 11.904 -36.069 1.00 37.72 176 PRO B N 1
ATOM 2565 C CA . PRO B 1 60 ? -13.780 13.127 -35.367 1.00 44.01 176 PRO B CA 1
ATOM 2566 C C . PRO B 1 60 ? -13.977 12.963 -33.868 1.00 33.03 176 PRO B C 1
ATOM 2567 O O . PRO B 1 60 ? -13.542 13.837 -33.110 1.00 30.17 176 PRO B O 1
ATOM 2571 N N . GLU B 1 61 ? -14.616 11.881 -33.414 1.00 26.47 177 GLU B N 1
ATOM 2572 C CA . GLU B 1 61 ? -14.929 11.727 -31.995 1.00 29.58 177 GLU B CA 1
ATOM 2573 C C . GLU B 1 61 ? -13.693 11.621 -31.114 1.00 27.05 177 GLU B C 1
ATOM 2574 O O . GLU B 1 61 ? -13.825 11.702 -29.884 1.00 21.26 177 GLU B O 1
ATOM 2580 N N . ALA B 1 62 ? -12.508 11.415 -31.696 1.00 21.13 178 ALA B N 1
ATOM 2581 C CA . ALA B 1 62 ? -11.300 11.353 -30.886 1.00 19.83 178 ALA B CA 1
ATOM 2582 C C . ALA B 1 62 ? -11.025 12.674 -30.186 1.00 17.00 178 ALA B C 1
ATOM 2583 O O . ALA B 1 62 ? -10.307 12.699 -29.183 1.00 17.07 178 ALA B O 1
ATOM 2585 N N . ILE B 1 63 ? -11.574 13.777 -30.702 1.00 19.33 179 ILE B N 1
ATOM 2586 C CA . ILE B 1 63 ? -11.424 15.072 -30.047 1.00 16.43 179 ILE B CA 1
ATOM 2587 C C . ILE B 1 63 ? -12.019 15.065 -28.641 1.00 20.03 179 ILE B C 1
ATOM 2588 O O . ILE B 1 63 ? -11.608 15.873 -27.795 1.00 17.42 179 ILE B O 1
ATOM 2593 N N . PHE B 1 64 ? -12.983 14.174 -28.369 1.00 18.90 180 PHE B N 1
ATOM 2594 C CA . PHE B 1 64 ? -13.611 14.025 -27.056 1.00 15.80 180 PHE B CA 1
ATOM 2595 C C . PHE B 1 64 ? -13.252 12.703 -26.380 1.00 20.42 180 PHE B C 1
ATOM 2596 O O . PHE B 1 64 ? -14.038 12.162 -25.598 1.00 19.41 180 PHE B O 1
ATOM 2604 N N . GLU B 1 65 ? -12.082 12.159 -26.670 1.00 17.70 181 GLU B N 1
ATOM 2605 C CA . GLU B 1 65 ? -11.622 10.925 -26.040 1.00 17.90 181 GLU B CA 1
ATOM 2606 C C . GLU B 1 65 ? -10.342 11.201 -25.277 1.00 19.48 181 GLU B C 1
ATOM 2607 O O . GLU B 1 65 ? -9.455 11.890 -25.778 1.00 16.13 181 GLU B O 1
ATOM 2613 N N . LEU B 1 66 ? -10.250 10.664 -24.063 1.00 15.98 182 LEU B N 1
ATOM 2614 C CA . LEU B 1 66 ? -9.118 10.989 -23.207 1.00 17.52 182 LEU B CA 1
ATOM 2615 C C . LEU B 1 66 ? -7.787 10.423 -23.700 1.00 15.21 182 LEU B C 1
ATOM 2616 O O . LEU B 1 66 ? -6.770 11.125 -23.608 1.00 15.75 182 LEU B O 1
ATOM 2621 N N . PRO B 1 67 ? -7.701 9.169 -24.167 1.00 18.29 183 PRO B N 1
ATOM 2622 C CA . PRO B 1 67 ? -6.381 8.702 -24.619 1.00 15.34 183 PRO B CA 1
ATOM 2623 C C . PRO B 1 67 ? -5.840 9.530 -25.774 1.00 17.11 183 PRO B C 1
ATOM 2624 O O . PRO B 1 67 ? -4.646 9.869 -25.786 1.00 15.62 183 PRO B O 1
ATOM 2628 N N . PHE B 1 68 ? -6.684 9.893 -26.738 1.00 16.92 184 PHE B N 1
ATOM 2629 C CA . PHE B 1 68 ? -6.197 10.775 -27.796 1.00 15.09 184 PHE B CA 1
ATOM 2630 C C . PHE B 1 68 ? -5.811 12.146 -27.239 1.00 19.79 184 PHE B C 1
ATOM 2631 O O . PHE B 1 68 ? -4.782 12.720 -27.629 1.00 19.29 184 PHE B O 1
ATOM 2639 N N . PHE B 1 69 ? -6.634 12.693 -26.340 1.00 16.10 185 PHE B N 1
ATOM 2640 C CA . PHE B 1 69 ? -6.360 14.008 -25.765 1.00 14.77 185 PHE B CA 1
ATOM 2641 C C . PHE B 1 69 ? -4.966 14.073 -25.146 1.00 16.83 185 PHE B C 1
ATOM 2642 O O . PHE B 1 69 ? -4.209 15.020 -25.389 1.00 18.15 185 PHE B O 1
ATOM 2650 N N . PHE B 1 70 ? -4.611 13.081 -24.321 1.00 17.08 186 PHE B N 1
ATOM 2651 C CA . PHE B 1 70 ? -3.299 13.139 -23.676 1.00 21.03 186 PHE B CA 1
ATOM 2652 C C . PHE B 1 70 ? -2.167 12.872 -24.658 1.00 22.27 186 PHE B C 1
ATOM 2653 O O . PHE B 1 70 ? -1.059 13.389 -24.475 1.00 20.77 186 PHE B O 1
ATOM 2661 N N . HIS B 1 71 ? -2.422 12.079 -25.700 1.00 16.54 187 HIS B N 1
ATOM 2662 C CA . HIS B 1 71 ? -1.448 11.931 -26.787 1.00 17.76 187 HIS B CA 1
ATOM 2663 C C . HIS B 1 71 ? -1.226 13.247 -27.523 1.00 24.83 187 HIS B C 1
ATOM 2664 O O . HIS B 1 71 ? -0.084 13.610 -27.846 1.00 19.75 187 HIS B O 1
ATOM 2671 N N . ASN B 1 72 ? -2.295 13.972 -27.804 1.00 14.85 188 ASN B N 1
ATOM 2672 C CA . ASN B 1 72 ? -2.201 15.228 -28.546 1.00 17.26 188 ASN B CA 1
ATOM 2673 C C . ASN B 1 72 ? -3.396 16.130 -28.244 1.00 17.37 188 ASN B C 1
ATOM 2674 O O . ASN B 1 72 ? -4.457 15.975 -28.853 1.00 19.49 188 ASN B O 1
ATOM 2679 N N . PRO B 1 73 ? -3.254 17.091 -27.329 1.00 21.59 189 PRO B N 1
ATOM 2680 C CA . PRO B 1 73 ? -4.400 17.934 -26.961 1.00 24.04 189 PRO B CA 1
ATOM 2681 C C . PRO B 1 73 ? -4.708 19.033 -27.963 1.00 22.01 189 PRO B C 1
ATOM 2682 O O . PRO B 1 73 ? -5.744 19.694 -27.819 1.00 16.85 189 PRO B O 1
ATOM 2686 N N . LYS B 1 74 ? -3.842 19.271 -28.948 1.00 19.59 190 LYS B N 1
ATOM 2687 C CA . LYS B 1 74 ? -4.028 20.438 -29.810 1.00 19.31 190 LYS B CA 1
ATOM 2688 C C . LYS B 1 74 ? -5.316 20.406 -30.630 1.00 19.79 190 LYS B C 1
ATOM 2689 O O . LYS B 1 74 ? -5.947 21.469 -30.759 1.00 20.87 190 LYS B O 1
ATOM 2695 N N . PRO B 1 75 ? -5.766 19.278 -31.193 1.00 20.74 191 PRO B N 1
ATOM 2696 C CA . PRO B 1 75 ? -7.074 19.304 -31.879 1.00 18.49 191 PRO B CA 1
ATOM 2697 C C . PRO B 1 75 ? -8.222 19.757 -30.987 1.00 21.87 191 PRO B C 1
ATOM 2698 O O . PRO B 1 75 ? -9.038 20.592 -31.401 1.00 19.11 191 PRO B O 1
ATOM 2702 N N . PHE B 1 76 ? -8.310 19.241 -29.759 1.00 17.94 192 PHE B N 1
ATOM 2703 C CA . PHE B 1 76 ? -9.379 19.700 -28.883 1.00 15.32 192 PHE B CA 1
ATOM 2704 C C . PHE B 1 76 ? -9.276 21.198 -28.626 1.00 17.27 192 PHE B C 1
ATOM 2705 O O . PHE B 1 76 ? -10.285 21.907 -28.642 1.00 16.91 192 PHE B O 1
ATOM 2713 N N . PHE B 1 77 ? -8.068 21.708 -28.375 1.00 15.97 193 PHE B N 1
ATOM 2714 C CA . PHE B 1 77 ? -7.979 23.135 -28.077 1.00 19.42 193 PHE B CA 1
ATOM 2715 C C . PHE B 1 77 ? -8.180 23.994 -29.323 1.00 20.71 193 PHE B C 1
ATOM 2716 O O . PHE B 1 77 ? -8.509 25.177 -29.194 1.00 20.24 193 PHE B O 1
ATOM 2724 N N . THR B 1 78 ? -8.022 23.425 -30.522 1.00 18.78 194 THR B N 1
ATOM 2725 C CA . THR B 1 78 ? -8.437 24.125 -31.735 1.00 20.12 194 THR B CA 1
ATOM 2726 C C . THR B 1 78 ? -9.949 24.337 -31.754 1.00 19.67 194 THR B C 1
ATOM 2727 O O . THR B 1 78 ? -10.432 25.424 -32.105 1.00 20.71 194 THR B O 1
ATOM 2731 N N . LEU B 1 79 ? -10.712 23.302 -31.396 1.00 18.65 195 LEU B N 1
ATOM 2732 C CA . LEU B 1 79 ? -12.157 23.456 -31.254 1.00 22.78 195 LEU B CA 1
ATOM 2733 C C . LEU B 1 79 ? -12.501 24.429 -30.130 1.00 23.34 195 LEU B C 1
ATOM 2734 O O . LEU B 1 79 ? -13.402 25.265 -30.277 1.00 21.25 195 LEU B O 1
ATOM 2739 N N . ALA B 1 80 ? -11.797 24.332 -28.998 1.00 18.98 196 ALA B N 1
ATOM 2740 C CA . ALA B 1 80 ? -12.055 25.246 -27.886 1.00 23.80 196 ALA B CA 1
ATOM 2741 C C . ALA B 1 80 ? -11.878 26.691 -28.318 1.00 25.39 196 ALA B C 1
ATOM 2742 O O . ALA B 1 80 ? -12.677 27.561 -27.954 1.00 19.38 196 ALA B O 1
ATOM 2744 N N . LYS B 1 81 ? -10.823 26.965 -29.087 1.00 19.97 197 LYS B N 1
ATOM 2745 C CA . LYS B 1 81 ? -10.604 28.315 -29.596 1.00 21.46 197 LYS B CA 1
ATOM 2746 C C . LYS B 1 81 ? -11.747 28.754 -30.509 1.00 24.97 197 LYS B C 1
ATOM 2747 O O . LYS B 1 81 ? -12.179 29.916 -30.472 1.00 24.96 197 LYS B O 1
ATOM 2753 N N . GLU B 1 82 ? -12.252 27.839 -31.338 1.00 22.46 198 GLU B N 1
ATOM 2754 C CA . GLU B 1 82 ? -13.318 28.208 -32.265 1.00 25.91 198 GLU B CA 1
ATOM 2755 C C . GLU B 1 82 ? -14.622 28.534 -31.535 1.00 27.34 198 GLU B C 1
ATOM 2756 O O . GLU B 1 82 ? -15.370 29.415 -31.977 1.00 27.17 198 GLU B O 1
ATOM 2762 N N . LEU B 1 83 ? -14.909 27.856 -30.422 1.00 20.51 199 LEU B N 1
ATOM 2763 C CA . LEU B 1 83 ? -16.153 28.074 -29.685 1.00 24.68 199 LEU B CA 1
ATOM 2764 C C . LEU B 1 83 ? -16.064 29.201 -28.662 1.00 35.77 199 LEU B C 1
ATOM 2765 O O . LEU B 1 83 ? -16.983 29.353 -27.852 1.00 33.92 199 LEU B O 1
ATOM 2770 N N . TYR B 1 84 ? -15.006 29.997 -28.698 1.00 39.27 200 TYR B N 1
ATOM 2771 C CA . TYR B 1 84 ? -14.818 31.062 -27.723 1.00 44.18 200 TYR B CA 1
ATOM 2772 C C . TYR B 1 84 ? -16.032 31.993 -27.706 1.00 37.25 200 TYR B C 1
ATOM 2773 O O . TYR B 1 84 ? -16.545 32.357 -28.773 1.00 34.76 200 TYR B O 1
ATOM 2782 N N . PRO B 1 85 ? -16.508 32.406 -26.528 1.00 40.52 201 PRO B N 1
ATOM 2783 C CA . PRO B 1 85 ? -17.715 33.244 -26.463 1.00 33.82 201 PRO B CA 1
ATOM 2784 C C . PRO B 1 85 ? -17.585 34.496 -27.318 1.00 36.77 201 PRO B C 1
ATOM 2785 O O . PRO B 1 85 ? -16.572 35.199 -27.278 1.00 45.48 201 PRO B O 1
ATOM 2789 N N . GLY B 1 86 ? -18.619 34.757 -28.115 1.00 38.60 202 GLY B N 1
ATOM 2790 C CA . GLY B 1 86 ? -18.658 35.886 -29.015 1.00 38.65 202 GLY B CA 1
ATOM 2791 C C . GLY B 1 86 ? -18.481 35.501 -30.467 1.00 39.53 202 GLY B C 1
ATOM 2792 O O . GLY B 1 86 ? -18.963 36.221 -31.353 1.00 38.93 202 GLY B O 1
ATOM 2793 N N . ASN B 1 87 ? -17.808 34.378 -30.731 1.00 29.36 203 ASN B N 1
ATOM 2794 C CA . ASN B 1 87 ? -17.651 33.933 -32.111 1.00 33.04 203 ASN B CA 1
ATOM 2795 C C . ASN B 1 87 ? -18.998 33.609 -32.740 1.00 38.38 203 ASN B C 1
ATOM 2796 O O . ASN B 1 87 ? -19.212 33.860 -33.932 1.00 30.22 203 ASN B O 1
ATOM 2801 N N . TYR B 1 88 ? -19.913 33.046 -31.954 1.00 26.46 204 TYR B N 1
ATOM 2802 C CA . TYR B 1 88 ? -21.213 32.597 -32.433 1.00 25.86 204 TYR B CA 1
ATOM 2803 C C . TYR B 1 88 ? -22.310 33.152 -31.538 1.00 28.92 204 TYR B C 1
ATOM 2804 O O . TYR B 1 88 ? -22.095 33.417 -30.350 1.00 26.80 204 TYR B O 1
ATOM 2813 N N . LYS B 1 89 ? -23.491 33.320 -32.128 1.00 25.76 205 LYS B N 1
ATOM 2814 C CA . LYS B 1 89 ? -24.669 33.856 -31.485 1.00 21.98 205 LYS B CA 1
ATOM 2815 C C . LYS B 1 89 ? -25.778 32.812 -31.485 1.00 16.63 205 LYS B C 1
ATOM 2816 O O . LYS B 1 89 ? -25.810 31.940 -32.354 1.00 21.95 205 LYS B O 1
ATOM 2822 N N . PRO B 1 90 ? -26.692 32.865 -30.518 1.00 17.99 206 PRO B N 1
ATOM 2823 C CA . PRO B 1 90 ? -27.848 31.955 -30.541 1.00 16.87 206 PRO B CA 1
ATOM 2824 C C . PRO B 1 90 ? -28.720 32.233 -31.758 1.00 23.98 206 PRO B C 1
ATOM 2825 O O . PRO B 1 90 ? -28.688 33.319 -32.336 1.00 22.90 206 PRO B O 1
ATOM 2829 N N . ASN B 1 91 ? -29.515 31.247 -32.147 1.00 18.72 207 ASN B N 1
ATOM 2830 C CA . ASN B 1 91 ? -30.418 31.438 -33.284 1.00 19.96 207 ASN B CA 1
ATOM 2831 C C . ASN B 1 91 ? -31.870 31.312 -32.823 1.00 23.34 207 ASN B C 1
ATOM 2832 O O . ASN B 1 91 ? -32.163 31.259 -31.626 1.00 18.71 207 ASN B O 1
ATOM 2837 N N . VAL B 1 92 ? -32.791 31.268 -33.789 1.00 18.65 208 VAL B N 1
ATOM 2838 C CA . VAL B 1 92 ? -34.220 31.297 -33.453 1.00 21.77 208 VAL B CA 1
ATOM 2839 C C . VAL B 1 92 ? -34.612 30.141 -32.531 1.00 20.37 208 VAL B C 1
ATOM 2840 O O . VAL B 1 92 ? -35.452 30.303 -31.631 1.00 22.02 208 VAL B O 1
ATOM 2844 N N . THR B 1 93 ? -34.024 28.960 -32.729 1.00 17.08 209 THR B N 1
ATOM 2845 C CA . THR B 1 93 ? -34.332 27.844 -31.831 1.00 18.30 209 THR B CA 1
ATOM 2846 C C . THR B 1 93 ? -33.964 28.170 -30.387 1.00 17.70 209 THR B C 1
ATOM 2847 O O . THR B 1 93 ? -34.748 27.892 -29.469 1.00 16.47 209 THR B O 1
ATOM 2851 N N . HIS B 1 94 ? -32.770 28.749 -30.158 1.00 17.89 210 HIS B N 1
ATOM 2852 C CA . HIS B 1 94 ? -32.406 29.151 -28.797 1.00 20.59 210 HIS B CA 1
ATOM 2853 C C . HIS B 1 94 ? -33.393 30.168 -28.230 1.00 22.02 210 HIS B C 1
ATOM 2854 O O . HIS B 1 94 ? -33.779 30.084 -27.057 1.00 18.15 210 HIS B O 1
ATOM 2861 N N . TYR B 1 95 ? -33.781 31.165 -29.029 1.00 17.52 211 TYR B N 1
ATOM 2862 C CA . TYR B 1 95 ? -34.675 32.191 -28.492 1.00 19.40 211 TYR B CA 1
ATOM 2863 C C . TYR B 1 95 ? -36.094 31.675 -28.314 1.00 17.36 211 TYR B C 1
ATOM 2864 O O . TYR B 1 95 ? -36.838 32.204 -27.475 1.00 18.19 211 TYR B O 1
ATOM 2873 N N . PHE B 1 96 ? -36.497 30.660 -29.083 1.00 18.07 212 PHE B N 1
ATOM 2874 C CA . PHE B 1 96 ? -37.763 29.991 -28.783 1.00 23.35 212 PHE B CA 1
ATOM 2875 C C . PHE B 1 96 ? -37.736 29.406 -27.378 1.00 23.08 212 PHE B C 1
ATOM 2876 O O . PHE B 1 96 ? -38.699 29.551 -26.616 1.00 20.12 212 PHE B O 1
ATOM 2884 N N . LEU B 1 97 ? -36.627 28.752 -27.013 1.00 20.15 213 LEU B N 1
ATOM 2885 C CA . LEU B 1 97 ? -36.518 28.190 -25.670 1.00 20.42 213 LEU B CA 1
ATOM 2886 C C . LEU B 1 97 ? -36.434 29.284 -24.612 1.00 19.09 213 LEU B C 1
ATOM 2887 O O . LEU B 1 97 ? -36.980 29.127 -23.513 1.00 21.25 213 LEU B O 1
ATOM 2892 N N . ARG B 1 98 ? -35.776 30.398 -24.930 1.00 20.12 214 ARG B N 1
ATOM 2893 C CA . ARG B 1 98 ? -35.767 31.545 -24.029 1.00 17.37 214 ARG B CA 1
ATOM 2894 C C . ARG B 1 98 ? -37.183 32.070 -23.801 1.00 19.48 214 ARG B C 1
ATOM 2895 O O . ARG B 1 98 ? -37.586 32.335 -22.661 1.00 22.10 214 ARG B O 1
ATOM 2903 N N . LEU B 1 99 ? -37.957 32.211 -24.877 1.00 20.84 215 LEU B N 1
ATOM 2904 C CA . LEU B 1 99 ? -39.329 32.690 -24.742 1.00 23.30 215 LEU B CA 1
ATOM 2905 C C . LEU B 1 99 ? -40.181 31.685 -23.971 1.00 24.82 215 LEU B C 1
ATOM 2906 O O . LEU B 1 99 ? -41.020 32.065 -23.143 1.00 22.93 215 LEU B O 1
ATOM 2911 N N . LEU B 1 100 ? -39.949 30.395 -24.207 1.00 20.46 216 LEU B N 1
ATOM 2912 C CA . LEU B 1 100 ? -40.594 29.352 -23.418 1.00 24.32 216 LEU B CA 1
ATOM 2913 C C . LEU B 1 100 ? -40.340 29.557 -21.927 1.00 26.79 216 LEU B C 1
ATOM 2914 O O . LEU B 1 100 ? -41.270 29.480 -21.110 1.00 24.98 216 LEU B O 1
ATOM 2919 N N . HIS B 1 101 ? -39.095 29.884 -21.559 1.00 21.32 217 HIS B N 1
ATOM 2920 C CA . HIS B 1 101 ? -38.777 30.188 -20.168 1.00 17.93 217 HIS B CA 1
ATOM 2921 C C . HIS B 1 101 ? -39.452 31.478 -19.705 1.00 21.80 217 HIS B C 1
ATOM 2922 O O . HIS B 1 101 ? -40.011 31.533 -18.600 1.00 22.63 217 HIS B O 1
ATOM 2929 N N . ASP B 1 102 ? -39.382 32.540 -20.521 1.00 19.04 218 ASP B N 1
ATOM 2930 C CA . ASP B 1 102 ? -39.995 33.811 -20.130 1.00 21.89 218 ASP B CA 1
ATOM 2931 C C . ASP B 1 102 ? -41.495 33.668 -19.888 1.00 22.86 218 ASP B C 1
ATOM 2932 O O . ASP B 1 102 ? -42.063 34.378 -19.047 1.00 25.05 218 ASP B O 1
ATOM 2937 N N . LYS B 1 103 ? -42.153 32.773 -20.612 1.00 21.80 219 LYS B N 1
ATOM 2938 C CA . LYS B 1 103 ? -43.587 32.566 -20.457 1.00 21.63 219 LYS B CA 1
ATOM 2939 C C . LYS B 1 103 ? -43.930 31.582 -19.348 1.00 29.75 219 LYS B C 1
ATOM 2940 O O . LYS B 1 103 ? -45.097 31.185 -19.227 1.00 31.24 219 LYS B O 1
ATOM 2946 N N . GLY B 1 104 ? -42.948 31.177 -18.548 1.00 24.02 220 GLY B N 1
ATOM 2947 C CA . GLY B 1 104 ? -43.196 30.364 -17.375 1.00 28.24 220 GLY B CA 1
ATOM 2948 C C . GLY B 1 104 ? -43.401 28.892 -17.635 1.00 30.14 220 GLY B C 1
ATOM 2949 O O . GLY B 1 104 ? -43.912 28.191 -16.757 1.00 28.41 220 GLY B O 1
ATOM 2950 N N . LEU B 1 105 ? -43.010 28.392 -18.812 1.00 21.95 221 LEU B N 1
ATOM 2951 C CA . LEU B 1 105 ? -43.269 27.008 -19.188 1.00 21.14 221 LEU B CA 1
ATOM 2952 C C . LEU B 1 105 ? -42.093 26.064 -18.981 1.00 29.64 221 LEU B C 1
ATOM 2953 O O . LEU B 1 105 ? -42.291 24.848 -19.038 1.00 23.10 221 LEU B O 1
ATOM 2958 N N . LEU B 1 106 ? -40.880 26.568 -18.779 1.00 24.23 222 LEU B N 1
ATOM 2959 C CA . LEU B 1 106 ? -39.689 25.719 -18.835 1.00 23.16 222 LEU B CA 1
ATOM 2960 C C . LEU B 1 106 ? -39.389 25.173 -17.447 1.00 22.24 222 LEU B C 1
ATOM 2961 O O . LEU B 1 106 ? -39.003 25.924 -16.547 1.00 24.66 222 LEU B O 1
ATOM 2966 N N . LEU B 1 107 ? -39.541 23.860 -17.275 1.00 19.62 223 LEU B N 1
ATOM 2967 C CA . LEU B 1 107 ? -39.062 23.231 -16.049 1.00 19.78 223 LEU B CA 1
ATOM 2968 C C . LEU B 1 107 ? -37.545 23.127 -16.057 1.00 23.87 223 LEU B C 1
ATOM 2969 O O . LEU B 1 107 ? -36.880 23.517 -15.088 1.00 20.70 223 LEU B O 1
ATOM 2974 N N . ARG B 1 108 ? -36.977 22.618 -17.153 1.00 20.34 224 ARG B N 1
ATOM 2975 C CA . ARG B 1 108 ? -35.530 22.478 -17.275 1.00 17.91 224 ARG B CA 1
ATOM 2976 C C . ARG B 1 108 ? -35.189 22.222 -18.732 1.00 17.81 224 ARG B C 1
ATOM 2977 O O . ARG B 1 108 ? -35.958 21.567 -19.451 1.00 20.28 224 ARG B O 1
ATOM 2985 N N . LEU B 1 109 ? -34.047 22.751 -19.157 1.00 18.07 225 LEU B N 1
ATOM 2986 C CA . LEU B 1 109 ? -33.495 22.518 -20.489 1.00 17.54 225 LEU B CA 1
ATOM 2987 C C . LEU B 1 109 ? -32.215 21.708 -20.335 1.00 18.48 225 LEU B C 1
ATOM 2988 O O . LEU B 1 109 ? -31.268 22.162 -19.685 1.00 20.29 225 LEU B O 1
ATOM 2993 N N . TYR B 1 110 ? -32.204 20.499 -20.899 1.00 17.14 226 TYR B N 1
ATOM 2994 C CA . TYR B 1 110 ? -31.033 19.628 -20.894 1.00 18.29 226 TYR B CA 1
ATOM 2995 C C . TYR B 1 110 ? -30.349 19.727 -22.253 1.00 15.53 226 TYR B C 1
ATOM 2996 O O . TYR B 1 110 ? -30.987 19.482 -23.279 1.00 17.34 226 TYR B O 1
ATOM 3005 N N . THR B 1 111 ? -29.056 20.068 -22.269 1.00 17.31 227 THR B N 1
ATOM 3006 C CA . THR B 1 111 ? -28.355 20.241 -23.538 1.00 20.63 227 THR B CA 1
ATOM 3007 C C . THR B 1 111 ? -27.099 19.380 -23.599 1.00 15.52 227 THR B C 1
ATOM 3008 O O . THR B 1 111 ? -26.380 19.234 -22.608 1.00 18.63 227 THR B O 1
ATOM 3012 N N . GLN B 1 112 ? -26.844 18.809 -24.774 1.00 18.35 228 GLN B N 1
ATOM 3013 C CA . GLN B 1 112 ? -25.564 18.165 -25.048 1.00 21.34 228 GLN B CA 1
ATOM 3014 C C . GLN B 1 112 ? -24.522 19.126 -25.610 1.00 19.12 228 GLN B C 1
ATOM 3015 O O . GLN B 1 112 ? -23.361 18.732 -25.763 1.00 21.77 228 GLN B O 1
ATOM 3021 N N . ASN B 1 113 ? -24.913 20.352 -25.951 1.00 18.52 229 ASN B N 1
ATOM 3022 C CA . ASN B 1 113 ? -24.009 21.267 -26.634 1.00 19.35 229 ASN B CA 1
ATOM 3023 C C . ASN B 1 113 ? -23.065 21.914 -25.639 1.00 21.82 229 ASN B C 1
ATOM 3024 O O . ASN B 1 113 ? -23.375 22.052 -24.451 1.00 18.34 229 ASN B O 1
ATOM 3029 N N . ILE B 1 114 ? -21.891 22.297 -26.135 1.00 17.24 230 ILE B N 1
ATOM 3030 C CA . ILE B 1 114 ? -20.891 22.973 -25.326 1.00 19.05 230 ILE B CA 1
ATOM 3031 C C . ILE B 1 114 ? -20.577 24.353 -25.893 1.00 21.99 230 ILE B C 1
ATOM 3032 O O . ILE B 1 114 ? -19.548 24.927 -25.575 1.00 20.56 230 ILE B O 1
ATOM 3037 N N . ASP B 1 115 ? -21.462 24.884 -26.745 1.00 18.04 231 ASP B N 1
ATOM 3038 C CA . ASP B 1 115 ? -21.246 26.202 -27.332 1.00 20.03 231 ASP B CA 1
ATOM 3039 C C . ASP B 1 115 ? -21.691 27.338 -26.420 1.00 22.17 231 ASP B C 1
ATOM 3040 O O . ASP B 1 115 ? -21.474 28.505 -26.768 1.00 20.97 231 ASP B O 1
ATOM 3045 N N . GLY B 1 116 ? -22.301 27.028 -25.275 1.00 19.18 232 GLY B N 1
ATOM 3046 C CA . GLY B 1 116 ? -22.771 28.026 -24.328 1.00 21.10 232 GLY B CA 1
ATOM 3047 C C . GLY B 1 116 ? -23.897 28.926 -24.806 1.00 19.29 232 GLY B C 1
ATOM 3048 O O . GLY B 1 116 ? -24.190 29.947 -24.176 1.00 19.21 232 GLY B O 1
ATOM 3049 N N . LEU B 1 117 ? -24.555 28.565 -25.908 1.00 19.89 233 LEU B N 1
ATOM 3050 C CA . LEU B 1 117 ? -25.514 29.490 -26.496 1.00 21.14 233 LEU B CA 1
ATOM 3051 C C . LEU B 1 117 ? -26.833 29.531 -25.736 1.00 20.62 233 LEU B C 1
ATOM 3052 O O . LEU B 1 117 ? -27.552 30.530 -25.832 1.00 19.07 233 LEU B O 1
ATOM 3057 N N . GLU B 1 118 ? -27.173 28.479 -24.984 1.00 18.94 234 GLU B N 1
ATOM 3058 C CA . GLU B 1 118 ? -28.359 28.548 -24.130 1.00 20.56 234 GLU B CA 1
ATOM 3059 C C . GLU B 1 118 ? -28.230 29.664 -23.092 1.00 22.36 234 GLU B C 1
ATOM 3060 O O . GLU B 1 118 ? -29.159 30.461 -22.904 1.00 21.03 234 GLU B O 1
ATOM 3066 N N . ARG B 1 119 ? -27.079 29.746 -22.415 1.00 20.07 235 ARG B N 1
ATOM 3067 C CA . ARG B 1 119 ? -26.856 30.835 -21.462 1.00 21.58 235 ARG B CA 1
ATOM 3068 C C . ARG B 1 119 ? -26.807 32.192 -22.160 1.00 19.45 235 ARG B C 1
ATOM 3069 O O . ARG B 1 119 ? -27.364 33.171 -21.651 1.00 24.53 235 ARG B O 1
ATOM 3077 N N . VAL B 1 120 ? -26.154 32.271 -23.326 1.00 18.43 236 VAL B N 1
ATOM 3078 C CA . VAL B 1 120 ? -26.082 33.541 -24.057 1.00 19.96 236 VAL B CA 1
ATOM 3079 C C . VAL B 1 120 ? -27.476 34.034 -24.431 1.00 22.72 236 VAL B C 1
ATOM 3080 O O . VAL B 1 120 ? -27.740 35.245 -24.437 1.00 23.15 236 VAL B O 1
ATOM 3084 N N . SER B 1 121 ? -28.388 33.113 -24.756 1.00 16.53 237 SER B N 1
ATOM 3085 C CA . SER B 1 121 ? -29.745 33.515 -25.110 1.00 17.36 237 SER B CA 1
ATOM 3086 C C . SER B 1 121 ? -30.515 34.063 -23.918 1.00 23.97 237 SER B C 1
ATOM 3087 O O . SER B 1 121 ? -31.614 34.597 -24.101 1.00 22.46 237 SER B O 1
ATOM 3090 N N . GLY B 1 122 ? -29.973 33.944 -22.713 1.00 21.69 238 GLY B N 1
ATOM 3091 C CA . GLY B 1 122 ? -30.616 34.490 -21.536 1.00 24.67 238 GLY B CA 1
ATOM 3092 C C . GLY B 1 122 ? -31.372 33.502 -20.682 1.00 26.56 238 GLY B C 1
ATOM 3093 O O . GLY B 1 122 ? -32.102 33.927 -19.782 1.00 25.97 238 GLY B O 1
ATOM 3094 N N . ILE B 1 123 ? -31.240 32.203 -20.935 1.00 27.06 239 ILE B N 1
ATOM 3095 C CA . ILE B 1 123 ? -31.856 31.216 -20.049 1.00 23.95 239 ILE B CA 1
ATOM 3096 C C . ILE B 1 123 ? -31.034 31.166 -18.769 1.00 19.68 239 ILE B C 1
ATOM 3097 O O . ILE B 1 123 ? -29.800 31.007 -18.829 1.00 22.00 239 ILE B O 1
ATOM 3102 N N . PRO B 1 124 ? -31.655 31.357 -17.605 1.00 24.40 240 PRO B N 1
ATOM 3103 C CA . PRO B 1 124 ? -30.898 31.343 -16.345 1.00 20.84 240 PRO B CA 1
ATOM 3104 C C . PRO B 1 124 ? -30.227 30.002 -16.112 1.00 25.24 240 PRO B C 1
ATOM 3105 O O . PRO B 1 124 ? -30.752 28.949 -16.477 1.00 22.87 240 PRO B O 1
ATOM 3109 N N . ALA B 1 125 ? -29.049 30.052 -15.478 1.00 22.57 241 ALA B N 1
ATOM 3110 C CA . ALA B 1 125 ? -28.311 28.828 -15.180 1.00 20.44 241 ALA B CA 1
ATOM 3111 C C . ALA B 1 125 ? -29.159 27.832 -14.385 1.00 24.66 241 ALA B C 1
ATOM 3112 O O . ALA B 1 125 ? -29.042 26.617 -14.577 1.00 24.39 241 ALA B O 1
ATOM 3114 N N . SER B 1 126 ? -30.019 28.320 -13.488 1.00 23.76 242 SER B N 1
ATOM 3115 C CA . SER B 1 126 ? -30.806 27.394 -12.678 1.00 23.15 242 SER B CA 1
ATOM 3116 C C . SER B 1 126 ? -31.796 26.580 -13.506 1.00 23.35 242 SER B C 1
ATOM 3117 O O . SER B 1 126 ? -32.229 25.513 -13.054 1.00 25.54 242 SER B O 1
ATOM 3120 N N . LYS B 1 127 ? -32.164 27.046 -14.697 1.00 20.64 243 LYS B N 1
ATOM 3121 C CA . LYS B 1 127 ? -33.075 26.298 -15.560 1.00 22.16 243 LYS B CA 1
ATOM 3122 C C . LYS B 1 127 ? -32.340 25.384 -16.530 1.00 24.39 243 LYS B C 1
ATOM 3123 O O . LYS B 1 127 ? -32.983 24.675 -17.312 1.00 21.66 243 LYS B O 1
ATOM 3129 N N . LEU B 1 128 ? -31.016 25.375 -16.488 1.00 20.34 244 LEU B N 1
ATOM 3130 C CA . LEU B 1 128 ? -30.194 24.741 -17.503 1.00 22.50 244 LEU B CA 1
ATOM 3131 C C . LEU B 1 128 ? -29.396 23.596 -16.895 1.00 26.46 244 LEU B C 1
ATOM 3132 O O . LEU B 1 128 ? -28.871 23.713 -15.785 1.00 22.59 244 LEU B O 1
ATOM 3137 N N . VAL B 1 129 ? -29.315 22.487 -17.614 1.00 18.12 245 VAL B N 1
ATOM 3138 C CA . VAL B 1 129 ? -28.404 21.403 -17.268 1.00 17.26 245 VAL B CA 1
ATOM 3139 C C . VAL B 1 129 ? -27.504 21.217 -18.483 1.00 22.05 245 VAL B C 1
ATOM 3140 O O . VAL B 1 129 ? -27.923 20.658 -19.503 1.00 19.98 245 VAL B O 1
ATOM 3144 N N . GLU B 1 130 ? -26.279 21.712 -18.389 1.00 17.62 246 GLU B N 1
ATOM 3145 C CA . GLU B 1 130 ? -25.299 21.554 -19.463 1.00 19.15 246 GLU B CA 1
ATOM 3146 C C . GLU B 1 130 ? -24.675 20.176 -19.268 1.00 19.13 246 GLU B C 1
ATOM 3147 O O . GLU B 1 130 ? -23.659 20.011 -18.586 1.00 18.94 246 GLU B O 1
ATOM 3153 N N . ALA B 1 131 ? -25.325 19.173 -19.871 1.00 16.52 247 ALA B N 1
ATOM 3154 C CA . ALA B 1 131 ? -25.102 17.784 -19.495 1.00 17.97 247 ALA B CA 1
ATOM 3155 C C . ALA B 1 131 ? -23.767 17.255 -19.982 1.00 20.57 247 ALA B C 1
ATOM 3156 O O . ALA B 1 131 ? -23.249 16.294 -19.404 1.00 18.35 247 ALA B O 1
ATOM 3158 N N . HIS B 1 132 ? -23.209 17.824 -21.052 1.00 18.57 248 HIS B N 1
ATOM 3159 C CA . HIS B 1 132 ? -21.878 17.415 -21.486 1.00 15.11 248 HIS B CA 1
ATOM 3160 C C . HIS B 1 132 ? -20.822 18.458 -21.151 1.00 17.91 248 HIS B C 1
ATOM 3161 O O . HIS B 1 132 ? -19.751 18.480 -21.769 1.00 17.52 248 HIS B O 1
ATOM 3168 N N . GLY B 1 133 ? -21.090 19.295 -20.164 1.00 16.67 249 GLY B N 1
ATOM 3169 C CA . GLY B 1 133 ? -20.076 20.174 -19.614 1.00 18.19 249 GLY B CA 1
ATOM 3170 C C . GLY B 1 133 ? -20.124 21.569 -20.207 1.00 17.53 249 GLY B C 1
ATOM 3171 O O . GLY B 1 133 ? -21.056 21.954 -20.927 1.00 18.17 249 GLY B O 1
ATOM 3172 N N . THR B 1 134 ? -19.060 22.322 -19.911 1.00 17.75 250 THR B N 1
ATOM 3173 C CA . THR B 1 134 ? -18.981 23.748 -20.200 1.00 16.52 250 THR B CA 1
ATOM 3174 C C . THR B 1 134 ? -17.519 24.198 -20.220 1.00 18.95 250 THR B C 1
ATOM 3175 O O . THR B 1 134 ? -16.665 23.621 -19.537 1.00 19.48 250 THR B O 1
ATOM 3179 N N . PHE B 1 135 ? -17.245 25.236 -21.014 1.00 21.22 251 PHE B N 1
ATOM 3180 C CA . PHE B 1 135 ? -15.952 25.922 -20.991 1.00 22.06 251 PHE B CA 1
ATOM 3181 C C . PHE B 1 135 ? -15.868 26.974 -19.894 1.00 25.21 251 PHE B C 1
ATOM 3182 O O . PHE B 1 135 ? -14.823 27.620 -19.755 1.00 24.08 251 PHE B O 1
ATOM 3190 N N . ALA B 1 136 ? -16.937 27.157 -19.111 1.00 19.04 252 ALA B N 1
ATOM 3191 C CA . ALA B 1 136 ? -16.920 28.141 -18.030 1.00 24.20 252 ALA B CA 1
ATOM 3192 C C . ALA B 1 136 ? -15.909 27.797 -16.947 1.00 24.76 252 ALA B C 1
ATOM 3193 O O . ALA B 1 136 ? -15.507 28.686 -16.189 1.00 23.96 252 ALA B O 1
ATOM 3195 N N . SER B 1 137 ? -15.498 26.534 -16.846 1.00 21.52 253 SER B N 1
ATOM 3196 C CA . SER B 1 137 ? -14.547 26.105 -15.832 1.00 21.22 253 SER B CA 1
ATOM 3197 C C . SER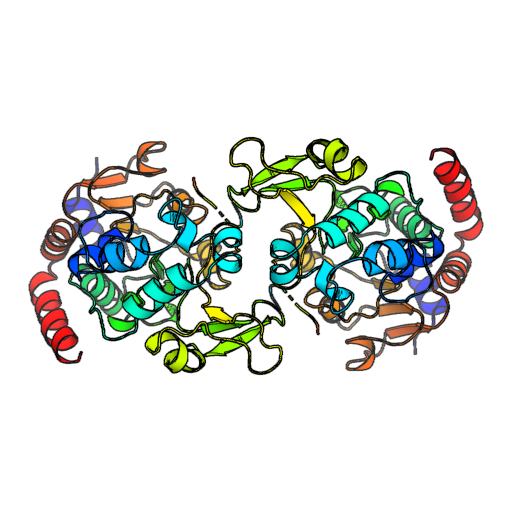 B 1 137 ? -13.639 25.028 -16.419 1.00 17.69 253 SER B C 1
ATOM 3198 O O . SER B 1 137 ? -13.950 24.419 -17.447 1.00 19.16 253 SER B O 1
ATOM 3201 N N . ALA B 1 138 ? -12.502 24.811 -15.752 1.00 20.88 254 ALA B N 1
ATOM 3202 C CA . ALA B 1 138 ? -11.501 23.836 -16.184 1.00 19.30 254 ALA B CA 1
ATOM 3203 C C . ALA B 1 138 ? -10.851 23.207 -14.957 1.00 22.47 254 ALA B C 1
ATOM 3204 O O . ALA B 1 138 ? -10.966 23.716 -13.836 1.00 22.82 254 ALA B O 1
ATOM 3206 N N . THR B 1 139 ? -10.163 22.086 -15.175 1.00 17.84 255 THR B N 1
ATOM 3207 C CA . THR B 1 139 ? -9.598 21.292 -14.091 1.00 17.48 255 THR B CA 1
ATOM 3208 C C . THR B 1 139 ? -8.234 20.773 -14.507 1.00 17.00 255 THR B C 1
ATOM 3209 O O . THR B 1 139 ? -8.095 20.223 -15.607 1.00 18.41 255 THR B O 1
ATOM 3213 N N . CYS B 1 140 ? -7.231 20.929 -13.642 1.00 16.96 256 CYS B N 1
ATOM 3214 C CA . CYS B 1 140 ? -5.936 20.327 -13.959 1.00 17.00 256 CYS B CA 1
ATOM 3215 C C . CYS B 1 140 ? -6.067 18.812 -14.002 1.00 14.84 256 CYS B C 1
ATOM 3216 O O . CYS B 1 140 ? -6.582 18.186 -13.064 1.00 17.78 256 CYS B O 1
ATOM 3219 N N . THR B 1 141 ? -5.581 18.218 -15.090 1.00 12.88 257 THR B N 1
ATOM 3220 C CA . THR B 1 141 ? -5.670 16.771 -15.244 1.00 14.81 257 THR B CA 1
ATOM 3221 C C . THR B 1 141 ? -4.787 16.004 -14.266 1.00 16.10 257 THR B C 1
ATOM 3222 O O . THR B 1 141 ? -4.987 14.792 -14.098 1.00 15.37 257 THR B O 1
ATOM 3226 N N . VAL B 1 142 ? -3.811 16.661 -13.638 1.00 16.26 258 VAL B N 1
ATOM 3227 C CA . VAL B 1 142 ? -2.908 15.993 -12.705 1.00 18.11 258 VAL B CA 1
ATOM 3228 C C . VAL B 1 142 ? -3.315 16.255 -11.255 1.00 23.86 258 VAL B C 1
ATOM 3229 O O . VAL B 1 142 ? -3.595 15.315 -10.499 1.00 22.77 258 VAL B O 1
ATOM 3233 N N . CYS B 1 143 ? -3.343 17.520 -10.838 1.00 19.58 259 CYS B N 1
ATOM 3234 C CA . CYS B 1 143 ? -3.579 17.788 -9.414 1.00 27.44 259 CYS B CA 1
ATOM 3235 C C . CYS B 1 143 ? -5.042 18.047 -9.069 1.00 23.11 259 CYS B C 1
ATOM 3236 O O . CYS B 1 143 ? -5.371 18.175 -7.876 1.00 22.21 259 CYS B O 1
ATOM 3239 N N . GLN B 1 144 ? -5.923 18.143 -10.065 1.00 18.38 260 GLN B N 1
ATOM 3240 C CA . GLN B 1 144 ? -7.368 18.344 -9.912 1.00 18.57 260 GLN B CA 1
ATOM 3241 C C . GLN B 1 144 ? -7.753 19.733 -9.416 1.00 20.90 260 GLN B C 1
ATOM 3242 O O . GLN B 1 144 ? -8.913 19.945 -9.037 1.00 21.17 260 GLN B O 1
ATOM 3248 N N . ARG B 1 145 ? -6.844 20.695 -9.436 1.00 19.39 261 ARG B N 1
ATOM 3249 C CA . ARG B 1 145 ? -7.214 22.066 -9.110 1.00 23.22 261 ARG B CA 1
ATOM 3250 C C . ARG B 1 145 ? -8.231 22.619 -10.104 1.00 24.05 261 ARG B C 1
ATOM 3251 O O . ARG B 1 145 ? -8.048 22.476 -11.324 1.00 21.44 261 ARG B O 1
ATOM 3259 N N . PRO B 1 146 ? -9.285 23.277 -9.637 1.00 25.52 262 PRO B N 1
ATOM 3260 C CA . PRO B 1 146 ? -10.228 23.934 -10.545 1.00 22.23 262 PRO B CA 1
ATOM 3261 C C . PRO B 1 146 ? -9.748 25.326 -10.925 1.00 24.62 262 PRO B C 1
ATOM 3262 O O . PRO B 1 146 ? -9.037 25.991 -10.168 1.00 25.62 262 PRO B O 1
ATOM 3266 N N . PHE B 1 147 ? -10.162 25.771 -12.110 1.00 20.76 263 PHE B N 1
ATOM 3267 C CA . PHE B 1 147 ? -9.884 27.133 -12.581 1.00 20.36 263 PHE B CA 1
ATOM 3268 C C . PHE B 1 147 ? -11.098 27.709 -13.301 1.00 25.60 263 PHE B C 1
ATOM 3269 O O . PHE B 1 147 ? -11.818 26.970 -13.991 1.00 26.76 263 PHE B O 1
ATOM 3277 N N . PRO B 1 148 ? -11.346 29.017 -13.182 1.00 25.41 264 PRO B N 1
ATOM 3278 C CA . PRO B 1 148 ? -12.341 29.644 -14.057 1.00 26.54 264 PRO B CA 1
ATOM 3279 C C . PRO B 1 148 ? -11.873 29.596 -15.500 1.00 27.29 264 PRO B C 1
ATOM 3280 O O . PRO B 1 148 ? -10.675 29.681 -15.789 1.00 24.22 264 PRO B O 1
ATOM 3284 N N . GLY B 1 149 ? -12.840 29.449 -16.409 1.00 24.80 265 GLY B N 1
ATOM 3285 C CA . GLY B 1 149 ? -12.515 29.353 -17.821 1.00 28.79 265 GLY B CA 1
ATOM 3286 C C . GLY B 1 149 ? -11.725 30.536 -18.336 1.00 33.72 265 GLY B C 1
ATOM 3287 O O . GLY B 1 149 ? -10.896 30.388 -19.240 1.00 31.95 265 GLY B O 1
ATOM 3288 N N . GLU B 1 150 ? -11.941 31.719 -17.756 1.00 25.67 266 GLU B N 1
ATOM 3289 C CA . GLU B 1 150 ? -11.165 32.883 -18.174 1.00 25.31 266 GLU B CA 1
ATOM 3290 C C . GLU B 1 150 ? -9.667 32.694 -17.937 1.00 26.91 266 GLU B C 1
ATOM 3291 O O . GLU B 1 150 ? -8.855 33.326 -18.619 1.00 31.00 266 GLU B O 1
ATOM 3297 N N . ASP B 1 151 ? -9.280 31.853 -16.973 1.00 25.41 267 ASP B N 1
ATOM 3298 C CA . ASP B 1 151 ? -7.862 31.684 -16.647 1.00 26.40 267 ASP B CA 1
ATOM 3299 C C . ASP B 1 151 ? -7.070 31.011 -17.763 1.00 31.13 267 ASP B C 1
ATOM 3300 O O . ASP B 1 151 ? -5.843 31.151 -17.801 1.00 25.90 267 ASP B O 1
ATOM 3305 N N . ILE B 1 152 ? -7.717 30.246 -18.646 1.00 21.14 268 ILE B N 1
ATOM 3306 C CA . ILE B 1 152 ? -6.987 29.609 -19.735 1.00 19.98 268 ILE B CA 1
ATOM 3307 C C . ILE B 1 152 ? -7.192 30.320 -21.061 1.00 21.22 268 ILE B C 1
ATOM 3308 O O . ILE B 1 152 ? -6.635 29.885 -22.078 1.00 21.18 268 ILE B O 1
ATOM 3313 N N . ARG B 1 153 ? -7.948 31.421 -21.076 1.00 24.25 269 ARG B N 1
ATOM 3314 C CA . ARG B 1 153 ? -8.336 32.049 -22.337 1.00 27.62 269 ARG B CA 1
ATOM 3315 C C . ARG B 1 153 ? -7.123 32.509 -23.138 1.00 25.69 269 ARG B C 1
ATOM 3316 O O . ARG B 1 153 ? -7.047 32.288 -24.354 1.00 24.38 269 ARG B O 1
ATOM 3324 N N . ALA B 1 154 ? -6.163 33.160 -22.475 1.00 27.77 270 ALA B N 1
ATOM 3325 C CA . ALA B 1 154 ? -5.020 33.716 -23.193 1.00 29.13 270 ALA B CA 1
ATOM 3326 C C . ALA B 1 154 ? -4.238 32.621 -23.909 1.00 33.60 270 ALA B C 1
ATOM 3327 O O . ALA B 1 154 ? -3.908 32.755 -25.095 1.00 24.63 270 ALA B O 1
ATOM 3329 N N . ASP B 1 155 ? -3.944 31.520 -23.206 1.00 23.95 271 ASP B N 1
ATOM 3330 C CA . ASP B 1 155 ? -3.242 30.406 -23.839 1.00 20.79 27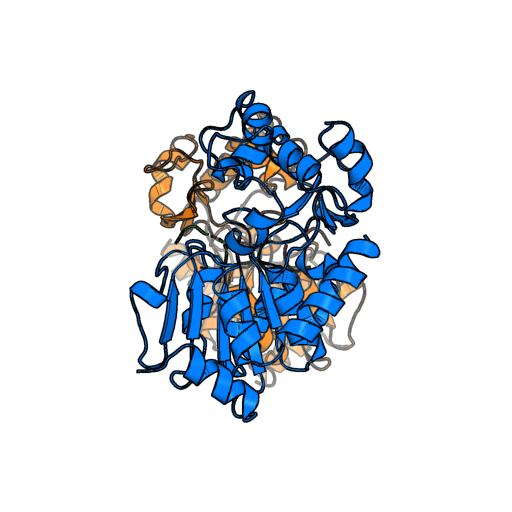1 ASP B CA 1
ATOM 3331 C C . ASP B 1 155 ? -4.034 29.863 -25.021 1.00 21.37 271 ASP B C 1
ATOM 3332 O O . ASP B 1 155 ? -3.495 29.706 -26.123 1.00 23.59 271 ASP B O 1
ATOM 3337 N N . VAL B 1 156 ? -5.323 29.586 -24.808 1.00 20.60 272 VAL B N 1
ATOM 3338 C CA . VAL B 1 156 ? -6.166 29.017 -25.864 1.00 24.52 272 VAL B CA 1
ATOM 3339 C C . VAL B 1 156 ? -6.151 29.899 -27.114 1.00 30.00 272 VAL B C 1
ATOM 3340 O O . VAL B 1 156 ? -6.019 29.406 -28.240 1.00 25.79 272 VAL B O 1
ATOM 3344 N N . MET B 1 157 ? -6.302 31.213 -26.940 1.00 26.88 273 MET B N 1
ATOM 3345 C CA . MET B 1 157 ? -6.333 32.103 -28.098 1.00 32.42 273 MET B CA 1
ATOM 3346 C C . MET B 1 157 ? -4.967 32.257 -28.754 1.00 33.97 273 MET B C 1
ATOM 3347 O O . MET B 1 157 ? -4.894 32.667 -29.916 1.00 37.07 273 MET B O 1
ATOM 3352 N N . ALA B 1 158 ? -3.888 31.923 -28.054 1.00 29.12 274 ALA B N 1
ATOM 3353 C CA . ALA B 1 158 ? -2.553 31.966 -28.632 1.00 32.38 274 ALA B CA 1
ATOM 3354 C C . ALA B 1 158 ? -2.077 30.602 -29.119 1.00 29.52 274 ALA B C 1
ATOM 3355 O O . ALA B 1 158 ? -0.887 30.437 -29.401 1.00 29.26 274 ALA B O 1
ATOM 3357 N N . ASP B 1 159 ? -2.974 29.622 -29.212 1.00 25.75 275 ASP B N 1
ATOM 3358 C CA . ASP B 1 159 ? -2.623 28.278 -29.664 1.00 27.77 275 ASP B CA 1
ATOM 3359 C C . ASP B 1 159 ? -1.563 27.633 -28.771 1.00 27.07 275 ASP B C 1
ATOM 3360 O O . ASP B 1 159 ? -0.706 26.893 -29.252 1.00 27.32 275 ASP B O 1
ATOM 3365 N N . ARG B 1 160 ? -1.603 27.903 -27.464 1.00 23.97 276 ARG B N 1
ATOM 3366 C CA . ARG B 1 160 ? -0.754 27.226 -26.489 1.00 22.98 276 ARG B CA 1
ATOM 3367 C C . ARG B 1 160 ? -1.618 26.302 -25.642 1.00 20.44 276 ARG B C 1
ATOM 3368 O O . ARG B 1 160 ? -2.711 26.685 -25.232 1.00 21.23 276 ARG B O 1
ATOM 3376 N N . VAL B 1 161 ? -1.135 25.089 -25.376 1.00 15.96 277 VAL B N 1
ATOM 3377 C CA . VAL B 1 161 ? -1.873 24.174 -24.501 1.00 22.72 277 VAL B CA 1
ATOM 3378 C C . VAL B 1 161 ? -1.820 24.738 -23.084 1.00 22.33 277 VAL B C 1
ATOM 3379 O O . VAL B 1 161 ? -0.726 24.991 -22.572 1.00 18.80 277 VAL B O 1
ATOM 3383 N N . PRO B 1 162 ? -2.947 24.972 -22.414 1.00 15.92 278 PRO B N 1
ATOM 3384 C CA . PRO B 1 162 ? -2.870 25.560 -21.066 1.00 19.22 278 PRO B CA 1
ATOM 3385 C C . PRO B 1 162 ? -2.322 24.558 -20.056 1.00 18.95 278 PRO B C 1
ATOM 3386 O O . PRO B 1 162 ? -2.711 23.386 -20.039 1.00 16.04 278 PRO B O 1
ATOM 3390 N N . ARG B 1 163 ? -1.378 25.022 -19.238 1.00 17.23 279 ARG B N 1
ATOM 3391 C CA . ARG B 1 163 ? -0.753 24.207 -18.203 1.00 15.69 279 ARG B CA 1
ATOM 3392 C C . ARG B 1 163 ? -1.038 24.781 -16.819 1.00 14.95 279 ARG B C 1
ATOM 3393 O O . ARG B 1 163 ? -1.263 25.984 -16.649 1.00 17.63 279 ARG B O 1
ATOM 3401 N N . CYS B 1 164 ? -0.964 23.902 -15.834 1.00 16.41 280 CYS B N 1
ATOM 3402 C CA . CYS B 1 164 ? -1.277 24.259 -14.457 1.00 19.09 280 CYS B CA 1
ATOM 3403 C C . CYS B 1 164 ? -0.156 25.111 -13.870 1.00 18.44 280 CYS B C 1
ATOM 3404 O O . CYS B 1 164 ? 1.018 24.755 -14.007 1.00 17.69 280 CYS B O 1
ATOM 3407 N N . PRO B 1 165 ? -0.469 26.235 -13.222 1.00 18.66 281 PRO B N 1
ATOM 3408 C CA . PRO B 1 165 ? 0.593 27.052 -12.613 1.00 19.22 281 PRO B CA 1
ATOM 3409 C C . PRO B 1 165 ? 1.223 26.416 -11.388 1.00 21.78 281 PRO B C 1
ATOM 3410 O O . PRO B 1 165 ? 2.273 26.892 -10.943 1.00 21.63 281 PRO B O 1
ATOM 3414 N N . VAL B 1 166 ? 0.624 25.371 -10.828 1.00 20.18 282 VAL B N 1
ATOM 3415 C CA . VAL B 1 166 ? 1.183 24.703 -9.665 1.00 23.05 282 VAL B CA 1
ATOM 3416 C C . VAL B 1 166 ? 1.966 23.450 -10.051 1.00 26.22 282 VAL B C 1
ATOM 3417 O O . VAL B 1 166 ? 3.071 23.244 -9.553 1.00 27.43 282 VAL B O 1
ATOM 3421 N N . CYS B 1 167 ? 1.441 22.591 -10.934 1.00 19.70 283 CYS B N 1
ATOM 3422 C CA . CYS B 1 167 ? 2.123 21.321 -11.194 1.00 19.15 283 CYS B CA 1
ATOM 3423 C C . CYS B 1 167 ? 2.552 21.094 -12.644 1.00 18.11 283 CYS B C 1
ATOM 3424 O O . CYS B 1 167 ? 3.214 20.089 -12.921 1.00 17.95 283 CYS B O 1
ATOM 3427 N N . THR B 1 168 ? 2.229 22.014 -13.556 1.00 17.34 284 THR B N 1
ATOM 3428 C CA . THR B 1 168 ? 2.459 21.999 -15.006 1.00 15.19 284 THR B CA 1
ATOM 3429 C C . THR B 1 168 ? 1.599 20.984 -15.748 1.00 15.87 284 THR B C 1
ATOM 3430 O O . THR B 1 168 ? 1.786 20.813 -16.943 1.00 17.95 284 THR B O 1
ATOM 3434 N N . GLY B 1 169 ? 0.646 20.328 -15.088 1.00 18.43 285 GLY B N 1
ATOM 3435 C CA . GLY B 1 169 ? -0.249 19.437 -15.809 1.00 24.19 285 GLY B CA 1
ATOM 3436 C C . GLY B 1 169 ? -1.079 20.171 -16.852 1.00 18.76 285 GLY B C 1
ATOM 3437 O O . GLY B 1 169 ? -1.304 21.381 -16.771 1.00 16.24 285 GLY B O 1
ATOM 3438 N N . VAL B 1 170 ? -1.537 19.426 -17.864 1.00 17.49 286 VAL B N 1
ATOM 3439 C CA . VAL B 1 170 ? -2.474 20.006 -18.832 1.00 16.78 286 VAL B CA 1
ATOM 3440 C C . VAL B 1 170 ? -3.766 20.373 -18.107 1.00 16.62 286 VAL B C 1
ATOM 3441 O O . VAL B 1 170 ? -4.295 19.580 -17.324 1.00 15.39 286 VAL B O 1
ATOM 3445 N N . VAL B 1 171 ? -4.266 21.584 -18.340 1.00 15.13 287 VAL B N 1
ATOM 3446 C CA . VAL B 1 171 ? -5.523 22.037 -17.740 1.00 14.35 287 VAL B CA 1
ATOM 3447 C C . VAL B 1 171 ? -6.622 21.829 -18.768 1.00 16.26 287 VAL B C 1
ATOM 3448 O O . VAL B 1 171 ? -6.554 22.381 -19.872 1.00 18.34 287 VAL B O 1
ATOM 3452 N N . LYS B 1 172 ? -7.616 21.009 -18.419 1.00 17.20 288 LYS B N 1
ATOM 3453 C CA . LYS B 1 172 ? -8.635 20.585 -19.363 1.00 16.87 288 LYS B CA 1
ATOM 3454 C C . LYS B 1 172 ? -9.963 21.245 -19.013 1.00 14.57 288 LYS B C 1
ATOM 3455 O O . LYS B 1 172 ? -10.429 21.135 -17.865 1.00 17.25 288 LYS B O 1
ATOM 3461 N N . PRO B 1 173 ? -10.575 21.962 -19.951 1.00 15.61 289 PRO B N 1
ATOM 3462 C CA . PRO B 1 173 ? -11.930 22.480 -19.735 1.00 17.80 289 PRO B CA 1
ATOM 3463 C C . PRO B 1 173 ? -12.890 21.384 -19.297 1.00 18.11 289 PRO B C 1
ATOM 3464 O O . PRO B 1 173 ? -12.745 20.221 -19.671 1.00 17.03 289 PRO B O 1
ATOM 3468 N N . ASP B 1 174 ? -13.899 21.777 -18.517 1.00 17.10 290 ASP B N 1
ATOM 3469 C CA . ASP B 1 174 ? -14.821 20.811 -17.931 1.00 17.92 290 ASP B CA 1
ATOM 3470 C C . ASP B 1 174 ? -15.853 20.331 -18.945 1.00 20.53 290 ASP B C 1
ATOM 3471 O O . ASP B 1 174 ? -17.060 20.313 -18.670 1.00 19.23 290 ASP B O 1
ATOM 3476 N N . ILE B 1 175 ? -15.369 19.954 -20.121 1.00 17.82 291 ILE B N 1
ATOM 3477 C CA . ILE B 1 175 ? -16.157 19.246 -21.123 1.00 16.31 291 ILE B CA 1
ATOM 3478 C C . ILE B 1 175 ? -16.189 17.767 -20.756 1.00 20.77 291 ILE B C 1
ATOM 3479 O O . ILE B 1 175 ? -15.162 17.191 -20.369 1.00 18.80 291 ILE B O 1
ATOM 3484 N N . VAL B 1 176 ? -17.361 17.143 -20.861 1.00 16.52 292 VAL B N 1
ATOM 3485 C CA . VAL B 1 176 ? -17.493 15.713 -20.587 1.00 18.44 292 VAL B CA 1
ATOM 3486 C C . VAL B 1 176 ? -16.979 14.945 -21.800 1.00 14.65 292 VAL B C 1
ATOM 3487 O O . VAL B 1 176 ? -17.569 15.015 -22.878 1.00 19.17 292 VAL B O 1
ATOM 3491 N N . PHE B 1 177 ? -15.878 14.203 -21.625 1.00 18.05 293 PHE B N 1
ATOM 3492 C CA . PHE B 1 177 ? -15.366 13.321 -22.664 1.00 20.48 293 PHE B CA 1
ATOM 3493 C C . PHE B 1 177 ? -16.001 11.941 -22.534 1.00 21.67 293 PHE B C 1
ATOM 3494 O O . PHE B 1 177 ? -16.571 11.589 -21.496 1.00 18.28 293 PHE B O 1
ATOM 3502 N N . PHE B 1 178 ? -15.898 11.154 -23.609 1.00 17.52 294 PHE B N 1
ATOM 3503 C CA . PHE B 1 178 ? -16.313 9.760 -23.526 1.00 22.54 294 PHE B CA 1
ATOM 3504 C C . PHE B 1 178 ? -15.595 9.068 -22.376 1.00 25.07 294 PHE B C 1
ATOM 3505 O O . PHE B 1 178 ? -14.393 9.260 -22.168 1.00 22.10 294 PHE B O 1
ATOM 3513 N N . GLY B 1 179 ? -16.349 8.285 -21.605 1.00 23.44 295 GLY B N 1
ATOM 3514 C CA . GLY B 1 179 ? -15.798 7.608 -20.453 1.00 24.35 295 GLY B CA 1
ATOM 3515 C C . GLY B 1 179 ? -15.783 8.416 -19.173 1.00 25.42 295 GLY B C 1
ATOM 3516 O O . GLY B 1 179 ? -15.411 7.872 -18.121 1.00 23.36 295 GLY B O 1
ATOM 3517 N N . GLU B 1 180 ? -16.207 9.739 -19.217 1.00 20.21 296 GLU B N 1
ATOM 3518 C CA . GLU B 1 180 ? -16.234 10.587 -18.031 1.00 23.30 296 GLU B CA 1
ATOM 3519 C C . GLU B 1 180 ? -17.647 10.690 -17.460 1.00 19.73 296 GLU B C 1
ATOM 3520 O O . GLU B 1 180 ? -18.630 10.515 -18.185 1.00 20.17 296 GLU B O 1
ATOM 3526 N N . PRO B 1 181 ? -17.761 10.969 -16.159 1.00 26.57 297 PRO B N 1
ATOM 3527 C CA . PRO B 1 181 ? -19.078 11.168 -15.560 1.00 27.86 297 PRO B CA 1
ATOM 3528 C C . PRO B 1 181 ? -19.698 12.472 -16.025 1.00 25.25 297 PRO B C 1
ATOM 3529 O O . PRO B 1 181 ? -19.003 13.442 -16.332 1.00 24.07 297 PRO B O 1
ATOM 3533 N N . LEU B 1 182 ? -21.022 12.497 -16.049 1.00 26.72 298 LEU B N 1
ATOM 3534 C CA . LEU B 1 182 ? -21.694 13.744 -16.354 1.00 24.68 298 LEU B CA 1
ATOM 3535 C C . LEU B 1 182 ? -21.661 14.644 -15.119 1.00 22.52 298 LEU B C 1
ATOM 3536 O O . LEU B 1 182 ? -21.378 14.177 -14.011 1.00 25.24 298 LEU B O 1
ATOM 3541 N N . PRO B 1 183 ? -21.935 15.941 -15.282 1.00 24.30 299 PRO B N 1
ATOM 3542 C CA . PRO B 1 183 ? -21.854 16.867 -14.143 1.00 29.76 299 PRO B CA 1
ATOM 3543 C C . PRO B 1 183 ? -22.883 16.580 -13.056 1.00 28.87 299 PRO B C 1
ATOM 3544 O O . PRO B 1 183 ? -23.896 15.907 -13.270 1.00 25.03 299 PRO B O 1
ATOM 3548 N N . GLN B 1 184 ? -22.605 17.145 -11.873 1.00 32.10 300 GLN B N 1
ATOM 3549 C CA . GLN B 1 184 ? -23.490 17.030 -10.712 1.00 37.84 300 GLN B CA 1
ATOM 3550 C C . GLN B 1 184 ? -24.933 17.372 -11.057 1.00 27.04 300 GLN B C 1
ATOM 3551 O O . GLN B 1 184 ? -25.858 16.649 -10.679 1.00 30.34 300 GLN B O 1
ATOM 3557 N N . ARG B 1 185 ? -25.142 18.480 -11.778 1.00 28.66 301 ARG B N 1
ATOM 3558 C CA . ARG B 1 185 ? -26.498 18.936 -12.068 1.00 26.23 301 ARG B CA 1
ATOM 3559 C C . ARG B 1 185 ? -27.284 17.941 -12.906 1.00 28.52 301 ARG B C 1
ATOM 3560 O O . ARG B 1 185 ? -28.515 18.022 -12.939 1.00 30.27 301 ARG B O 1
ATOM 3568 N N . PHE B 1 186 ? -26.615 17.015 -13.596 1.00 23.59 302 PHE B N 1
ATOM 3569 C CA . PHE B 1 186 ? -27.355 16.025 -14.368 1.00 25.78 302 PHE B CA 1
ATOM 3570 C C . PHE B 1 186 ? -28.300 15.216 -13.486 1.00 30.35 302 PHE B C 1
ATOM 3571 O O . PHE B 1 186 ? -29.307 14.701 -13.985 1.00 24.10 302 PHE B O 1
ATOM 3579 N N . LEU B 1 187 ? -28.008 15.122 -12.185 1.00 27.51 303 LEU B N 1
ATOM 3580 C CA . LEU B 1 187 ? -28.844 14.361 -11.259 1.00 32.12 303 LEU B CA 1
ATOM 3581 C C . LEU B 1 187 ? -30.242 14.945 -11.112 1.00 29.70 303 LEU B C 1
ATOM 3582 O O . LEU B 1 187 ? -31.156 14.237 -10.669 1.00 27.90 303 LEU B O 1
ATOM 3587 N N . LEU B 1 188 ? -30.432 16.217 -11.464 1.00 26.18 304 LEU B N 1
ATOM 3588 C CA . LEU B 1 188 ? -31.772 16.793 -11.441 1.00 26.73 304 LEU B CA 1
ATOM 3589 C C . LEU B 1 188 ? -32.760 16.002 -12.295 1.00 25.83 304 LEU B C 1
ATOM 3590 O O . LEU B 1 188 ? -33.969 16.154 -12.112 1.00 29.24 304 LEU B O 1
ATOM 3595 N N . HIS B 1 189 ? -32.283 15.156 -13.216 1.00 27.97 305 HIS B N 1
ATOM 3596 C CA . HIS B 1 189 ? -33.215 14.423 -14.071 1.00 27.84 305 HIS B CA 1
ATOM 3597 C C . HIS B 1 189 ? -34.081 13.459 -13.276 1.00 32.44 305 HIS B C 1
ATOM 3598 O O . HIS B 1 189 ? -35.196 13.136 -13.711 1.00 31.20 305 HIS B O 1
ATOM 3605 N N . VAL B 1 190 ? -33.601 13.019 -12.111 1.00 26.44 306 VAL B N 1
ATOM 3606 C CA . VAL B 1 190 ? -34.359 12.103 -11.265 1.00 27.61 306 VAL B CA 1
ATOM 3607 C C . VAL B 1 190 ? -35.690 12.709 -10.843 1.00 32.16 306 VAL B C 1
ATOM 3608 O O . VAL B 1 190 ? -36.680 11.987 -10.680 1.00 35.97 306 VAL B O 1
ATOM 3612 N N . VAL B 1 191 ? -35.753 14.027 -10.663 1.00 30.55 307 VAL B N 1
ATOM 3613 C CA . VAL B 1 191 ? -37.026 14.631 -10.279 1.00 36.10 307 VAL B CA 1
ATOM 3614 C C . VAL B 1 191 ? -37.658 15.382 -11.450 1.00 32.68 307 VAL B C 1
ATOM 3615 O O . VAL B 1 191 ? -38.888 15.452 -11.554 1.00 31.40 307 VAL B O 1
ATOM 3619 N N . ASP B 1 192 ? -36.834 15.935 -12.347 1.00 32.72 308 ASP B N 1
ATOM 3620 C CA . ASP B 1 192 ? -37.367 16.738 -13.447 1.00 31.19 308 ASP B CA 1
ATOM 3621 C C . ASP B 1 192 ? -38.244 15.905 -14.369 1.00 35.33 308 ASP B C 1
ATOM 3622 O O . ASP B 1 192 ? -39.334 16.333 -14.767 1.00 30.71 308 ASP B O 1
ATOM 3627 N N . PHE B 1 193 ? -37.771 14.726 -14.748 1.00 26.02 309 PHE B N 1
ATOM 3628 C CA . PHE B 1 193 ? -38.490 13.996 -15.782 1.00 31.53 309 PHE B CA 1
ATOM 3629 C C . PHE B 1 193 ? -39.797 13.385 -15.279 1.00 37.23 309 PHE B C 1
ATOM 3630 O O . PHE B 1 193 ? -40.786 13.401 -16.021 1.00 32.94 309 PHE B O 1
ATOM 3638 N N . PRO B 1 194 ? -39.875 12.855 -14.050 1.00 36.54 310 PRO B N 1
ATOM 3639 C CA . PRO B 1 194 ? -41.203 12.482 -13.532 1.00 34.46 310 PRO B CA 1
ATOM 3640 C C . PRO B 1 194 ? -42.148 13.665 -13.418 1.00 35.58 310 PRO B C 1
ATOM 3641 O O . PRO B 1 194 ? -43.368 13.494 -13.546 1.00 35.70 310 PRO B O 1
ATOM 3645 N N . MET B 1 195 ? -41.621 14.866 -13.181 1.00 33.19 311 MET B N 1
ATOM 3646 C CA . MET B 1 195 ? -42.471 16.034 -12.988 1.00 31.98 311 MET B CA 1
ATOM 3647 C C . MET B 1 195 ? -42.961 16.648 -14.296 1.00 33.61 311 MET B C 1
ATOM 3648 O O . MET B 1 195 ? -43.977 17.348 -14.284 1.00 33.21 311 MET B O 1
ATOM 3653 N N . ALA B 1 196 ? -42.275 16.403 -15.413 1.00 30.51 312 ALA B N 1
ATOM 3654 C CA . ALA B 1 196 ? -42.672 17.005 -16.680 1.00 28.05 312 ALA B CA 1
ATOM 3655 C C . ALA B 1 196 ? -44.066 16.549 -17.096 1.00 25.79 312 ALA B C 1
ATOM 3656 O O . ALA B 1 196 ? -44.444 15.395 -16.884 1.00 29.86 312 ALA B O 1
ATOM 3658 N N . ASP B 1 197 ? -44.828 17.453 -17.718 1.00 28.31 313 ASP B N 1
ATOM 3659 C CA . ASP B 1 197 ? -46.048 17.052 -18.420 1.00 28.79 313 ASP B CA 1
ATOM 3660 C C . ASP B 1 197 ? -45.933 17.238 -19.932 1.00 24.45 313 ASP B C 1
ATOM 3661 O O . ASP B 1 197 ? -46.911 17.022 -20.656 1.00 27.33 313 ASP B O 1
ATOM 3666 N N . LEU B 1 198 ? -44.743 17.586 -20.429 1.00 22.55 314 LEU B N 1
ATOM 3667 C CA . LEU B 1 198 ? -44.474 17.622 -21.862 1.00 22.06 314 LEU B CA 1
ATOM 3668 C C . LEU B 1 198 ? -42.968 17.502 -22.037 1.00 23.22 314 LEU B C 1
ATOM 3669 O O . LEU B 1 198 ? -42.214 18.155 -21.311 1.00 25.65 314 LEU B O 1
ATOM 3674 N N . LEU B 1 199 ? -42.537 16.660 -22.966 1.00 25.26 315 LEU B N 1
ATOM 3675 C CA . LEU B 1 199 ? -41.132 16.552 -23.329 1.00 24.47 315 LEU B CA 1
ATOM 3676 C C . LEU B 1 199 ? -40.945 17.052 -24.758 1.00 24.98 315 LEU B C 1
ATOM 3677 O O . LEU B 1 199 ? -41.653 16.617 -25.673 1.00 29.27 315 LEU B O 1
ATOM 3682 N N . LEU B 1 200 ? -40.005 17.975 -24.943 1.00 20.43 316 LEU B N 1
ATOM 3683 C CA . LEU B 1 200 ? -39.613 18.452 -26.263 1.00 20.41 316 LEU B CA 1
ATOM 3684 C C . LEU B 1 200 ? -38.195 17.972 -26.533 1.00 20.83 316 LEU B C 1
ATOM 3685 O O . LEU B 1 200 ? -37.327 18.095 -25.666 1.00 22.56 316 LEU B O 1
ATOM 3690 N N . ILE B 1 201 ? -37.960 17.443 -27.728 1.00 22.40 317 ILE B N 1
ATOM 3691 C CA . ILE B 1 201 ? -36.637 16.974 -28.135 1.00 19.52 317 ILE B CA 1
ATOM 3692 C C . ILE B 1 201 ? -36.304 17.649 -29.460 1.00 23.16 317 ILE B C 1
ATOM 3693 O O . ILE B 1 201 ? -37.019 17.460 -30.448 1.00 23.92 317 ILE B O 1
ATOM 3698 N N . LEU B 1 202 ? -35.231 18.445 -29.482 1.00 18.52 318 LEU B N 1
ATOM 3699 C CA . LEU B 1 202 ? -34.893 19.255 -30.651 1.00 23.05 318 LEU B CA 1
ATOM 3700 C C . LEU B 1 202 ? -33.472 18.978 -31.109 1.00 21.26 318 LEU B C 1
ATOM 3701 O O . LEU B 1 202 ? -32.531 19.088 -30.317 1.00 20.10 318 LEU B O 1
ATOM 3706 N N . GLY B 1 203 ? -33.313 18.668 -32.394 1.00 25.26 319 GLY B N 1
ATOM 3707 C CA . GLY B 1 203 ? -31.994 18.657 -33.009 1.00 21.59 319 GLY B CA 1
ATOM 3708 C C . GLY B 1 203 ? -30.939 17.789 -32.346 1.00 26.88 319 GLY B C 1
ATOM 3709 O O . GLY B 1 203 ? -29.833 18.255 -32.051 1.00 23.93 319 GLY B O 1
ATOM 3710 N N . THR B 1 204 ? -31.263 16.528 -32.091 1.00 27.06 320 THR B N 1
ATOM 3711 C CA . THR B 1 204 ? -30.276 15.585 -31.587 1.00 36.66 320 THR B CA 1
ATOM 3712 C C . THR B 1 204 ? -30.510 14.229 -32.236 1.00 29.41 320 THR B C 1
ATOM 3713 O O . THR B 1 204 ? -31.654 13.844 -32.485 1.00 32.37 320 THR B O 1
ATOM 3717 N N . SER B 1 205 ? -29.425 13.510 -32.508 1.00 28.93 321 SER B N 1
ATOM 3718 C CA . SER B 1 205 ? -29.557 12.149 -33.006 1.00 34.51 321 SER B CA 1
ATOM 3719 C C . SER B 1 205 ? -29.751 11.132 -31.889 1.00 31.74 321 SER B C 1
ATOM 3720 O O . SER B 1 205 ? -30.017 9.961 -32.183 1.00 31.36 321 SER B O 1
ATOM 3723 N N . LEU B 1 206 ? -29.649 11.553 -30.625 1.00 30.12 322 LEU B N 1
ATOM 3724 C CA . LEU B 1 206 ? -29.852 10.675 -29.472 1.00 32.45 322 LEU B CA 1
ATOM 3725 C C . LEU B 1 206 ? -28.977 9.427 -29.570 1.00 39.75 322 LEU B C 1
ATOM 3726 O O . LEU B 1 206 ? -29.441 8.298 -29.401 1.00 33.46 322 LEU B O 1
ATOM 3731 N N . GLU B 1 207 ? -27.692 9.637 -29.856 1.00 29.60 323 GLU B N 1
ATOM 3732 C CA . GLU B 1 207 ? -26.746 8.538 -29.992 1.00 34.37 323 GLU B CA 1
ATOM 3733 C C . GLU B 1 207 ? -25.759 8.431 -28.836 1.00 29.87 323 GLU B C 1
ATOM 3734 O O . GLU B 1 207 ? -24.885 7.556 -28.864 1.00 35.37 323 GLU B O 1
ATOM 3740 N N . VAL B 1 208 ? -25.879 9.269 -27.814 1.00 24.50 324 VAL B N 1
ATOM 3741 C CA . VAL B 1 208 ? -24.968 9.250 -26.675 1.00 24.78 324 VAL B CA 1
ATOM 3742 C C . VAL B 1 208 ? -25.774 9.048 -25.396 1.00 22.28 324 VAL B C 1
ATOM 3743 O O . VAL B 1 208 ? -26.768 9.747 -25.158 1.00 26.03 324 VAL B O 1
ATOM 3747 N N . GLU B 1 209 ? -25.335 8.097 -24.570 1.00 20.83 325 GLU B N 1
ATOM 3748 C CA . GLU B 1 209 ? -25.881 7.758 -23.270 1.00 26.77 325 GLU B CA 1
ATOM 3749 C C . GLU B 1 209 ? -25.031 8.378 -22.171 1.00 27.03 325 GLU B C 1
ATOM 3750 O O . GLU B 1 209 ? -23.836 8.610 -22.366 1.00 27.71 325 GLU B O 1
ATOM 3756 N N . PRO B 1 210 ? -25.601 8.642 -20.988 1.00 27.56 326 PRO B N 1
ATOM 3757 C CA . PRO B 1 210 ? -26.988 8.362 -20.604 1.00 26.93 326 PRO B CA 1
ATOM 3758 C C . PRO B 1 210 ? -27.995 9.428 -21.046 1.00 32.09 326 PRO B C 1
ATOM 3759 O O . PRO B 1 210 ? -29.177 9.353 -20.675 1.00 28.32 326 PRO B O 1
ATOM 3763 N N . PHE B 1 211 ? -27.542 10.417 -21.820 1.00 19.87 327 PHE B N 1
ATOM 3764 C CA . PHE B 1 211 ? -28.449 11.491 -22.227 1.00 22.81 327 PHE B CA 1
ATOM 3765 C C . PHE B 1 211 ? -29.630 10.953 -23.030 1.00 26.37 327 PHE B C 1
ATOM 3766 O O . PHE B 1 211 ? -30.780 11.355 -22.804 1.00 22.57 327 PHE B O 1
ATOM 3774 N N . ALA B 1 212 ? -29.377 10.018 -23.950 1.00 23.78 328 ALA B N 1
ATOM 3775 C CA . ALA B 1 212 ? -30.433 9.586 -24.865 1.00 29.99 328 ALA B CA 1
ATOM 3776 C C . ALA B 1 212 ? -31.571 8.889 -24.125 1.00 38.04 328 ALA B C 1
ATOM 3777 O O . ALA B 1 212 ? -32.748 9.079 -24.459 1.00 33.43 328 ALA B O 1
ATOM 3779 N N . SER B 1 213 ? -31.247 8.087 -23.111 1.00 31.13 329 SER B N 1
ATOM 3780 C CA . SER B 1 213 ? -32.283 7.350 -22.398 1.00 36.14 329 SER B CA 1
ATOM 3781 C C . SER B 1 213 ? -33.189 8.236 -21.549 1.00 28.89 329 SER B C 1
ATOM 3782 O O . SER B 1 213 ? -34.189 7.735 -21.036 1.00 29.41 329 SER B O 1
ATOM 3785 N N . LEU B 1 214 ? -32.880 9.529 -21.390 1.00 26.67 330 LEU B N 1
ATOM 3786 C CA . LEU B 1 214 ? -33.795 10.407 -20.665 1.00 24.53 330 LEU B CA 1
ATOM 3787 C C . LEU B 1 214 ? -35.169 10.467 -21.331 1.00 26.02 330 LEU B C 1
ATOM 3788 O O . LEU B 1 214 ? -36.172 10.729 -20.655 1.00 28.35 330 LEU B O 1
ATOM 3793 N N . THR B 1 215 ? -35.236 10.207 -22.645 1.00 30.66 331 THR B N 1
ATOM 3794 C CA . THR B 1 215 ? -36.517 10.214 -23.351 1.00 33.82 331 THR B CA 1
ATOM 3795 C C . THR B 1 215 ? -37.504 9.221 -22.749 1.00 33.19 331 THR B C 1
ATOM 3796 O O . THR B 1 215 ? -38.722 9.426 -22.841 1.00 35.82 331 THR B O 1
ATOM 3800 N N . GLU B 1 216 ? -37.008 8.148 -22.134 1.00 34.45 332 GLU B N 1
ATOM 3801 C CA . GLU B 1 216 ? -37.864 7.107 -21.578 1.00 34.74 332 GLU B CA 1
ATOM 3802 C C . GLU B 1 216 ? -38.317 7.397 -20.154 1.00 36.11 332 GLU B C 1
ATOM 3803 O O . GLU B 1 216 ? -39.149 6.654 -19.625 1.00 34.05 332 GLU B O 1
ATOM 3809 N N . ALA B 1 217 ? -37.810 8.458 -19.534 1.00 31.48 333 ALA B N 1
ATOM 3810 C CA . ALA B 1 217 ? -38.028 8.728 -18.119 1.00 31.83 333 ALA B CA 1
ATOM 3811 C C . ALA B 1 217 ? -39.268 9.568 -17.827 1.00 34.31 333 ALA B C 1
ATOM 3812 O O . ALA B 1 217 ? -39.606 9.744 -16.651 1.00 34.69 333 ALA B O 1
ATOM 3814 N N . VAL B 1 218 ? -39.949 10.109 -18.844 1.00 29.29 334 VAL B N 1
ATOM 3815 C CA . VAL B 1 218 ? -41.237 10.754 -18.591 1.00 34.17 334 VAL B CA 1
ATOM 3816 C C . VAL B 1 218 ? -42.331 9.694 -18.480 1.00 37.52 334 VAL B C 1
ATOM 3817 O O . VAL B 1 218 ? -42.198 8.562 -18.958 1.00 35.80 334 VAL B O 1
ATOM 3821 N N . ARG B 1 219 ? -43.434 10.081 -17.843 1.00 31.59 335 ARG B N 1
ATOM 3822 C CA . ARG B 1 219 ? -44.556 9.183 -17.615 1.00 36.95 335 ARG B CA 1
ATOM 3823 C C . ARG B 1 219 ? -45.234 8.811 -18.932 1.00 37.44 335 ARG B C 1
ATOM 3824 O O . ARG B 1 219 ? -45.115 9.501 -19.947 1.00 37.05 335 ARG B O 1
ATOM 3832 N N . SER B 1 220 ? -45.975 7.702 -18.895 1.00 38.64 336 SER B N 1
ATOM 3833 C CA . SER B 1 220 ? -46.574 7.155 -20.109 1.00 45.95 336 SER B CA 1
ATOM 3834 C C . SER B 1 220 ? -47.585 8.109 -20.733 1.00 45.11 336 SER B C 1
ATOM 3835 O O . SER B 1 220 ? -47.758 8.116 -21.956 1.00 46.46 336 SER B O 1
ATOM 3838 N N . SER B 1 221 ? -48.253 8.923 -19.921 1.00 41.89 337 SER B N 1
ATOM 3839 C CA . SER B 1 221 ? -49.251 9.855 -20.433 1.00 43.80 337 SER B CA 1
ATOM 3840 C C . SER B 1 221 ? -48.657 11.133 -21.022 1.00 43.48 337 SER B C 1
ATOM 3841 O O . SER B 1 221 ? -49.412 11.950 -21.561 1.00 38.40 337 SER B O 1
ATOM 3844 N N . VAL B 1 222 ? -47.344 11.331 -20.936 1.00 39.88 338 VAL B N 1
ATOM 3845 C CA . VAL B 1 222 ? -46.716 12.602 -21.286 1.00 35.77 338 VAL B CA 1
ATOM 3846 C C . VAL B 1 222 ? -46.365 12.576 -22.774 1.00 34.60 338 VAL B C 1
ATOM 3847 O O . VAL B 1 222 ? -45.613 11.685 -23.204 1.00 35.90 338 VAL B O 1
ATOM 3851 N N . PRO B 1 223 ? -46.869 13.513 -23.575 1.00 28.89 339 PRO B N 1
ATOM 3852 C CA . PRO B 1 223 ? -46.464 13.562 -24.986 1.00 27.65 339 PRO B CA 1
ATOM 3853 C C . PRO B 1 223 ? -44.984 13.882 -25.137 1.00 27.76 339 PRO B C 1
ATOM 3854 O O . PRO B 1 223 ? -44.412 14.655 -24.367 1.00 28.99 339 PRO B O 1
ATOM 3858 N N . ARG B 1 224 ? -44.367 13.266 -26.143 1.00 24.61 340 ARG B N 1
ATOM 3859 C CA . ARG B 1 224 ? -42.974 13.524 -26.500 1.00 26.15 340 ARG B CA 1
ATOM 3860 C C . ARG B 1 224 ? -42.973 14.067 -27.924 1.00 28.44 340 ARG B C 1
ATOM 3861 O O . ARG B 1 224 ? -43.339 13.358 -28.869 1.00 30.94 340 ARG B O 1
ATOM 3869 N N . LEU B 1 225 ? -42.605 15.330 -28.071 1.00 23.70 341 LEU B N 1
ATOM 3870 C CA . LEU B 1 225 ? -42.596 15.998 -29.364 1.00 24.79 341 LEU B CA 1
ATOM 3871 C C . LEU B 1 225 ? -41.158 16.106 -29.849 1.00 26.18 341 LEU B C 1
ATOM 3872 O O . LEU B 1 225 ? -40.327 16.758 -29.206 1.00 25.45 341 LEU B O 1
ATOM 3877 N N . LEU B 1 226 ? -40.874 15.485 -30.990 1.00 25.22 342 LEU B N 1
ATOM 3878 C CA . LEU B 1 226 ? -39.543 15.491 -31.580 1.00 25.25 342 LEU B CA 1
ATOM 3879 C C . LEU B 1 226 ? -39.537 16.421 -32.782 1.00 26.08 342 LEU B C 1
ATOM 3880 O O . LEU B 1 226 ? -40.357 16.271 -33.693 1.00 31.36 342 LEU B O 1
ATOM 3885 N N . ILE B 1 227 ? -38.622 17.379 -32.781 1.00 21.32 343 ILE B N 1
ATOM 3886 C CA . ILE B 1 227 ? -38.415 18.279 -33.910 1.00 23.14 343 ILE B CA 1
ATOM 3887 C C . ILE B 1 227 ? -36.988 18.036 -34.382 1.00 24.20 343 ILE B C 1
ATOM 3888 O O . ILE B 1 227 ? -36.025 18.440 -33.716 1.00 23.00 343 ILE B O 1
ATOM 3893 N N . ASN B 1 228 ? -36.849 17.364 -35.523 1.00 26.19 344 ASN B N 1
ATOM 3894 C CA . ASN B 1 228 ? -35.572 16.791 -35.917 1.00 27.21 344 ASN B CA 1
ATOM 3895 C C . ASN B 1 228 ? -35.670 16.349 -37.373 1.00 28.00 344 ASN B C 1
ATOM 3896 O O . ASN B 1 228 ? -36.766 16.151 -37.901 1.00 29.44 344 ASN B O 1
ATOM 3901 N N . ARG B 1 229 ? -34.511 16.182 -38.012 1.00 28.38 345 ARG B N 1
ATOM 3902 C CA . ARG B 1 229 ? -34.510 15.697 -39.395 1.00 38.59 345 ARG B CA 1
ATOM 3903 C C . ARG B 1 229 ? -35.148 14.314 -39.496 1.00 42.31 345 ARG B C 1
ATOM 3904 O O . ARG B 1 229 ? -36.014 14.080 -40.345 1.00 38.39 345 ARG B O 1
ATOM 3912 N N . ASP B 1 230 ? -34.748 13.385 -38.628 1.00 36.82 346 ASP B N 1
ATOM 3913 C CA . ASP B 1 230 ? -35.282 12.029 -38.686 1.00 42.96 346 ASP B CA 1
ATOM 3914 C C . ASP B 1 230 ? -35.685 11.552 -37.297 1.00 37.44 346 ASP B C 1
ATOM 3915 O O . ASP B 1 230 ? -35.350 12.159 -36.277 1.00 30.81 346 ASP B O 1
ATOM 3920 N N . LEU B 1 231 ? -36.424 10.443 -37.287 1.00 34.29 347 LEU B N 1
ATOM 3921 C CA . LEU B 1 231 ? -36.850 9.776 -36.064 1.00 42.99 347 LEU B CA 1
ATOM 3922 C C . LEU B 1 231 ? -35.677 8.972 -35.516 1.00 37.35 347 LEU B C 1
ATOM 3923 O O . LEU B 1 231 ? -35.116 8.129 -36.221 1.00 39.00 347 LEU B O 1
ATOM 3928 N N . VAL B 1 232 ? -35.292 9.236 -34.268 1.00 35.85 348 VAL B N 1
ATOM 3929 C CA . VAL B 1 232 ? -34.019 8.759 -33.741 1.00 38.86 348 VAL B CA 1
ATOM 3930 C C . VAL B 1 232 ? -34.186 8.227 -32.324 1.00 44.48 348 VAL B C 1
ATOM 3931 O O . VAL B 1 232 ? -35.125 8.579 -31.602 1.00 42.40 348 VAL B O 1
ATOM 3935 N N . GLY B 1 233 ? -33.242 7.365 -31.938 1.00 45.41 349 GLY B N 1
ATOM 3936 C CA . GLY B 1 233 ? -33.105 6.900 -30.577 1.00 39.58 349 GLY B CA 1
ATOM 3937 C C . GLY B 1 233 ? -34.273 6.069 -30.084 1.00 38.69 349 GLY B C 1
ATOM 3938 O O . GLY B 1 233 ? -34.933 5.352 -30.846 1.00 38.05 349 GLY B O 1
ATOM 3939 N N . PRO B 1 234 ? -34.535 6.142 -28.777 1.00 45.81 350 PRO B N 1
ATOM 3940 C CA . PRO B 1 234 ? -35.675 5.404 -28.215 1.00 45.91 350 PRO B CA 1
ATOM 3941 C C . PRO B 1 234 ? -37.004 5.823 -28.802 1.00 45.31 350 PRO B C 1
ATOM 3942 O O . PRO B 1 234 ? -37.976 5.066 -28.702 1.00 45.64 350 PRO B O 1
ATOM 3946 N N . LEU B 1 235 ? -37.082 7.009 -29.408 1.00 44.95 351 LEU B N 1
ATOM 3947 C CA . LEU B 1 235 ? -38.312 7.413 -30.074 1.00 49.26 351 LEU B CA 1
ATOM 3948 C C . LEU B 1 235 ? -38.576 6.560 -31.309 1.00 55.84 351 LEU B C 1
ATOM 3949 O O . LEU B 1 235 ? -39.736 6.375 -31.700 1.00 52.61 351 LEU B O 1
ATOM 3954 N N . ALA B 1 236 ? -37.522 6.022 -31.924 1.00 47.19 352 ALA B N 1
ATOM 3955 C CA . ALA B 1 236 ? -37.676 5.106 -33.047 1.00 48.51 352 ALA B CA 1
ATOM 3956 C C . ALA B 1 236 ? -37.890 3.660 -32.602 1.00 50.82 352 ALA B C 1
ATOM 3957 O O . ALA B 1 236 ? -38.720 2.953 -33.181 1.00 51.30 352 ALA B O 1
ATOM 3959 N N . TRP B 1 237 ? -37.166 3.205 -31.577 1.00 63.08 353 TRP B N 1
ATOM 3960 C CA . TRP B 1 237 ? -37.196 1.803 -31.173 1.00 64.78 353 TRP B CA 1
ATOM 3961 C C . TRP B 1 237 ? -38.312 1.478 -30.193 1.00 62.94 353 TRP B C 1
ATOM 3962 O O . TRP B 1 237 ? -38.783 0.336 -30.164 1.00 60.26 353 TRP B O 1
ATOM 3973 N N . HIS B 1 238 ? -38.728 2.438 -29.370 1.00 59.69 354 HIS B N 1
ATOM 3974 C CA . HIS B 1 238 ? -39.766 2.224 -28.361 1.00 62.07 354 HIS B CA 1
ATOM 3975 C C . HIS B 1 238 ? -40.775 3.361 -28.433 1.00 57.34 354 HIS B C 1
ATOM 3976 O O . HIS B 1 238 ? -40.870 4.184 -27.514 1.00 53.21 354 HIS B O 1
ATOM 3983 N N . PRO B 1 239 ? -41.554 3.431 -29.512 1.00 57.57 355 PRO B N 1
ATOM 3984 C CA . PRO B 1 239 ? -42.512 4.532 -29.655 1.00 50.96 355 PRO B CA 1
ATOM 3985 C C . PRO B 1 239 ? -43.674 4.389 -28.689 1.00 52.84 355 PRO B C 1
ATOM 3986 O O . PRO B 1 239 ? -44.077 3.282 -28.326 1.00 50.85 355 PRO B O 1
ATOM 3990 N N . ARG B 1 240 ? -44.212 5.535 -28.272 1.00 44.43 356 ARG B N 1
ATOM 3991 C CA . ARG B 1 240 ? -45.358 5.595 -27.376 1.00 41.26 356 ARG B CA 1
ATOM 3992 C C . ARG B 1 240 ? -46.533 6.257 -28.084 1.00 40.14 356 ARG B C 1
ATOM 3993 O O . ARG B 1 240 ? -46.372 6.925 -29.110 1.00 36.63 356 ARG B O 1
ATOM 4001 N N . SER B 1 241 ? -47.732 6.059 -27.526 1.00 40.49 357 SER B N 1
ATOM 4002 C CA . SER B 1 241 ? -48.946 6.435 -28.246 1.00 47.21 357 SER B CA 1
ATOM 4003 C C . SER B 1 241 ? -49.078 7.946 -28.411 1.00 50.09 357 SER B C 1
ATOM 4004 O O . SER B 1 241 ? -49.683 8.407 -29.386 1.00 45.85 357 SER B O 1
ATOM 4007 N N . ARG B 1 242 ? -48.514 8.732 -27.491 1.00 50.45 358 ARG B N 1
ATOM 4008 C CA . ARG B 1 242 ? -48.623 10.185 -27.549 1.00 45.72 358 ARG B CA 1
ATOM 4009 C C . ARG B 1 242 ? -47.361 10.847 -28.100 1.00 39.71 358 ARG B C 1
ATOM 4010 O O . ARG B 1 242 ? -47.118 12.033 -27.842 1.00 34.12 358 ARG B O 1
ATOM 4018 N N . ASP B 1 243 ? -46.570 10.110 -28.874 1.00 32.97 359 ASP B N 1
ATOM 4019 C CA . ASP B 1 243 ? -45.394 10.669 -29.522 1.00 34.64 359 ASP B CA 1
ATOM 4020 C C . ASP B 1 243 ? -45.801 11.470 -30.750 1.00 37.66 359 ASP B C 1
ATOM 4021 O O . ASP B 1 243 ? -46.690 11.068 -31.504 1.00 37.15 359 ASP B O 1
ATOM 4026 N N . VAL B 1 244 ? -45.152 12.612 -30.945 1.00 32.87 360 VAL B N 1
ATOM 4027 C CA . VAL B 1 244 ? -45.371 13.446 -32.120 1.00 35.50 360 VAL B CA 1
ATOM 4028 C C . VAL B 1 244 ? -44.018 13.707 -32.764 1.00 36.26 360 VAL B C 1
ATOM 4029 O O . VAL B 1 244 ? -43.090 14.181 -32.099 1.00 31.80 360 VAL B O 1
ATOM 4033 N N . ALA B 1 245 ? -43.898 13.386 -34.047 1.00 32.91 361 ALA B N 1
ATOM 4034 C CA . ALA B 1 245 ? -42.672 13.614 -34.797 1.00 31.49 361 ALA B CA 1
ATOM 4035 C C . ALA B 1 245 ? -42.924 14.724 -35.805 1.00 35.57 361 ALA B C 1
ATOM 4036 O O . ALA B 1 245 ? -43.801 14.598 -36.664 1.00 40.41 361 ALA B O 1
ATOM 4038 N N . GLN B 1 246 ? -42.167 15.807 -35.695 1.00 29.87 362 GLN B N 1
ATOM 4039 C CA . GLN B 1 246 ? -42.216 16.898 -36.660 1.00 34.69 362 GLN B CA 1
ATOM 4040 C C . GLN B 1 246 ? -40.890 16.843 -37.416 1.00 34.35 362 GLN B C 1
ATOM 4041 O O . GLN B 1 246 ? -39.917 17.508 -37.052 1.00 30.72 362 GLN B O 1
ATOM 4047 N N . LEU B 1 247 ? -40.847 16.019 -38.463 1.00 34.51 363 LEU B N 1
ATOM 4048 C CA . LEU B 1 247 ? -39.593 15.709 -39.134 1.00 34.39 363 LEU B CA 1
ATOM 4049 C C . LEU B 1 247 ? -39.307 16.729 -40.227 1.00 36.26 363 LEU B C 1
ATOM 4050 O O . LEU B 1 247 ? -40.173 17.041 -41.051 1.00 32.38 363 LEU B O 1
ATOM 4055 N N . GLY B 1 248 ? -38.096 17.241 -40.226 1.00 33.63 364 GLY B N 1
ATOM 4056 C CA . GLY B 1 248 ? -37.683 18.231 -41.191 1.00 35.70 364 GLY B CA 1
ATOM 4057 C C . GLY B 1 248 ? -36.646 19.133 -40.565 1.00 34.66 364 GLY B C 1
ATOM 4058 O O . GLY B 1 248 ? -36.072 18.820 -39.527 1.00 38.32 364 GLY B O 1
ATOM 4059 N N . ASP B 1 249 ? -36.420 20.261 -41.226 1.00 26.72 365 ASP B N 1
ATOM 4060 C CA . ASP B 1 249 ? -35.526 21.274 -40.691 1.00 26.02 365 ASP B CA 1
ATOM 4061 C C . ASP B 1 249 ? -35.981 21.708 -39.296 1.00 23.68 365 ASP B C 1
ATOM 4062 O O . ASP B 1 249 ? -37.162 21.982 -39.074 1.00 25.14 365 ASP B O 1
ATOM 4067 N N . VAL B 1 250 ? -35.037 21.746 -38.348 1.00 20.97 366 VAL B N 1
ATOM 4068 C CA . VAL B 1 250 ? -35.369 22.059 -36.959 1.00 21.20 366 VAL B CA 1
ATOM 4069 C C . VAL B 1 250 ? -35.974 23.454 -36.845 1.00 23.12 366 VAL B C 1
ATOM 4070 O O . VAL B 1 250 ? -36.982 23.655 -36.155 1.00 21.23 366 VAL B O 1
ATOM 4074 N N . VAL B 1 251 ? -35.356 24.448 -37.490 1.00 18.35 367 VAL B N 1
ATOM 4075 C CA . VAL B 1 251 ? -35.874 25.813 -37.339 1.00 21.57 367 VAL B CA 1
ATOM 4076 C C . VAL B 1 251 ? -37.267 25.934 -37.956 1.00 24.35 367 VAL B C 1
ATOM 4077 O O . VAL B 1 251 ? -38.121 26.668 -37.443 1.00 21.97 367 VAL B O 1
ATOM 4081 N N A HIS B 1 252 ? -37.543 25.198 -39.032 0.58 23.05 368 HIS B N 1
ATOM 4082 N N B HIS B 1 252 ? -37.517 25.219 -39.058 0.42 22.75 368 HIS B N 1
ATOM 4083 C CA A HIS B 1 252 ? -38.877 25.282 -39.621 0.58 23.52 368 HIS B CA 1
ATOM 4084 C CA B HIS B 1 252 ? -38.853 25.213 -39.652 0.42 24.02 368 HIS B CA 1
ATOM 4085 C C A HIS B 1 252 ? -39.931 24.608 -38.743 0.58 27.42 368 HIS B C 1
ATOM 4086 C C B HIS B 1 252 ? -39.884 24.662 -38.675 0.42 26.21 368 HIS B C 1
ATOM 4087 O O A HIS B 1 252 ? -41.072 25.086 -38.669 0.58 22.46 368 HIS B O 1
ATOM 4088 O O B HIS B 1 252 ? -40.958 25.250 -38.482 0.42 22.24 368 HIS B O 1
ATOM 4101 N N . GLY B 1 253 ? -39.573 23.523 -38.052 1.00 22.28 369 GLY B N 1
ATOM 4102 C CA . GLY B 1 253 ? -40.494 22.944 -37.092 1.00 21.28 369 GLY B CA 1
ATOM 4103 C C . GLY B 1 253 ? -40.756 23.867 -35.917 1.00 22.53 369 GLY B C 1
ATOM 4104 O O . GLY B 1 253 ? -41.889 23.979 -35.447 1.00 20.61 369 GLY B O 1
ATOM 4105 N N . VAL B 1 254 ? -39.717 24.558 -35.442 1.00 20.33 370 VAL B N 1
ATOM 4106 C CA . VAL B 1 254 ? -39.890 25.525 -34.360 1.00 18.47 370 VAL B CA 1
ATOM 4107 C C . VAL B 1 254 ? -40.760 26.692 -34.812 1.00 17.82 370 VAL B C 1
ATOM 4108 O O . VAL B 1 254 ? -41.654 27.139 -34.077 1.00 17.87 370 VAL B O 1
ATOM 4112 N N . GLU B 1 255 ? -40.512 27.215 -36.018 1.00 16.81 371 GLU B N 1
ATOM 4113 C CA . GLU B 1 255 ? -41.347 28.304 -36.540 1.00 19.42 371 GLU B CA 1
ATOM 4114 C C . GLU B 1 255 ? -42.814 27.883 -36.636 1.00 22.65 371 GLU B C 1
ATOM 4115 O O . GLU B 1 255 ? -43.723 28.673 -36.333 1.00 22.22 371 GLU B O 1
ATOM 4121 N N . SER B 1 256 ? -43.065 26.647 -37.070 1.00 18.59 372 SER B N 1
ATOM 4122 C CA . SER B 1 256 ? -44.440 26.166 -37.175 1.00 21.56 372 SER B CA 1
ATOM 4123 C C . SER B 1 256 ? -45.104 26.096 -35.805 1.00 21.59 372 SER B C 1
ATOM 4124 O O . SER B 1 256 ? -46.258 26.510 -35.646 1.00 20.14 372 SER B O 1
ATOM 4127 N N . LEU B 1 257 ? -44.389 25.573 -34.807 1.00 21.02 373 LEU B N 1
ATOM 4128 C CA . LEU B 1 257 ? -44.948 25.467 -33.461 1.00 21.96 373 LEU B CA 1
ATOM 4129 C C . LEU B 1 257 ? -45.183 26.845 -32.847 1.00 21.77 373 LEU B C 1
ATOM 4130 O O . LEU B 1 257 ? -46.231 27.094 -32.238 1.00 22.50 373 LEU B O 1
ATOM 4135 N N . VAL B 1 258 ? -44.214 27.750 -33.009 1.00 18.47 374 VAL B N 1
ATOM 4136 C CA . VAL B 1 258 ? -44.333 29.115 -32.508 1.00 18.73 374 VAL B CA 1
ATOM 4137 C C . VAL B 1 258 ? -45.584 29.788 -33.070 1.00 22.23 374 VAL B C 1
ATOM 4138 O O . VAL B 1 258 ? -46.307 30.488 -32.349 1.00 20.11 374 VAL B O 1
ATOM 4142 N N . GLU B 1 259 ? -45.859 29.594 -34.364 1.00 21.70 375 GLU B N 1
ATOM 4143 C CA . GLU B 1 259 ? -47.058 30.197 -34.948 1.00 24.57 375 GLU B CA 1
ATOM 4144 C C . GLU B 1 259 ? -48.332 29.563 -34.385 1.00 24.02 375 GLU B C 1
ATOM 4145 O O . GLU B 1 259 ? -49.299 30.274 -34.078 1.00 24.83 375 GLU B O 1
ATOM 4151 N N . LEU B 1 260 ? -48.344 28.237 -34.214 1.00 24.00 376 LEU B N 1
ATOM 4152 C CA . LEU B 1 260 ? -49.517 27.586 -33.628 1.00 32.11 376 LEU B CA 1
ATOM 4153 C C . LEU B 1 260 ? -49.748 28.029 -32.188 1.00 30.97 376 LEU B C 1
ATOM 4154 O O . LEU B 1 260 ? -50.898 28.118 -31.744 1.00 28.01 376 LEU B O 1
ATOM 4159 N N . LEU B 1 261 ? -48.677 28.321 -31.448 1.00 25.19 377 LEU B N 1
ATOM 4160 C CA . LEU B 1 261 ? -48.825 28.790 -30.076 1.00 23.19 377 LEU B CA 1
ATOM 4161 C C . LEU B 1 261 ? -49.279 30.240 -30.002 1.00 23.25 377 LEU B C 1
ATOM 4162 O O . LEU B 1 261 ? -49.718 30.680 -28.936 1.00 26.71 377 LEU B O 1
ATOM 4167 N N . GLY B 1 262 ? -49.180 30.989 -31.097 1.00 25.46 378 GLY B N 1
ATOM 4168 C CA . GLY B 1 262 ? -49.512 32.402 -31.094 1.00 24.70 378 GLY B CA 1
ATOM 4169 C C . GLY B 1 262 ? -48.374 33.325 -30.715 1.00 25.97 378 GLY B C 1
ATOM 4170 O O . GLY B 1 262 ? -48.630 34.473 -30.332 1.00 24.95 378 GLY B O 1
ATOM 4171 N N . TRP B 1 263 ? -47.128 32.865 -30.814 1.00 19.51 379 TRP B N 1
ATOM 4172 C CA . TRP B 1 263 ? -45.965 33.577 -30.298 1.00 17.00 379 TRP B CA 1
ATOM 4173 C C . TRP B 1 263 ? -45.119 34.275 -31.364 1.00 19.15 379 TRP B C 1
ATOM 4174 O O . TRP B 1 263 ? -44.037 34.772 -31.027 1.00 23.61 379 TRP B O 1
ATOM 4185 N N . THR B 1 264 ? -45.532 34.289 -32.635 1.00 21.41 380 THR B N 1
ATOM 4186 C CA . THR B 1 264 ? -44.589 34.666 -33.696 1.00 22.34 380 THR B CA 1
ATOM 4187 C C . THR B 1 264 ? -44.087 36.103 -33.544 1.00 22.45 380 THR B C 1
ATOM 4188 O O . THR B 1 264 ? -42.874 36.348 -33.547 1.00 17.44 380 THR B O 1
ATOM 4192 N N . GLU B 1 265 ? -44.998 37.073 -33.392 1.00 23.06 381 GLU B N 1
ATOM 4193 C CA . GLU B 1 265 ? -44.545 38.463 -33.300 1.00 30.21 381 GLU B CA 1
ATOM 4194 C C . GLU B 1 265 ? -43.698 38.692 -32.052 1.00 22.32 381 GLU B C 1
ATOM 4195 O O . GLU B 1 265 ? -42.689 39.405 -32.096 1.00 22.83 381 GLU B O 1
ATOM 4201 N N . GLU B 1 266 ? -44.090 38.091 -30.932 1.00 21.81 382 GLU B N 1
ATOM 4202 C CA . GLU B 1 266 ? -43.301 38.221 -29.715 1.00 17.71 382 GLU B CA 1
ATOM 4203 C C . GLU B 1 266 ? -41.908 37.616 -29.884 1.00 21.00 382 GLU B C 1
ATOM 4204 O O . GLU B 1 266 ? -40.906 38.180 -29.425 1.00 18.88 382 GLU B O 1
ATOM 4210 N N . MET B 1 267 ? -41.828 36.453 -30.518 1.00 20.37 383 MET B N 1
ATOM 4211 C CA . MET B 1 267 ? -40.523 35.837 -30.725 1.00 22.48 383 MET B CA 1
ATOM 4212 C C . MET B 1 267 ? -39.633 36.704 -31.616 1.00 20.76 383 MET B C 1
ATOM 4213 O O . MET B 1 267 ? -38.439 36.862 -31.344 1.00 20.83 383 MET B O 1
ATOM 4218 N N . ARG B 1 268 ? -40.188 37.287 -32.681 1.00 18.06 384 ARG B N 1
ATOM 4219 C CA . ARG B 1 268 ? -39.345 38.120 -33.544 1.00 17.87 384 ARG B CA 1
ATOM 4220 C C . ARG B 1 268 ? -38.860 39.377 -32.817 1.00 22.55 384 ARG B C 1
ATOM 4221 O O . ARG B 1 268 ? -37.693 39.770 -32.960 1.00 21.21 384 ARG B O 1
ATOM 4229 N N . ASP B 1 269 ? -39.723 40.006 -32.014 1.00 21.55 385 ASP B N 1
ATOM 4230 C CA . ASP B 1 269 ? -39.277 41.159 -31.230 1.00 23.96 385 ASP B CA 1
ATOM 4231 C C . ASP B 1 269 ? -38.137 40.777 -30.301 1.00 24.17 385 ASP B C 1
ATOM 4232 O O . ASP B 1 269 ? -37.154 41.516 -30.173 1.00 24.42 385 ASP B O 1
ATOM 4237 N N . LEU B 1 270 ? -38.261 39.624 -29.646 1.00 22.32 386 LEU B N 1
ATOM 4238 C CA . LEU B 1 270 ? -37.225 39.147 -28.735 1.00 20.48 386 LEU B CA 1
ATOM 4239 C C . LEU B 1 270 ? -35.914 38.917 -29.468 1.00 23.89 386 LEU B C 1
ATOM 4240 O O . LEU B 1 270 ? -34.847 39.354 -29.013 1.00 21.85 386 LEU B O 1
ATOM 4245 N N . VAL B 1 271 ? -35.969 38.210 -30.602 1.00 19.90 387 VAL B N 1
ATOM 4246 C CA . VAL B 1 271 ? -34.746 37.955 -31.364 1.00 20.93 387 VAL B CA 1
ATOM 4247 C C . VAL B 1 271 ? -34.101 39.263 -31.795 1.00 27.10 387 VAL B C 1
ATOM 4248 O O . VAL B 1 271 ? -32.879 39.435 -31.684 1.00 24.44 387 VAL B O 1
ATOM 4252 N N . GLN B 1 272 ? -34.906 40.209 -32.289 1.00 23.53 388 GLN B N 1
ATOM 4253 C CA . GLN B 1 272 ? -34.359 41.495 -32.711 1.00 25.15 388 GLN B CA 1
ATOM 4254 C C . GLN B 1 272 ? -33.600 42.173 -31.577 1.00 32.44 388 GLN B C 1
ATOM 4255 O O . GLN B 1 272 ? -32.462 42.625 -31.755 1.00 31.66 388 GLN B O 1
ATOM 4261 N N . ARG B 1 273 ? -34.221 42.272 -30.403 1.00 25.77 389 ARG B N 1
ATOM 4262 C CA . ARG B 1 273 ? -33.576 43.001 -29.319 1.00 34.23 389 ARG B CA 1
ATOM 4263 C C . ARG B 1 273 ? -32.356 42.251 -28.794 1.00 34.85 389 ARG B C 1
ATOM 4264 O O . ARG B 1 273 ? -31.308 42.861 -28.545 1.00 35.58 389 ARG B O 1
ATOM 4272 N N . GLU B 1 274 ? -32.460 40.929 -28.642 1.00 28.24 390 GLU B N 1
ATOM 4273 C CA . GLU B 1 274 ? -31.340 40.167 -28.096 1.00 31.21 390 GLU B CA 1
ATOM 4274 C C . GLU B 1 274 ? -30.162 40.150 -29.063 1.00 37.07 390 GLU B C 1
ATOM 4275 O O . GLU B 1 274 ? -29.018 40.432 -28.678 1.00 31.88 390 GLU B O 1
ATOM 4281 N N . THR B 1 275 ? -30.429 39.823 -30.329 1.00 37.50 391 THR B N 1
ATOM 4282 C CA . THR B 1 275 ? -29.371 39.751 -31.328 1.00 46.07 391 THR B CA 1
ATOM 4283 C C . THR B 1 275 ? -28.636 41.084 -31.455 1.00 52.34 391 THR B C 1
ATOM 4284 O O . THR B 1 275 ? -27.435 41.108 -31.750 1.00 44.87 391 THR B O 1
ATOM 4288 N N . GLY B 1 276 ? -29.324 42.199 -31.189 1.00 45.76 392 GLY B N 1
ATOM 4289 C CA . GLY B 1 276 ? -28.675 43.494 -31.235 1.00 47.49 392 GLY B CA 1
ATOM 4290 C C . GLY B 1 276 ? -27.853 43.805 -30.004 1.00 51.16 392 GLY B C 1
ATOM 4291 O O . GLY B 1 276 ? -26.868 44.543 -30.087 1.00 59.70 392 GLY B O 1
ATOM 4292 N N . LYS B 1 277 ? -28.240 43.264 -28.848 1.00 52.45 393 LYS B N 1
ATOM 4293 C CA . LYS B 1 277 ? -27.430 43.445 -27.651 1.00 59.22 393 LYS B CA 1
ATOM 4294 C C . LYS B 1 277 ? -26.102 42.702 -27.736 1.00 67.43 393 LYS B C 1
ATOM 4295 O O . LYS B 1 277 ? -25.171 43.036 -26.995 1.00 67.73 393 LYS B O 1
ATOM 4301 N N . LEU B 1 278 ? -25.994 41.711 -28.616 1.00 71.58 394 LEU B N 1
ATOM 4302 C CA . LEU B 1 278 ? -24.758 40.955 -28.779 1.00 69.41 394 LEU B CA 1
ATOM 4303 C C . LEU B 1 278 ? -23.904 41.569 -29.883 1.00 74.72 394 LEU B C 1
ATOM 4304 O O . LEU B 1 278 ? -22.684 41.652 -29.758 1.00 75.13 394 LEU B O 1
ATOM 4309 N N . ALA C 2 1 ? -15.742 16.649 -2.411 1.00 64.59 1 ALA C N 1
ATOM 4310 C CA . ALA C 2 1 ? -15.289 16.219 -3.730 1.00 66.46 1 ALA C CA 1
ATOM 4311 C C . ALA C 2 1 ? -16.236 15.182 -4.327 1.00 57.84 1 ALA C C 1
ATOM 4312 O O . ALA C 2 1 ? -16.792 14.356 -3.605 1.00 59.74 1 ALA C O 1
ATOM 4314 N N . ARG C 2 2 ? -16.429 15.228 -5.645 1.00 40.17 2 ARG C N 1
ATOM 4315 C CA . ARG C 2 2 ? -17.175 14.185 -6.336 1.00 44.64 2 ARG C CA 1
ATOM 4316 C C . ARG C 2 2 ? -16.267 13.241 -7.113 1.00 43.62 2 ARG C C 1
ATOM 4317 O O . ARG C 2 2 ? -16.739 12.204 -7.590 1.00 43.87 2 ARG C O 1
ATOM 4325 N N . THR C 2 3 ? -14.991 13.582 -7.259 1.00 31.82 3 THR C N 1
ATOM 4326 C CA . THR C 2 3 ? -13.997 12.674 -7.818 1.00 26.07 3 THR C CA 1
ATOM 4327 C C . THR C 2 3 ? -12.897 12.456 -6.787 1.00 25.67 3 THR C C 1
ATOM 4328 O O . THR C 2 3 ? -12.742 13.242 -5.855 1.00 30.51 3 THR C O 1
ATOM 4347 N N . GLN C 2 5 ? -9.741 12.766 -4.930 1.00 25.10 5 GLN C N 1
ATOM 4348 C CA . GLN C 2 5 ? -8.825 13.899 -4.830 1.00 29.47 5 GLN C CA 1
ATOM 4349 C C . GLN C 2 5 ? -8.070 13.871 -3.514 1.00 32.31 5 GLN C C 1
ATOM 4350 O O . GLN C 2 5 ? -8.615 13.464 -2.485 1.00 28.45 5 GLN C O 1
ATOM 4356 N N . THR C 2 6 ? -6.830 14.347 -3.540 1.00 32.89 6 THR C N 1
ATOM 4357 C CA . THR C 2 6 ? -6.086 14.538 -2.303 1.00 35.65 6 THR C CA 1
ATOM 4358 C C . THR C 2 6 ? -6.782 15.584 -1.441 1.00 41.04 6 THR C C 1
ATOM 4359 O O . THR C 2 6 ? -7.217 16.630 -1.932 1.00 40.81 6 THR C O 1
ATOM 4363 N N . ALA C 2 7 ? -6.911 15.284 -0.151 1.00 46.65 7 ALA C N 1
ATOM 4364 C CA . ALA C 2 7 ? -7.599 16.179 0.772 1.00 44.63 7 ALA C CA 1
ATOM 4365 C C . ALA C 2 7 ? -6.741 17.405 1.073 1.00 55.15 7 ALA C C 1
ATOM 4366 O O . ALA C 2 7 ? -5.511 17.341 1.015 1.00 63.25 7 ALA C O 1
ATOM 4368 N N . ALA D 2 1 ? -25.941 3.496 -18.719 1.00 67.56 1 ALA D N 1
ATOM 4369 C CA . ALA D 2 1 ? -24.569 3.969 -18.559 1.00 70.12 1 ALA D CA 1
ATOM 4370 C C . ALA D 2 1 ? -24.477 5.066 -17.498 1.00 62.78 1 ALA D C 1
ATOM 4371 O O . ALA D 2 1 ? -25.378 5.895 -17.376 1.00 63.54 1 ALA D O 1
ATOM 4373 N N . ARG D 2 2 ? -23.390 5.065 -16.723 1.00 46.73 2 ARG D N 1
ATOM 4374 C CA . ARG D 2 2 ? -23.132 6.142 -15.778 1.00 47.17 2 ARG D CA 1
ATOM 4375 C C . ARG D 2 2 ? -22.010 7.064 -16.231 1.00 38.59 2 ARG D C 1
ATOM 4376 O O . ARG D 2 2 ? -21.776 8.091 -15.585 1.00 41.50 2 ARG D O 1
ATOM 4384 N N . THR D 2 3 ? -21.313 6.721 -17.311 1.00 31.24 3 THR D N 1
ATOM 4385 C CA . THR D 2 3 ? -20.369 7.626 -17.957 1.00 26.33 3 THR D CA 1
ATOM 4386 C C . THR D 2 3 ? -20.809 7.851 -19.395 1.00 24.72 3 THR D C 1
ATOM 4387 O O . THR D 2 3 ? -21.572 7.061 -19.946 1.00 29.24 3 THR D O 1
ATOM 4406 N N . GLN D 2 5 ? -21.112 7.576 -23.038 1.00 23.62 5 GLN D N 1
ATOM 4407 C CA . GLN D 2 5 ? -20.818 6.439 -23.914 1.00 26.65 5 GLN D CA 1
ATOM 4408 C C . GLN D 2 5 ? -21.681 6.460 -25.165 1.00 31.68 5 GLN D C 1
ATOM 4409 O O . GLN D 2 5 ? -22.836 6.891 -25.129 1.00 28.11 5 GLN D O 1
ATOM 4415 N N . THR D 2 6 ? -21.128 5.956 -26.264 1.00 30.07 6 THR D N 1
ATOM 4416 C CA . THR D 2 6 ? -21.918 5.765 -27.471 1.00 35.98 6 THR D CA 1
ATOM 4417 C C . THR D 2 6 ? -23.013 4.742 -27.210 1.00 41.13 6 THR D C 1
ATOM 4418 O O . THR D 2 6 ? -22.780 3.705 -26.582 1.00 39.28 6 THR D O 1
ATOM 4422 N N . ALA D 2 7 ? -24.221 5.051 -27.674 1.00 43.71 7 ALA D N 1
ATOM 4423 C CA . ALA D 2 7 ? -25.370 4.176 -27.470 1.00 43.71 7 ALA D CA 1
ATOM 4424 C C . ALA D 2 7 ? -25.287 2.953 -28.380 1.00 50.49 7 ALA D C 1
ATOM 4425 O O . ALA D 2 7 ? -25.047 1.837 -27.917 1.00 63.87 7 ALA D O 1
#

Foldseek 3Di:
DDELLNVLVCVLVVVFAEEEEEEEPQQCVVQVPPPQQDCPDPLVVVLVVDDDPGVLLLQAVVSCVVPVLNVLSSVLCLPPPNTEGDLVLLLVVVCVVVNRQQAYEYCDASCRNVLLPDDPVRYFNFQAYLQKKAFPPPGDIDGSVVCNVCSNVSHQDADPPPRGGIGHGGHGPPGHTDPVVVCLLPSQQPGQEYEYFYDQLPDPPSSVSQVSHDLNHEYEYQEQDQHGCCVVPNGPRYYYNHDRRVVSSCVSCVSNVNNVVSVVSCVVSVVVD/DDELLNVLVCVLVVVFAEEEEEEEPQQCVVQVLDPCQDCDDPLVVVLVVDPDPGVLLLQAVVSCVVPVLNVLSSVLCLPPPNTEGDLVLLLVVVCVVVNRYQAYEYCDASCRNVLLPDDPVRYFNFQAYLQKKAFPPPGDIDGSVVCNVCSNVSHQDADPPPRGGIGHGGHGPPGHTDPCVVCLVPSQQPGQEYEYFHDQLPDPPSSVSQVSHDLNREYEYQEQDQHGCCVVPNGPRYYYPHDRRVVSSCVSCVSNVNNVVSVVSCVVSVVVD/DVPDDD/DVPDDD

Sequence (558 aa):
KLSLQDVAELIRARACQRVVVMVGAGISTPSGIPDFRSPGSGLYSNLQQYDLPYPEAIFELPFFFHNPKPFFTLAKELYPGNYKPNVTHYFLRLLHDKGLLLRLYTQNIDGLERVSGIPASKLVEAHGTFASATCTVCQRPFPGEDIRADVMADRVPRCPVCTGVVKPDIVFFGEPLPQRFLLHVVDFPMADLLLILGTSLEVEPFASLTEAVRSSVPRLLINRDLVGPLAWHPRSRDVAQLGDVVHHGVESLVELLGWTEEMRDLVQRETGKLKLSLQDVAELIRARACQRVVVMVGAGISTPSGIPDFRSPGSGLYSNLQQYDLPYPEAIFELPFFFHNPKPFFTLAKELYPGNYKPNVTHYFLRLLHDKGLLLRLYTQNIDGLERVSGIPASKLVEAHGTFASATCTVCQRPFPGEDIRADVMADRVPRCPVCTGVVKPDIVFFGEPLPQRFLLHVVDFPMADLLLILGTSLEVEPFASLTEAVRSSVPRLLINRDLVGPLAWHPRSRDVAQLGDVVHHGVESLVELLGWTEEMRDLVQRETGKLARTQTAARTQTA

Nearest PDB structures (foldseek):
  6iso-assembly1_A  TM=9.645E-01  e=4.641E-53  Homo sapiens
  8hlw-assembly1_A  TM=9.914E-01  e=2.606E-51  Homo sapiens
  8v2n-assembly1_A  TM=9.753E-01  e=1.179E-51  Homo sapiens
  4bn5-assembly2_B  TM=9.794E-01  e=6.920E-51  Homo sapiens
  4o8z-assembly1_A  TM=9.291E-01  e=6.806E-52  Homo sapiens

Organism: Homo sapiens (NCBI:txid9606)